Protein AF-A0A0M9G2L8-F1 (afdb_monomer)

Structure (mmCIF, N/CA/C/O backbone):
data_AF-A0A0M9G2L8-F1
#
_entry.id   AF-A0A0M9G2L8-F1
#
loop_
_atom_site.group_PDB
_atom_site.id
_atom_site.type_symbol
_atom_site.label_atom_id
_atom_site.label_alt_id
_atom_site.label_comp_id
_atom_site.label_asym_id
_atom_site.label_entity_id
_atom_site.label_seq_id
_atom_site.pdbx_PDB_ins_code
_atom_site.Cartn_x
_atom_site.Cartn_y
_atom_site.Cartn_z
_atom_site.occupancy
_atom_site.B_iso_or_equiv
_atom_site.auth_seq_id
_atom_site.auth_comp_id
_atom_site.auth_asym_id
_atom_site.auth_atom_id
_atom_site.pdbx_PDB_model_num
ATOM 1 N N . MET A 1 1 ? -63.680 -31.798 78.219 1.00 51.91 1 MET A N 1
ATOM 2 C CA . MET A 1 1 ? -62.716 -31.133 79.129 1.00 51.91 1 MET A CA 1
ATOM 3 C C . MET A 1 1 ? -63.480 -30.106 79.947 1.00 51.91 1 MET A C 1
ATOM 5 O O . MET A 1 1 ? -64.123 -29.262 79.340 1.00 51.91 1 MET A O 1
ATOM 9 N N . THR A 1 2 ? -63.500 -30.218 81.277 1.00 76.19 2 THR A N 1
ATOM 10 C CA . THR A 1 2 ? -64.176 -29.243 82.154 1.00 76.19 2 THR A CA 1
ATOM 11 C C . THR A 1 2 ? -63.443 -27.896 82.106 1.00 76.19 2 THR A C 1
ATOM 13 O O . THR A 1 2 ? -62.225 -27.886 81.941 1.00 76.19 2 THR A O 1
ATOM 16 N N . GLU A 1 3 ? -64.152 -26.770 82.238 1.00 81.19 3 GLU A N 1
ATOM 17 C CA . GLU A 1 3 ? -63.568 -25.409 82.192 1.00 81.19 3 GLU A CA 1
ATOM 18 C C . GLU A 1 3 ? -62.376 -25.234 83.150 1.00 81.19 3 GLU A C 1
ATOM 20 O O . GLU A 1 3 ? -61.362 -24.654 82.775 1.00 81.19 3 GLU A O 1
ATOM 25 N N . TYR A 1 4 ? -62.425 -25.873 84.324 1.00 85.56 4 TYR A N 1
ATOM 26 C CA . TYR A 1 4 ? -61.298 -25.959 85.258 1.00 85.56 4 TYR A CA 1
ATOM 27 C C . TYR A 1 4 ? -60.002 -26.471 84.603 1.00 85.56 4 TYR A C 1
ATOM 29 O O . TYR A 1 4 ? -58.953 -25.861 84.761 1.00 85.56 4 TYR A O 1
ATOM 37 N N . LYS A 1 5 ? -60.061 -27.555 83.814 1.00 86.12 5 LYS A N 1
ATOM 38 C CA . LYS A 1 5 ? -58.872 -28.121 83.147 1.00 86.12 5 LYS A CA 1
ATOM 39 C C . LYS A 1 5 ? -58.290 -27.185 82.086 1.00 86.12 5 LYS A C 1
ATOM 41 O O . LYS A 1 5 ? -57.085 -27.207 81.871 1.00 86.12 5 LYS A O 1
ATOM 46 N N . LYS A 1 6 ? -59.132 -26.384 81.421 1.00 86.56 6 LYS A N 1
ATOM 47 C CA . LYS A 1 6 ? -58.673 -25.391 80.437 1.00 86.56 6 LYS A CA 1
ATOM 48 C C . LYS A 1 6 ? -57.936 -24.240 81.120 1.00 86.56 6 LYS A C 1
ATOM 50 O O . LYS A 1 6 ? -56.919 -23.802 80.604 1.00 86.56 6 LYS A O 1
ATOM 55 N N . LEU A 1 7 ? -58.429 -23.787 82.275 1.00 86.00 7 LEU A N 1
ATOM 56 C CA . LEU A 1 7 ? -57.770 -22.731 83.044 1.00 86.00 7 LEU A CA 1
ATOM 57 C C . LEU A 1 7 ? -56.487 -23.203 83.714 1.00 86.00 7 LEU A C 1
ATOM 59 O O . LEU A 1 7 ? -55.536 -22.444 83.724 1.00 86.00 7 LEU A O 1
ATOM 63 N N . VAL A 1 8 ? -56.417 -24.449 84.190 1.00 88.06 8 VAL A N 1
ATOM 64 C CA . VAL A 1 8 ? -55.148 -25.029 84.667 1.00 88.06 8 VAL A CA 1
ATOM 65 C C . VAL A 1 8 ? -54.098 -25.002 83.554 1.00 88.06 8 VAL A C 1
ATOM 67 O O . VAL A 1 8 ? -53.039 -24.423 83.741 1.00 88.06 8 VAL A O 1
ATOM 70 N N . ALA A 1 9 ? -54.426 -25.520 82.365 1.00 88.38 9 ALA A N 1
ATOM 71 C CA . ALA A 1 9 ? -53.494 -25.523 81.236 1.00 88.38 9 ALA A CA 1
ATOM 72 C C . ALA A 1 9 ? -53.081 -24.108 80.784 1.00 88.38 9 ALA A C 1
ATOM 74 O O . ALA A 1 9 ? -51.933 -23.898 80.402 1.00 88.38 9 ALA A O 1
ATOM 75 N N . LEU A 1 10 ? -54.004 -23.141 80.833 1.00 89.62 10 LEU A N 1
ATOM 76 C CA . LEU A 1 10 ? -53.713 -21.736 80.537 1.00 89.62 10 LEU A CA 1
ATOM 77 C C . LEU A 1 10 ? -52.782 -21.127 81.593 1.00 89.62 10 LEU A C 1
ATOM 79 O O . LEU A 1 10 ? -51.818 -20.469 81.224 1.00 89.62 10 LEU A O 1
ATOM 83 N N . THR A 1 11 ? -53.038 -21.362 82.881 1.00 87.69 11 THR A N 1
ATOM 84 C CA . THR A 1 11 ? -52.202 -20.873 83.987 1.00 87.69 11 THR A CA 1
ATOM 85 C C . THR A 1 11 ? -50.802 -21.491 83.948 1.00 87.69 11 THR A C 1
ATOM 87 O O . THR A 1 11 ? -49.826 -20.774 84.149 1.00 87.69 11 THR A O 1
ATOM 90 N N . ASP A 1 12 ? -50.679 -22.780 83.621 1.00 88.88 12 ASP A N 1
ATOM 91 C CA . ASP A 1 12 ? -49.385 -23.458 83.466 1.00 88.88 12 ASP A CA 1
ATOM 92 C C . ASP A 1 12 ? -48.580 -22.873 82.292 1.00 88.88 12 ASP A C 1
ATOM 94 O O . ASP A 1 12 ? -47.391 -22.580 82.428 1.00 88.88 12 ASP A O 1
ATOM 98 N N . LEU A 1 13 ? -49.235 -22.650 81.144 1.00 89.00 13 LEU A N 1
ATOM 99 C CA . LEU A 1 13 ? -48.612 -22.030 79.972 1.00 89.00 13 LEU A CA 1
ATOM 100 C C . LEU A 1 13 ? -48.204 -20.578 80.250 1.00 89.00 13 LEU A C 1
ATOM 102 O O . LEU A 1 13 ? -47.091 -20.182 79.917 1.00 89.00 13 LEU A O 1
ATOM 106 N N . LEU A 1 14 ? -49.080 -19.808 80.900 1.00 89.19 14 LEU A N 1
ATOM 107 C CA . LEU A 1 14 ? -48.810 -18.433 81.304 1.00 89.19 14 LEU A CA 1
ATOM 108 C C . LEU A 1 14 ? -47.625 -18.374 82.277 1.00 89.19 14 LEU A C 1
ATOM 110 O O . LEU A 1 14 ? -46.754 -17.529 82.119 1.00 89.19 14 LEU A O 1
ATOM 114 N N . SER A 1 15 ? -47.539 -19.294 83.240 1.00 88.81 15 SER A N 1
ATOM 115 C CA . SER A 1 15 ? -46.402 -19.376 84.164 1.00 88.81 15 SER A CA 1
ATOM 116 C C . SER A 1 15 ? -45.085 -19.627 83.430 1.00 88.81 15 SER A C 1
ATOM 118 O O . SER A 1 15 ? -44.085 -18.957 83.706 1.00 88.81 15 SER A O 1
ATOM 120 N N . ALA A 1 16 ? -45.087 -20.556 82.470 1.00 88.44 16 ALA A N 1
ATOM 121 C CA . ALA A 1 16 ? -43.917 -20.857 81.656 1.00 88.44 16 ALA A CA 1
ATOM 122 C C . ALA A 1 16 ? -43.503 -19.657 80.789 1.00 88.44 16 ALA A C 1
ATOM 124 O O . ALA A 1 16 ? -42.324 -19.304 80.763 1.00 88.44 16 ALA A O 1
ATOM 125 N N . ASP A 1 17 ? -44.460 -19.000 80.129 1.00 88.44 17 ASP A N 1
ATOM 126 C CA . ASP A 1 17 ? -44.204 -17.828 79.289 1.00 88.44 17 ASP A CA 1
ATOM 127 C C . ASP A 1 17 ? -43.687 -16.640 80.120 1.00 88.44 17 ASP A C 1
ATOM 129 O O . ASP A 1 17 ? -42.693 -16.025 79.736 1.00 88.44 17 ASP A O 1
ATOM 133 N N . VAL A 1 18 ? -44.267 -16.365 81.294 1.00 87.94 18 VAL A N 1
ATOM 134 C CA . VAL A 1 18 ? -43.806 -15.303 82.210 1.00 87.94 18 VAL A CA 1
ATOM 135 C C . VAL A 1 18 ? -42.404 -15.580 82.738 1.00 87.94 18 VAL A C 1
ATOM 137 O O . VAL A 1 18 ? -41.547 -14.699 82.704 1.00 87.94 18 VAL A O 1
ATOM 140 N N . THR A 1 19 ? -42.130 -16.811 83.173 1.00 87.50 19 T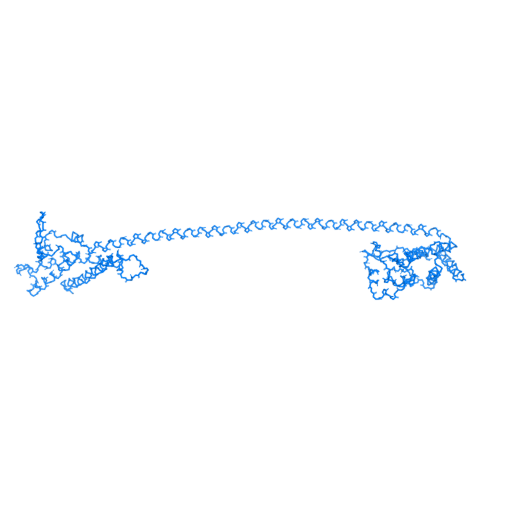HR A N 1
ATOM 141 C CA . THR A 1 19 ? -40.796 -17.196 83.656 1.00 87.50 19 THR A CA 1
ATOM 142 C C . THR A 1 19 ? -39.756 -17.050 82.541 1.00 87.50 19 THR A C 1
ATOM 144 O O . THR A 1 19 ? -38.665 -16.508 82.749 1.00 87.50 19 THR A O 1
ATOM 147 N N . ASN A 1 20 ? -40.100 -17.483 81.326 1.00 87.31 20 ASN A N 1
ATOM 148 C CA . ASN A 1 20 ? -39.242 -17.347 80.153 1.00 87.31 20 ASN A CA 1
ATOM 149 C C . ASN A 1 20 ? -39.004 -15.883 79.776 1.00 87.31 20 ASN A C 1
ATOM 151 O O . ASN A 1 20 ? -37.857 -15.523 79.507 1.00 87.31 20 ASN A O 1
ATOM 155 N N . LEU A 1 21 ? -40.037 -15.036 79.806 1.00 87.50 21 LEU A N 1
ATOM 156 C CA . LEU A 1 21 ? -39.919 -13.609 79.518 1.00 87.50 21 LEU A CA 1
ATOM 157 C C . LEU A 1 21 ? -39.040 -12.907 80.559 1.00 87.50 21 LEU A C 1
ATOM 159 O O . LEU A 1 21 ? -38.032 -12.302 80.199 1.00 87.50 21 LEU A O 1
ATOM 163 N N . CYS A 1 22 ? -39.361 -13.047 81.848 1.00 85.56 22 CYS A N 1
ATOM 164 C CA . CYS A 1 22 ? -38.609 -12.418 82.932 1.00 85.56 22 CYS A CA 1
ATOM 165 C C . CYS A 1 22 ? -37.146 -12.885 82.953 1.00 85.56 22 CYS A C 1
ATOM 167 O O . CYS A 1 22 ? -36.243 -12.068 83.122 1.00 85.56 22 CYS A O 1
ATOM 169 N N . SER A 1 23 ? -36.879 -14.176 82.711 1.00 84.69 23 SER A N 1
ATOM 170 C CA . SER A 1 23 ? -35.504 -14.692 82.641 1.00 84.69 23 SER A CA 1
ATOM 171 C C . SER A 1 23 ? -34.739 -14.205 81.405 1.00 84.69 23 SER A C 1
ATOM 173 O O . SER A 1 23 ? -33.547 -13.912 81.503 1.00 84.69 23 SER A O 1
ATOM 175 N N . SER A 1 24 ? -35.402 -14.089 80.251 1.00 84.31 24 SER A N 1
ATOM 176 C CA . SER A 1 24 ? -34.792 -13.577 79.018 1.00 84.31 24 SER A CA 1
ATOM 177 C C . SER A 1 24 ? -34.468 -12.090 79.128 1.00 84.31 24 SER A C 1
ATOM 179 O O . SER A 1 24 ? -33.399 -11.661 78.697 1.00 84.31 24 SER A O 1
ATOM 181 N N . ILE A 1 25 ? -35.339 -11.317 79.777 1.00 83.12 25 ILE A N 1
ATOM 182 C CA . ILE A 1 25 ? -35.126 -9.889 80.023 1.00 83.12 25 ILE A CA 1
ATOM 183 C C . ILE A 1 25 ? -34.045 -9.669 81.072 1.00 83.12 25 ILE A C 1
ATOM 185 O O . ILE A 1 25 ? -33.157 -8.863 80.830 1.00 83.12 25 ILE A O 1
ATOM 189 N N . ALA A 1 26 ? -34.053 -10.418 82.179 1.00 80.94 26 ALA A N 1
ATOM 190 C CA . ALA A 1 26 ? -33.008 -10.333 83.200 1.00 80.94 26 ALA A CA 1
ATOM 191 C C . ALA A 1 26 ? -31.614 -10.641 82.624 1.00 80.94 26 ALA A C 1
ATOM 193 O O . ALA A 1 26 ? -30.636 -9.960 82.929 1.00 80.94 26 ALA A O 1
ATOM 194 N N . LYS A 1 27 ? -31.515 -11.637 81.733 1.00 78.62 27 LYS A N 1
ATOM 195 C CA . LYS A 1 27 ? -30.275 -11.918 80.993 1.00 78.62 27 LYS A CA 1
ATOM 196 C C . LYS A 1 27 ? -29.883 -10.754 80.079 1.00 78.62 27 LYS A C 1
ATOM 198 O O . LYS A 1 27 ? -28.707 -10.406 80.024 1.00 78.62 27 LYS A O 1
ATOM 203 N N . ALA A 1 28 ? -30.845 -10.132 79.396 1.00 71.25 28 ALA A N 1
ATOM 204 C CA . ALA A 1 28 ? -30.590 -8.992 78.519 1.00 71.25 28 ALA A CA 1
ATOM 205 C C . ALA A 1 28 ? -30.151 -7.726 79.284 1.00 71.25 28 ALA A C 1
ATOM 207 O O . ALA A 1 28 ? -29.269 -7.009 78.811 1.00 71.25 28 ALA A O 1
ATOM 208 N N . THR A 1 29 ? -30.702 -7.459 80.474 1.00 69.25 29 THR A N 1
ATOM 209 C CA . THR A 1 29 ? -30.303 -6.317 81.315 1.00 69.25 29 THR A CA 1
ATOM 210 C C . THR A 1 29 ? -28.933 -6.510 81.965 1.00 69.25 29 THR A C 1
ATOM 212 O O . THR A 1 29 ? -28.138 -5.573 81.943 1.00 69.25 29 THR A O 1
ATOM 215 N N . HIS A 1 30 ? -28.589 -7.711 82.445 1.00 62.19 30 HIS A N 1
ATOM 216 C CA . HIS A 1 30 ? -27.252 -7.981 83.001 1.00 62.19 30 HIS A CA 1
ATOM 217 C C . HIS A 1 30 ? -26.128 -7.852 81.959 1.00 62.19 30 HIS A C 1
ATOM 219 O O . HIS A 1 30 ? -25.072 -7.290 82.246 1.00 62.19 30 HIS A O 1
ATOM 225 N N . VAL A 1 31 ? -26.365 -8.289 80.718 1.00 58.25 31 VAL A N 1
ATOM 226 C CA . VAL A 1 31 ? -25.391 -8.134 79.622 1.00 58.25 31 VAL A CA 1
ATOM 227 C C . VAL A 1 31 ? -25.189 -6.657 79.243 1.00 58.25 31 VAL A C 1
ATOM 229 O O . VAL A 1 31 ? -24.081 -6.255 78.885 1.00 58.25 31 VAL A O 1
ATOM 232 N N . ALA A 1 32 ? -26.226 -5.819 79.362 1.00 55.47 32 ALA A N 1
ATOM 233 C CA . ALA A 1 32 ? -26.133 -4.383 79.089 1.00 55.47 32 ALA A CA 1
ATOM 234 C C . ALA A 1 32 ? -25.329 -3.604 80.154 1.00 55.47 32 ALA A C 1
ATOM 236 O O . ALA A 1 32 ? -24.719 -2.579 79.833 1.00 55.47 32 ALA A O 1
ATOM 237 N N . GLU A 1 33 ? -25.299 -4.077 81.403 1.00 54.25 33 GLU A N 1
ATOM 238 C CA . GLU A 1 33 ? -24.516 -3.469 82.489 1.00 54.25 33 GLU A CA 1
ATOM 239 C C . GLU A 1 33 ? -23.027 -3.843 82.426 1.00 54.25 33 GLU A C 1
ATOM 241 O O . GLU A 1 33 ? -22.171 -2.973 82.615 1.00 54.25 33 GLU A O 1
ATOM 246 N N . ASP A 1 34 ? -22.705 -5.087 82.061 1.00 50.47 34 ASP A N 1
ATOM 247 C CA . ASP A 1 34 ? -21.317 -5.530 81.866 1.00 50.47 34 ASP A CA 1
ATOM 248 C C . ASP A 1 34 ? -20.700 -4.968 80.572 1.00 50.47 34 ASP A C 1
ATOM 250 O O . ASP A 1 34 ? -19.528 -4.576 80.548 1.00 50.47 34 ASP A O 1
ATOM 254 N N . GLY A 1 35 ? -21.499 -4.806 79.510 1.00 47.66 35 GLY A N 1
ATOM 255 C CA . GLY A 1 35 ? -21.062 -4.203 78.244 1.00 47.66 35 GLY A CA 1
ATOM 256 C C . GLY A 1 35 ? -20.679 -2.718 78.342 1.00 47.66 35 GLY A C 1
ATOM 257 O O . GLY A 1 35 ? -19.861 -2.241 77.556 1.00 47.66 35 GLY A O 1
ATOM 258 N N . LYS A 1 36 ? -21.191 -1.977 79.336 1.00 47.28 36 LYS A N 1
ATOM 259 C CA . LYS A 1 36 ? -20.793 -0.576 79.585 1.00 47.28 36 LYS A CA 1
ATOM 260 C C . LYS A 1 36 ? -19.413 -0.432 80.239 1.00 47.28 36 LYS A C 1
ATOM 262 O O . LYS A 1 36 ? -18.863 0.667 80.221 1.00 47.28 36 LYS A O 1
ATOM 267 N N . LYS A 1 37 ? -18.833 -1.506 80.791 1.00 45.78 37 LYS A N 1
ATOM 268 C CA . LYS A 1 37 ? -17.496 -1.491 81.420 1.00 45.78 37 LYS A CA 1
ATOM 269 C C . LYS A 1 37 ? -16.367 -1.999 80.518 1.00 45.78 37 LYS A C 1
ATOM 271 O O . LYS A 1 37 ? -15.205 -1.851 80.884 1.00 45.78 37 LYS A O 1
ATOM 276 N N . GLY A 1 38 ? -16.673 -2.537 79.338 1.00 39.53 38 GLY A N 1
ATOM 277 C CA . GLY A 1 38 ? -15.683 -3.127 78.435 1.00 39.53 38 GLY A CA 1
ATOM 278 C C . GLY A 1 38 ? -15.882 -2.717 76.981 1.00 39.53 38 GLY A C 1
ATOM 279 O O . GLY A 1 38 ? -16.263 -3.536 76.152 1.00 39.53 38 GLY A O 1
ATOM 280 N N . ALA A 1 39 ? -15.595 -1.460 76.642 1.00 42.16 39 ALA A N 1
ATOM 281 C CA . ALA A 1 39 ? -15.434 -1.059 75.248 1.00 42.16 39 ALA A CA 1
ATOM 282 C C . ALA A 1 39 ? -14.084 -1.579 74.730 1.00 42.16 39 ALA A C 1
ATOM 284 O O . ALA A 1 39 ? -13.069 -0.913 74.911 1.00 42.16 39 ALA A O 1
ATOM 285 N N . ASN A 1 40 ? -14.074 -2.797 74.175 1.00 38.91 40 ASN A N 1
ATOM 286 C CA . ASN A 1 40 ? -13.235 -3.246 73.053 1.00 38.91 40 ASN A CA 1
ATOM 287 C C . ASN A 1 40 ? -13.310 -4.774 72.914 1.00 38.91 40 ASN A C 1
ATOM 289 O O . ASN A 1 40 ? -12.736 -5.482 73.734 1.00 38.91 40 ASN A O 1
ATOM 293 N N . ALA A 1 41 ? -13.962 -5.241 71.845 1.00 33.03 41 ALA A N 1
ATOM 294 C CA . ALA A 1 41 ? -13.618 -6.412 71.021 1.00 33.03 41 ALA A CA 1
ATOM 295 C C . ALA A 1 41 ? -14.871 -7.138 70.499 1.00 33.03 41 ALA A C 1
ATOM 297 O O . ALA A 1 41 ? -15.680 -7.661 71.252 1.00 33.03 41 ALA A O 1
ATOM 298 N N . ALA A 1 42 ? -14.971 -7.119 69.171 1.00 35.84 42 ALA A N 1
ATOM 299 C CA . ALA A 1 42 ? -15.488 -8.113 68.235 1.00 35.84 42 ALA A CA 1
ATOM 300 C C . ALA A 1 42 ? -16.343 -9.316 68.710 1.00 35.84 42 ALA A C 1
ATOM 302 O O . ALA A 1 42 ? -15.985 -10.063 69.613 1.00 35.84 42 ALA A O 1
ATOM 303 N N . ALA A 1 43 ? -17.324 -9.590 67.837 1.00 32.88 43 ALA A N 1
ATOM 304 C CA . ALA A 1 43 ? -18.171 -10.775 67.648 1.00 32.88 43 ALA A CA 1
ATOM 305 C C . ALA A 1 43 ? -19.556 -10.732 68.330 1.00 32.88 43 ALA A C 1
ATOM 307 O O . ALA A 1 43 ? -19.656 -10.420 69.515 1.00 32.88 43 ALA A O 1
ATOM 308 N N . PRO A 1 44 ? -20.642 -11.044 67.585 1.00 37.97 44 PRO A N 1
ATOM 309 C CA . PRO A 1 44 ? -21.992 -11.053 68.124 1.00 37.97 44 PRO A CA 1
ATOM 310 C C . PRO A 1 44 ? -22.110 -12.273 69.034 1.00 37.97 44 PRO A C 1
ATOM 312 O O . PRO A 1 44 ? -22.211 -13.407 68.565 1.00 37.97 44 PRO A O 1
ATOM 315 N N . SER A 1 45 ? -22.041 -12.071 70.348 1.00 35.94 45 SER A N 1
ATOM 316 C CA . SER A 1 45 ? -22.420 -13.133 71.265 1.00 35.94 45 SER A CA 1
ATOM 317 C C . SER A 1 45 ? -23.916 -13.394 71.073 1.00 35.94 45 SER A C 1
ATOM 319 O O . SER A 1 45 ? -24.753 -12.503 71.215 1.00 35.94 45 SER A O 1
ATOM 321 N N . ASN A 1 46 ? -24.240 -14.632 70.696 1.00 43.22 46 ASN A N 1
ATOM 322 C CA . ASN A 1 46 ? -25.585 -15.196 70.531 1.00 43.22 46 ASN A CA 1
ATOM 323 C C . ASN A 1 46 ? -26.370 -15.263 71.863 1.00 43.22 46 ASN A C 1
ATOM 325 O O . ASN A 1 46 ? -26.971 -16.280 72.198 1.00 43.22 46 ASN A O 1
ATOM 329 N N . THR A 1 47 ? -26.334 -14.207 72.669 1.00 48.59 47 THR A N 1
ATOM 330 C CA . THR A 1 47 ? -26.948 -14.152 74.003 1.00 48.59 47 THR A CA 1
ATOM 331 C C . THR A 1 47 ? -27.914 -12.985 74.171 1.00 48.59 47 THR A C 1
ATOM 333 O O . THR A 1 47 ? -28.389 -12.749 75.278 1.00 48.59 47 THR A O 1
ATOM 336 N N . VAL A 1 48 ? -28.235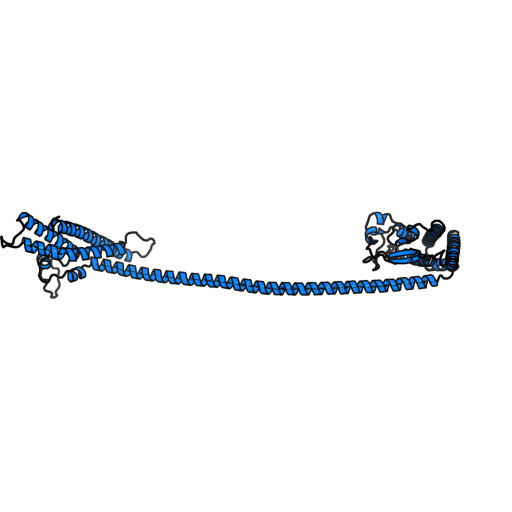 -12.264 73.095 1.00 56.88 48 VAL A N 1
ATOM 337 C CA . VAL A 1 48 ? -29.366 -11.332 73.087 1.00 56.88 48 VAL A CA 1
ATOM 338 C C . VAL A 1 48 ? -30.590 -12.138 72.673 1.00 56.88 48 VAL A C 1
ATOM 340 O O . VAL A 1 48 ? -30.616 -12.698 71.579 1.00 56.88 48 VAL A O 1
ATOM 343 N N . ALA A 1 49 ? -31.562 -12.269 73.575 1.00 66.94 49 ALA A N 1
ATOM 344 C CA . ALA A 1 49 ? -32.836 -12.904 73.260 1.00 66.94 49 ALA A CA 1
ATOM 345 C C . ALA A 1 49 ? -33.451 -12.233 72.019 1.00 66.94 49 ALA A C 1
ATOM 347 O O . ALA A 1 49 ? -33.453 -11.006 71.920 1.00 66.94 49 ALA A O 1
ATOM 348 N N . ASP A 1 50 ? -33.910 -13.046 71.068 1.00 81.69 50 ASP A N 1
ATOM 349 C CA . ASP A 1 50 ? -34.451 -12.590 69.788 1.00 81.69 50 ASP A CA 1
ATOM 350 C C . ASP A 1 50 ? -35.607 -11.587 70.022 1.00 81.69 50 ASP A C 1
ATOM 352 O O . ASP A 1 50 ? -36.620 -11.971 70.620 1.00 81.69 50 ASP A O 1
ATOM 356 N N . PRO A 1 51 ? -35.474 -10.311 69.596 1.00 83.50 51 PRO A N 1
ATOM 357 C CA . PRO A 1 51 ? -36.487 -9.276 69.804 1.00 83.50 51 PRO A CA 1
ATOM 358 C C . PRO A 1 51 ? -37.868 -9.636 69.250 1.00 83.50 51 PRO A C 1
ATOM 360 O O . PRO A 1 51 ? -38.878 -9.209 69.808 1.00 83.50 51 PRO A O 1
ATOM 363 N N . GLU A 1 52 ? -37.937 -10.418 68.168 1.00 84.62 52 GLU A N 1
ATOM 364 C CA . GLU A 1 52 ? -39.212 -10.887 67.612 1.00 84.62 52 GLU A CA 1
ATOM 365 C C . GLU A 1 52 ? -39.838 -11.954 68.520 1.00 84.62 52 GLU A C 1
ATOM 367 O O . GLU A 1 52 ? -41.030 -11.898 68.823 1.00 84.62 52 GLU A O 1
ATOM 372 N N . GLN A 1 53 ? -39.034 -12.883 69.043 1.00 86.50 53 GLN A N 1
ATOM 373 C CA . GLN A 1 53 ? -39.511 -13.895 69.990 1.00 86.50 53 GLN A CA 1
ATOM 374 C C . GLN A 1 53 ? -39.953 -13.287 71.323 1.00 86.50 53 GLN A C 1
ATOM 376 O O . GLN A 1 53 ? -40.963 -13.722 71.873 1.00 86.50 53 GLN A O 1
ATOM 381 N N . LEU A 1 54 ? -39.246 -12.274 71.832 1.00 85.81 54 LEU A N 1
ATOM 382 C CA . LEU A 1 54 ? -39.628 -11.567 73.059 1.00 85.81 54 LEU A CA 1
ATOM 383 C C . LEU A 1 54 ? -40.993 -10.883 72.923 1.00 85.81 54 LEU A C 1
ATOM 385 O O . LEU A 1 54 ? -41.828 -11.022 73.816 1.00 85.81 54 LEU A O 1
ATOM 389 N N . TYR A 1 55 ? -41.239 -10.210 71.797 1.00 87.00 55 TYR A N 1
ATOM 390 C CA . TYR A 1 55 ? -42.520 -9.560 71.509 1.00 87.00 55 TYR A CA 1
ATOM 391 C C . TYR A 1 55 ? -43.667 -10.561 71.293 1.00 87.00 55 TYR A C 1
ATOM 393 O O . TYR A 1 55 ? -44.802 -10.351 71.727 1.00 87.00 55 TYR A O 1
ATOM 401 N N . LEU A 1 56 ? -43.386 -11.701 70.655 1.00 87.81 56 LEU A N 1
ATOM 402 C CA . LEU A 1 56 ? -44.372 -12.774 70.519 1.00 87.81 56 LEU A CA 1
ATOM 403 C C . LEU A 1 56 ? -44.750 -13.359 71.885 1.00 87.81 56 LEU A C 1
ATOM 405 O O . LEU A 1 56 ? -45.930 -13.580 72.153 1.00 87.81 56 LEU A O 1
ATOM 409 N N . VAL A 1 57 ? -43.767 -13.592 72.760 1.00 88.81 57 VAL A N 1
ATOM 410 C CA . VAL A 1 57 ? -44.006 -14.087 74.123 1.00 88.81 57 VAL A CA 1
ATOM 411 C C . VAL A 1 57 ? -44.768 -13.051 74.957 1.00 88.81 57 VAL A C 1
ATOM 413 O O . VAL A 1 57 ? -45.731 -13.429 75.623 1.00 88.81 57 VAL A O 1
ATOM 416 N N . SER A 1 58 ? -44.422 -11.758 74.883 1.00 87.38 58 SER A N 1
ATOM 417 C CA . SER A 1 58 ? -45.161 -10.696 75.588 1.00 87.38 58 SER A CA 1
ATOM 418 C C . SER A 1 58 ? -46.622 -10.614 75.129 1.00 87.38 58 SER A C 1
ATOM 420 O O . SER A 1 58 ? -47.529 -10.582 75.961 1.00 87.38 58 SER A O 1
ATOM 422 N N . SER A 1 59 ? -46.869 -10.714 73.821 1.00 86.94 59 SER A N 1
ATOM 423 C CA . SER A 1 59 ? -48.219 -10.733 73.243 1.00 86.94 59 SER A CA 1
ATOM 424 C C . SER A 1 59 ? -49.037 -11.948 73.701 1.00 86.94 59 SER A C 1
ATOM 426 O O . SER A 1 59 ? -50.227 -11.828 74.002 1.00 86.94 59 SER A O 1
ATOM 428 N N . ARG A 1 60 ? -48.416 -13.136 73.804 1.00 88.62 60 ARG A N 1
ATOM 429 C CA . ARG A 1 60 ? -49.086 -14.344 74.328 1.00 88.62 60 ARG A CA 1
ATOM 430 C C . ARG A 1 60 ? -49.430 -14.228 75.809 1.00 88.62 60 ARG A C 1
ATOM 432 O O . ARG A 1 60 ? -50.509 -14.673 76.205 1.00 88.62 60 ARG A O 1
ATOM 439 N N . ILE A 1 61 ? -48.541 -13.645 76.612 1.00 89.00 61 ILE A N 1
ATOM 440 C CA . ILE A 1 61 ? -48.776 -13.372 78.036 1.00 89.00 61 ILE A CA 1
ATOM 441 C C . ILE A 1 61 ? -49.964 -12.426 78.191 1.00 89.00 61 ILE A C 1
ATOM 443 O O . ILE A 1 61 ? -50.901 -12.750 78.920 1.00 89.00 61 ILE A O 1
ATOM 447 N N . TYR A 1 62 ? -49.962 -11.317 77.447 1.00 86.69 62 TYR A N 1
ATOM 448 C CA . TYR A 1 62 ? -51.052 -10.346 77.436 1.00 86.69 62 TYR A CA 1
ATOM 449 C C . TYR A 1 62 ? -52.394 -11.021 77.119 1.00 86.69 62 TYR A C 1
ATOM 451 O O . TYR A 1 62 ? -53.329 -10.969 77.920 1.00 86.69 62 TYR A O 1
ATOM 459 N N . GLN A 1 63 ? -52.462 -11.765 76.010 1.00 86.88 63 GLN A N 1
ATOM 460 C CA . GLN A 1 63 ? -53.679 -12.468 75.602 1.00 86.88 63 GLN A CA 1
ATOM 461 C C . GLN A 1 63 ? -54.144 -13.494 76.649 1.00 86.88 63 GLN A C 1
ATOM 463 O O . GLN A 1 63 ? -55.333 -13.590 76.954 1.00 86.88 63 GLN A O 1
ATOM 468 N N . SER A 1 64 ? -53.207 -14.243 77.235 1.00 87.38 64 SER A N 1
ATOM 469 C CA . SER A 1 64 ? -53.505 -15.252 78.256 1.00 87.38 64 SER A CA 1
ATOM 470 C C . SER A 1 64 ? -54.077 -14.631 79.532 1.00 87.38 64 SER A C 1
ATOM 472 O O . SER A 1 64 ? -54.951 -15.223 80.163 1.00 87.38 64 SER A O 1
ATOM 474 N N . ILE A 1 65 ? -53.639 -13.429 79.904 1.00 86.44 65 ILE A N 1
ATOM 475 C CA . ILE A 1 65 ? -54.151 -12.714 81.078 1.00 86.44 65 ILE A CA 1
ATOM 476 C C . ILE A 1 65 ? -55.531 -12.120 80.791 1.00 86.44 65 ILE A C 1
ATOM 478 O O . ILE A 1 65 ? -56.442 -12.310 81.599 1.00 86.44 65 ILE A O 1
ATOM 482 N N . VAL A 1 66 ? -55.718 -11.490 79.628 1.00 86.31 66 VAL A N 1
ATOM 483 C CA . VAL A 1 66 ? -57.017 -10.955 79.181 1.00 86.31 66 VAL A CA 1
ATOM 484 C C . VAL A 1 66 ? -58.085 -12.053 79.140 1.00 86.31 66 VAL A C 1
ATOM 486 O O . VAL A 1 66 ? -59.193 -11.864 79.644 1.00 86.31 66 VAL A O 1
ATOM 489 N N . ASP A 1 67 ? -57.750 -13.236 78.620 1.00 84.94 67 ASP A N 1
ATOM 490 C CA . ASP A 1 67 ? -58.677 -14.369 78.558 1.00 84.94 67 ASP A CA 1
ATOM 491 C C . ASP A 1 67 ? -58.838 -15.103 79.900 1.00 84.94 67 ASP A C 1
ATOM 493 O O . ASP A 1 67 ? -59.926 -15.601 80.222 1.00 84.94 67 ASP A O 1
ATOM 497 N N . GLY A 1 68 ? -57.756 -15.216 80.673 1.00 84.88 68 GLY A N 1
ATOM 498 C CA . GLY A 1 68 ? -57.694 -15.976 81.920 1.00 84.88 68 GLY A CA 1
ATOM 499 C C . GLY A 1 68 ? -58.385 -15.277 83.090 1.00 84.88 68 GLY A C 1
ATOM 500 O O . GLY A 1 68 ? -59.163 -15.915 83.807 1.00 84.88 68 GLY A O 1
ATOM 501 N N . CYS A 1 69 ? -58.171 -13.967 83.249 1.00 85.31 69 CYS A N 1
ATOM 502 C CA . CYS A 1 69 ? -58.668 -13.173 84.378 1.00 85.31 69 CYS A CA 1
ATOM 503 C C . CYS A 1 69 ? -60.196 -13.274 84.569 1.00 85.31 69 CYS A C 1
ATOM 505 O O . CYS A 1 69 ? -60.635 -13.709 85.641 1.00 85.31 69 CYS A O 1
ATOM 507 N N . PRO A 1 70 ? -61.045 -12.968 83.563 1.00 84.69 70 PRO A N 1
ATOM 508 C CA . PRO A 1 70 ? -62.500 -13.019 83.726 1.00 84.69 70 PRO A CA 1
ATOM 509 C C . PRO A 1 70 ? -63.012 -14.429 84.041 1.00 84.69 70 PRO A C 1
ATOM 511 O O . PRO A 1 70 ? -63.974 -14.606 84.795 1.00 84.69 70 PRO A O 1
ATOM 514 N N . ARG A 1 71 ? -62.368 -15.454 83.470 1.00 87.25 71 ARG A N 1
ATOM 515 C CA . ARG A 1 71 ? -62.767 -16.859 83.623 1.00 87.25 71 ARG A CA 1
ATOM 516 C C . ARG A 1 71 ? -62.426 -17.390 85.013 1.00 87.25 71 ARG A C 1
ATOM 518 O O . ARG A 1 71 ? -63.280 -18.020 85.639 1.00 87.25 71 ARG A O 1
ATOM 525 N N . ILE A 1 72 ? -61.229 -17.088 85.517 1.00 87.00 72 ILE A N 1
ATOM 526 C CA . ILE A 1 72 ? -60.805 -17.440 86.879 1.00 87.00 72 ILE A CA 1
ATOM 527 C C . ILE A 1 72 ? -61.675 -16.709 87.899 1.00 87.00 72 ILE A C 1
ATOM 529 O O . ILE A 1 72 ? -62.246 -17.353 88.779 1.00 87.00 72 ILE A O 1
ATOM 533 N N . ARG A 1 73 ? -61.885 -15.398 87.725 1.00 85.56 73 ARG A N 1
ATOM 534 C CA . ARG A 1 73 ? -62.754 -14.592 88.593 1.00 85.56 73 ARG A CA 1
ATOM 535 C C . ARG A 1 73 ? -64.166 -15.167 88.683 1.00 85.56 73 ARG A C 1
ATOM 537 O O . ARG A 1 73 ? -64.680 -15.395 89.777 1.00 85.56 73 ARG A O 1
ATOM 544 N N . LYS A 1 74 ? -64.781 -15.476 87.538 1.00 85.75 74 LYS A N 1
ATOM 545 C CA . LYS A 1 74 ? -66.113 -16.095 87.480 1.00 85.75 74 LYS A CA 1
ATOM 546 C C . LYS A 1 74 ? -66.150 -17.443 88.203 1.00 85.75 74 LYS A C 1
ATOM 548 O O . LYS A 1 74 ? -67.121 -17.730 88.902 1.00 85.75 74 LYS A O 1
ATOM 553 N N . MET A 1 75 ? -65.122 -18.275 88.033 1.00 85.94 75 MET A N 1
ATOM 554 C CA . MET A 1 75 ? -65.056 -19.584 88.683 1.00 85.94 75 MET A CA 1
ATOM 555 C C . MET A 1 75 ? -64.889 -19.486 90.198 1.00 85.94 75 MET A C 1
ATOM 557 O O . MET A 1 75 ? -65.568 -20.217 90.915 1.00 85.94 75 MET A O 1
ATOM 561 N N . VAL A 1 76 ? -64.055 -18.567 90.684 1.00 86.12 76 VAL A N 1
ATOM 562 C CA . VAL A 1 76 ? -63.841 -18.337 92.119 1.00 86.12 76 VAL A CA 1
ATOM 563 C C . VAL A 1 76 ? -65.099 -17.787 92.781 1.00 86.12 76 VAL A C 1
ATOM 565 O O . VAL A 1 76 ? -65.534 -18.326 93.793 1.00 86.12 76 VAL A O 1
ATOM 568 N N . LEU A 1 77 ? -65.748 -16.780 92.184 1.00 84.94 77 LEU A N 1
ATOM 569 C CA . LEU A 1 77 ? -67.008 -16.239 92.710 1.00 84.94 77 LEU A CA 1
ATOM 570 C C . LEU A 1 77 ? -68.097 -17.319 92.807 1.00 84.94 77 LEU A C 1
ATOM 572 O O . LEU A 1 77 ? -68.887 -17.316 93.743 1.00 84.94 77 LEU A O 1
ATOM 576 N N . LYS A 1 78 ? -68.110 -18.283 91.876 1.00 83.81 78 LYS A N 1
ATOM 577 C CA . LYS A 1 78 ? -69.013 -19.443 91.927 1.00 83.81 78 LYS A CA 1
ATOM 578 C C . LYS A 1 78 ? -68.601 -20.515 92.938 1.00 83.81 78 LYS A C 1
ATOM 580 O O . LYS A 1 78 ? -69.470 -21.240 93.407 1.00 83.81 78 LYS A O 1
ATOM 585 N N . ALA A 1 79 ? -67.316 -20.636 93.264 1.00 83.12 79 ALA A N 1
ATOM 586 C CA . ALA A 1 79 ? -66.816 -21.544 94.299 1.00 83.12 79 ALA A CA 1
ATOM 587 C C . ALA A 1 79 ? -67.037 -21.007 95.724 1.00 83.12 79 ALA A C 1
ATOM 589 O O . ALA A 1 79 ? -67.167 -21.805 96.649 1.00 83.12 79 ALA A O 1
ATOM 590 N N . ARG A 1 80 ? -67.106 -19.677 95.883 1.00 84.88 80 ARG A N 1
ATOM 591 C CA . ARG A 1 80 ? -67.401 -18.972 97.144 1.00 84.88 80 ARG A CA 1
ATOM 592 C C . ARG A 1 80 ? -68.894 -18.704 97.383 1.00 84.88 80 ARG A C 1
ATOM 594 O O . ARG A 1 80 ? -69.236 -18.058 98.368 1.00 84.88 80 ARG A O 1
ATOM 601 N N . GLU A 1 81 ? -69.770 -19.158 96.488 1.00 82.19 81 GLU A N 1
ATOM 602 C CA . GLU A 1 81 ? -71.224 -19.056 96.658 1.00 82.19 81 GLU A CA 1
ATOM 603 C C . GLU A 1 81 ? -71.660 -19.857 97.891 1.00 82.19 81 GLU A C 1
ATOM 605 O O . GLU A 1 81 ? -71.325 -21.032 97.997 1.00 82.19 81 GLU A O 1
ATOM 610 N N . THR A 1 82 ? -72.392 -19.229 98.811 1.00 75.00 82 THR A N 1
ATOM 611 C CA . THR A 1 82 ? -72.808 -19.839 100.087 1.00 75.00 82 THR A CA 1
ATOM 612 C C . THR A 1 82 ? -74.253 -20.337 100.070 1.00 75.00 82 THR A C 1
ATOM 614 O O . THR A 1 82 ? -74.662 -21.047 100.987 1.00 75.00 82 THR A O 1
ATOM 617 N N . ASP A 1 83 ? -75.030 -19.997 99.034 1.00 77.81 83 ASP A N 1
ATOM 618 C CA . ASP A 1 83 ? -76.376 -20.528 98.811 1.00 77.81 83 ASP A CA 1
ATOM 619 C C . ASP A 1 83 ? -76.295 -21.970 98.257 1.00 77.81 83 ASP A C 1
ATOM 621 O O . ASP A 1 83 ? -75.882 -22.164 97.105 1.00 77.81 83 ASP A O 1
ATOM 625 N N . PRO A 1 84 ? -76.714 -23.002 99.019 1.00 68.38 84 PRO A N 1
ATOM 626 C CA . PRO A 1 84 ? -76.603 -24.401 98.602 1.00 68.38 84 PRO A CA 1
ATOM 627 C C . PRO A 1 84 ? -77.438 -24.732 97.355 1.00 68.38 84 PRO A C 1
ATOM 629 O O . PRO A 1 84 ? -77.157 -25.723 96.687 1.00 68.38 84 PRO A O 1
ATOM 632 N N . ASN A 1 85 ? -78.422 -23.897 96.992 1.00 70.88 85 ASN A N 1
ATOM 633 C CA . ASN A 1 85 ? -79.193 -24.054 95.753 1.00 70.88 85 ASN A CA 1
ATOM 634 C C . ASN A 1 85 ? -78.502 -23.433 94.523 1.00 70.88 85 ASN A C 1
ATOM 636 O O . ASN A 1 85 ? -78.957 -23.631 93.395 1.00 70.88 85 ASN A O 1
ATOM 640 N N . LYS A 1 86 ? -77.420 -22.668 94.717 1.00 71.81 86 LYS A N 1
ATOM 641 C CA . LYS A 1 86 ? -76.640 -22.005 93.654 1.00 71.81 86 LYS A CA 1
ATOM 642 C C . LYS A 1 86 ? -75.193 -22.488 93.578 1.00 71.81 86 LYS A C 1
ATOM 644 O O . LYS A 1 86 ? -74.537 -22.258 92.557 1.00 71.81 86 LYS A O 1
ATOM 649 N N . GLN A 1 87 ? -74.700 -23.156 94.619 1.00 73.19 87 GLN A N 1
ATOM 650 C CA . GLN A 1 87 ? -73.372 -23.751 94.650 1.00 73.19 87 GLN A CA 1
ATOM 651 C C . GLN A 1 87 ? -73.333 -25.030 93.798 1.00 73.19 87 GLN A C 1
ATOM 653 O O . GLN A 1 87 ? -73.975 -26.032 94.092 1.00 73.19 87 GLN A O 1
ATOM 658 N N . ILE A 1 88 ? -72.544 -24.994 92.723 1.00 78.38 88 ILE A N 1
ATOM 659 C CA . ILE A 1 88 ? -72.440 -26.087 91.737 1.00 78.38 88 ILE A CA 1
ATOM 660 C C . ILE A 1 88 ? -71.195 -26.969 91.923 1.00 78.38 88 ILE A C 1
ATOM 662 O O . ILE A 1 88 ? -71.018 -27.951 91.202 1.00 78.38 88 ILE A O 1
ATOM 666 N N . TYR A 1 89 ? -70.310 -26.613 92.860 1.00 81.69 89 TYR A N 1
ATOM 667 C CA . TYR A 1 89 ? -69.044 -27.302 93.110 1.00 81.69 89 TYR A CA 1
ATOM 668 C C . TYR A 1 89 ? -69.040 -27.968 94.487 1.00 81.69 89 TYR A C 1
ATOM 670 O O . TYR A 1 89 ? -69.488 -27.387 95.475 1.00 81.69 89 TYR A O 1
ATOM 678 N N . ASN A 1 90 ? -68.489 -29.183 94.556 1.00 83.56 90 ASN A N 1
ATOM 679 C CA . ASN A 1 90 ? -68.212 -29.841 95.830 1.00 83.56 90 ASN A CA 1
ATOM 680 C C . ASN A 1 90 ? -67.008 -29.190 96.538 1.00 83.56 90 ASN A C 1
ATOM 682 O O . ASN A 1 90 ? -66.190 -28.519 95.906 1.00 83.56 90 ASN A O 1
ATOM 686 N N . GLU A 1 91 ? -66.864 -29.429 97.842 1.00 80.75 91 GLU A N 1
ATOM 687 C CA . GLU A 1 91 ? -65.813 -28.816 98.673 1.00 80.75 91 GLU A CA 1
ATOM 688 C C . GLU A 1 91 ? -64.394 -29.054 98.131 1.00 80.75 91 GLU A C 1
ATOM 690 O O . GLU A 1 91 ? -63.538 -28.167 98.167 1.00 80.75 91 GLU A O 1
ATOM 695 N N . THR A 1 92 ? -64.141 -30.241 97.570 1.00 84.56 92 THR A N 1
ATOM 696 C CA . THR A 1 92 ? -62.848 -30.585 96.967 1.00 84.56 92 THR A CA 1
ATOM 697 C C . THR A 1 92 ? -62.545 -29.731 95.734 1.00 84.56 92 THR A C 1
ATOM 699 O O . THR A 1 92 ? -61.409 -29.297 95.549 1.00 84.56 92 THR A O 1
ATOM 702 N N . MET A 1 93 ? -63.544 -29.473 94.887 1.00 83.31 93 MET A N 1
ATOM 703 C CA . MET A 1 93 ? -63.406 -28.612 93.713 1.00 83.31 93 MET A CA 1
ATOM 704 C C . MET A 1 93 ? -63.301 -27.137 94.096 1.00 83.31 93 MET A C 1
ATOM 706 O O . MET A 1 93 ? -62.507 -26.433 93.479 1.00 83.31 93 MET A O 1
ATOM 710 N N . CYS A 1 94 ? -64.011 -26.679 95.131 1.00 84.12 94 CYS A N 1
ATOM 711 C CA . CYS A 1 94 ? -63.846 -25.318 95.646 1.00 84.12 94 CYS A CA 1
ATOM 712 C C . CYS A 1 94 ? -62.401 -25.069 96.105 1.00 84.12 94 CYS A C 1
ATOM 714 O O . CYS A 1 94 ? -61.795 -24.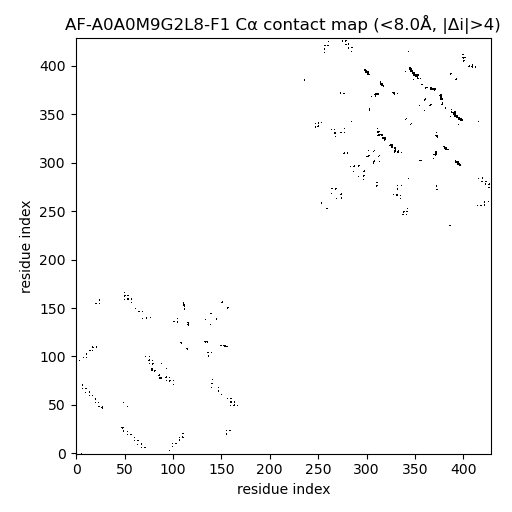081 95.696 1.00 84.12 94 CYS A O 1
ATOM 716 N N . ARG A 1 95 ? -61.797 -26.009 96.851 1.00 84.50 95 ARG A N 1
ATOM 717 C CA . ARG A 1 95 ? -60.388 -25.909 97.281 1.00 84.50 95 ARG A CA 1
ATOM 718 C C . ARG A 1 95 ? -59.419 -25.829 96.093 1.00 84.50 95 ARG A C 1
ATOM 720 O O . ARG A 1 95 ? -58.541 -24.975 96.068 1.00 84.50 95 ARG A O 1
ATOM 727 N N . LYS A 1 96 ? -59.635 -26.662 95.075 1.00 86.94 96 LYS A N 1
ATOM 728 C CA . LYS A 1 96 ? -58.846 -26.680 93.832 1.00 86.94 96 LYS A CA 1
ATOM 729 C C . LYS A 1 96 ? -58.955 -25.394 93.004 1.00 86.94 96 LYS A C 1
ATOM 731 O O . LYS A 1 96 ? -58.013 -25.044 92.296 1.00 86.94 96 LYS A O 1
ATOM 736 N N . ILE A 1 97 ? -60.102 -24.714 93.045 1.00 87.69 97 ILE A N 1
ATOM 737 C CA . ILE A 1 97 ? -60.322 -23.426 92.367 1.00 87.69 97 ILE A CA 1
ATOM 738 C C . ILE A 1 97 ? -59.600 -22.292 93.110 1.00 87.69 97 ILE A C 1
ATOM 740 O O . ILE A 1 97 ? -58.994 -21.442 92.463 1.00 87.69 97 ILE A O 1
ATOM 744 N N . GLU A 1 98 ? -59.597 -22.307 94.445 1.00 85.69 98 GLU A N 1
ATOM 745 C CA . GLU A 1 98 ? -58.821 -21.357 95.260 1.00 85.69 98 GLU A CA 1
ATOM 746 C C . GLU A 1 98 ? -57.306 -21.521 95.059 1.00 85.69 98 GLU A C 1
ATOM 748 O O . GLU A 1 98 ? -56.580 -20.534 94.967 1.00 85.69 98 GLU A O 1
ATOM 753 N N . GLU A 1 99 ? -56.815 -22.758 94.949 1.00 86.62 99 GLU A N 1
ATOM 754 C CA . GLU A 1 99 ? -55.409 -23.034 94.618 1.00 86.62 99 GLU A CA 1
ATOM 755 C C . GLU A 1 99 ? -55.037 -22.493 93.230 1.00 86.62 99 GLU A C 1
ATOM 757 O O . GLU A 1 99 ? -54.022 -21.815 93.091 1.00 86.62 99 GLU A O 1
ATOM 762 N N . LEU A 1 100 ? -55.896 -22.703 92.226 1.00 86.81 100 LEU A N 1
ATOM 763 C CA . LEU A 1 100 ? -55.696 -22.175 90.874 1.00 86.81 100 LEU A CA 1
ATOM 764 C C . LEU A 1 100 ? -55.650 -20.638 90.845 1.00 86.81 100 LEU A C 1
ATOM 766 O O . LEU A 1 100 ? -54.829 -20.066 90.129 1.00 86.81 100 LEU A O 1
ATOM 770 N N . LEU A 1 101 ? -56.499 -19.970 91.634 1.00 86.94 101 LEU A N 1
ATOM 771 C CA . LEU A 1 101 ? -56.468 -18.514 91.791 1.00 86.94 101 LEU A CA 1
ATOM 772 C C . LEU A 1 101 ? -55.145 -18.044 92.397 1.00 86.94 101 LEU A C 1
ATOM 774 O O . LEU A 1 101 ? -54.551 -17.102 91.886 1.00 86.94 101 LEU A O 1
ATOM 778 N N . LYS A 1 102 ? -54.659 -18.710 93.451 1.00 86.06 102 LYS A N 1
ATOM 779 C CA . LYS A 1 102 ? -53.367 -18.378 94.069 1.00 86.06 102 LYS A CA 1
ATOM 780 C C . LYS A 1 102 ? -52.212 -18.538 93.084 1.00 86.06 102 LYS A C 1
ATOM 782 O O . LYS A 1 102 ? -51.376 -17.644 92.996 1.00 86.06 102 LYS A O 1
ATOM 787 N N . SER A 1 103 ? -52.188 -19.630 92.319 1.00 86.69 103 SER A N 1
ATOM 788 C CA . SER A 1 103 ? -51.188 -19.846 91.267 1.00 86.69 103 SER A CA 1
ATOM 789 C C . SER A 1 103 ? -51.238 -18.746 90.208 1.00 86.69 103 SER A C 1
ATOM 791 O O . SER A 1 103 ? -50.203 -18.203 89.841 1.00 86.69 103 SER A O 1
ATOM 793 N N . PHE A 1 104 ? -52.434 -18.357 89.765 1.00 86.56 104 PHE A N 1
ATOM 794 C CA . PHE A 1 104 ? -52.603 -17.289 88.784 1.00 86.56 104 PHE A CA 1
ATOM 795 C C . PHE A 1 104 ? -52.167 -15.914 89.319 1.00 86.56 104 PHE A C 1
ATOM 797 O O . PHE A 1 104 ? -51.419 -15.201 88.653 1.00 86.56 104 PHE A O 1
ATOM 804 N N . CYS A 1 105 ? -52.548 -15.566 90.552 1.00 84.44 105 CYS A N 1
ATOM 805 C CA . CYS A 1 105 ? -52.093 -14.345 91.223 1.00 84.44 105 CYS A CA 1
ATOM 806 C C . CYS A 1 105 ? -50.567 -14.321 91.406 1.00 84.44 105 CYS A C 1
ATOM 808 O O . CYS A 1 105 ? -49.959 -13.273 91.223 1.00 84.44 105 CYS A O 1
ATOM 810 N N . SER A 1 106 ? -49.939 -15.461 91.712 1.00 84.62 106 SER A N 1
ATOM 811 C CA . SER A 1 106 ? -48.479 -15.561 91.831 1.00 84.62 106 SER A CA 1
ATOM 812 C C . SER A 1 106 ? -47.765 -15.259 90.509 1.00 84.62 106 SER A C 1
ATOM 814 O O . SER A 1 106 ? -46.728 -14.602 90.505 1.00 84.62 106 SER A O 1
ATOM 816 N N . ILE A 1 107 ? -48.338 -15.662 89.373 1.00 86.06 107 ILE A N 1
ATOM 817 C CA . ILE A 1 107 ? -47.778 -15.343 88.054 1.00 86.06 107 ILE A CA 1
ATOM 818 C C . ILE A 1 107 ? -47.913 -13.845 87.744 1.00 86.06 107 ILE A C 1
ATOM 820 O O . ILE A 1 107 ? -46.970 -13.229 87.251 1.00 86.06 107 ILE A O 1
ATOM 824 N N . LEU A 1 108 ? -49.049 -13.229 88.093 1.00 82.69 108 LEU A N 1
ATOM 825 C CA . LEU A 1 108 ? -49.224 -11.777 87.968 1.00 82.69 108 LEU A CA 1
ATOM 826 C C . LEU A 1 108 ? -48.240 -11.000 88.852 1.00 82.69 108 LEU A C 1
ATOM 828 O O . LEU A 1 108 ? -47.702 -9.988 88.415 1.00 82.69 108 LEU A O 1
ATOM 832 N N . GLN A 1 109 ? -47.939 -11.501 90.051 1.00 81.56 109 GLN A N 1
ATOM 833 C CA . GLN A 1 109 ? -46.914 -10.927 90.930 1.00 81.56 109 GLN A CA 1
ATOM 834 C C . GLN A 1 109 ? -45.505 -11.009 90.343 1.00 81.56 109 GLN A C 1
ATOM 836 O O . GLN A 1 109 ? -44.704 -10.102 90.547 1.00 81.56 109 GLN A O 1
ATOM 841 N N . GLN A 1 110 ? -45.191 -12.072 89.599 1.00 82.38 110 GLN A N 1
ATOM 842 C CA . GLN A 1 110 ? -43.907 -12.182 88.903 1.00 82.38 110 GLN A CA 1
ATOM 843 C C . GLN A 1 110 ? -43.779 -11.169 87.756 1.00 82.38 110 GLN A C 1
ATOM 845 O O . GLN A 1 110 ? -42.680 -10.682 87.500 1.00 82.38 110 GLN A O 1
ATOM 850 N N . LEU A 1 111 ? -44.884 -10.839 87.078 1.00 80.31 111 LEU A N 1
ATOM 851 C CA . LEU A 1 111 ? -44.919 -9.807 86.034 1.00 80.31 111 LEU A CA 1
ATOM 852 C C . LEU A 1 111 ? -44.933 -8.383 86.593 1.00 80.31 111 LEU A C 1
ATOM 854 O O . LEU A 1 111 ? -44.378 -7.476 85.970 1.00 80.31 111 LEU A O 1
ATOM 858 N N . VAL A 1 112 ? -45.598 -8.191 87.732 1.00 82.00 112 VAL A N 1
ATOM 859 C CA . VAL A 1 112 ? -45.825 -6.901 88.385 1.00 82.00 112 VAL A CA 1
ATOM 860 C C . VAL A 1 112 ? -45.471 -7.054 89.870 1.00 82.00 112 VAL A C 1
ATOM 862 O O . VAL A 1 112 ? -46.337 -7.365 90.689 1.00 82.00 112 VAL A O 1
ATOM 865 N N . PRO A 1 113 ? -44.200 -6.841 90.259 1.00 71.38 113 PRO A N 1
ATOM 866 C CA . PRO A 1 113 ? -43.747 -7.032 91.642 1.00 71.38 113 PRO A CA 1
ATOM 867 C C . PRO A 1 113 ? -44.485 -6.164 92.674 1.00 71.38 113 PRO A C 1
ATOM 869 O O . PRO A 1 113 ? -44.594 -6.539 93.840 1.00 71.38 113 PRO A O 1
ATOM 872 N N . SER A 1 114 ? -45.049 -5.029 92.243 1.00 65.31 114 SER A N 1
ATOM 873 C CA . SER A 1 114 ? -45.905 -4.148 93.054 1.00 65.31 114 SER A CA 1
ATOM 874 C C . SER A 1 114 ? -47.276 -4.750 93.405 1.00 65.31 114 SER A C 1
ATOM 876 O O . SER A 1 114 ? -48.032 -4.141 94.153 1.00 65.31 114 SER A O 1
ATOM 878 N N . PHE A 1 115 ? -47.587 -5.954 92.913 1.00 60.62 115 PHE A N 1
ATOM 879 C CA . PHE A 1 115 ? -48.792 -6.737 93.210 1.00 60.62 115 PHE A CA 1
ATOM 880 C C . PHE A 1 115 ? -48.607 -7.699 94.416 1.00 60.62 115 PHE A C 1
ATOM 882 O O . PHE A 1 115 ? -49.442 -8.574 94.665 1.00 60.62 115 PHE A O 1
ATOM 889 N N . SER A 1 116 ? -47.485 -7.602 95.147 1.00 52.12 116 SER A N 1
ATOM 890 C CA . SER A 1 116 ? -47.155 -8.446 96.311 1.00 52.12 116 SER A CA 1
ATOM 891 C C . SER A 1 116 ? -47.699 -7.897 97.641 1.00 52.12 116 SER A C 1
ATOM 893 O O . SER A 1 116 ? -47.749 -6.689 97.845 1.00 52.12 116 SER A O 1
ATOM 895 N N . SER A 1 117 ? -48.060 -8.800 98.565 1.00 47.22 117 SER A N 1
ATOM 896 C CA . SER A 1 117 ? -48.601 -8.505 99.908 1.00 47.22 117 SER A CA 1
ATOM 897 C C . SER A 1 117 ? -47.597 -8.765 101.054 1.00 47.22 117 SER A C 1
ATOM 899 O O . SER A 1 117 ? -47.995 -8.745 102.220 1.00 47.22 117 SER A O 1
ATOM 901 N N . GLU A 1 118 ? -46.314 -9.030 100.781 1.00 39.09 118 GLU A N 1
ATOM 902 C CA . GLU A 1 118 ? -45.328 -9.329 101.837 1.00 39.09 118 GLU A CA 1
ATOM 903 C C . GLU A 1 118 ? -44.366 -8.164 102.135 1.00 39.09 118 GLU A C 1
ATOM 905 O O . GLU A 1 118 ? -43.628 -7.692 101.276 1.00 39.09 118 GLU A O 1
ATOM 910 N N . ASN A 1 119 ? -44.421 -7.738 103.404 1.00 37.47 119 ASN A N 1
ATOM 911 C CA . ASN A 1 119 ? -43.522 -6.879 104.180 1.00 37.47 119 ASN A CA 1
ATOM 912 C C . ASN A 1 119 ? -42.146 -6.568 103.559 1.00 37.47 119 ASN A C 1
ATOM 914 O O . ASN A 1 119 ? -41.240 -7.400 103.574 1.00 37.47 119 ASN A O 1
ATOM 918 N N . VAL A 1 120 ? -41.944 -5.302 103.191 1.00 33.16 120 VAL A N 1
ATOM 919 C CA . VAL A 1 120 ? -40.613 -4.684 103.173 1.00 33.16 120 VAL A CA 1
ATOM 920 C C . VAL A 1 120 ? -40.410 -4.018 104.536 1.00 33.16 120 VAL A C 1
ATOM 922 O O . VAL A 1 120 ? -41.185 -3.142 104.922 1.00 33.16 120 VAL A O 1
ATOM 925 N N . GLU A 1 121 ? -39.400 -4.456 105.291 1.00 30.88 121 GLU A N 1
ATOM 926 C CA . GLU A 1 121 ? -38.945 -3.755 106.498 1.00 30.88 121 GLU A CA 1
ATOM 927 C C . GLU A 1 121 ? -38.629 -2.280 106.179 1.00 30.88 121 GLU A C 1
ATOM 929 O O . GLU A 1 121 ? -38.011 -1.988 105.151 1.00 30.88 121 GLU A O 1
ATOM 934 N N . PRO A 1 122 ? -39.014 -1.324 107.043 1.00 38.31 122 PRO A N 1
ATOM 935 C CA . PRO A 1 122 ? -38.848 0.088 106.750 1.00 38.31 122 PRO A CA 1
ATOM 936 C C . PRO A 1 122 ? -37.404 0.519 107.013 1.00 38.31 122 PRO A C 1
ATOM 938 O O . PRO A 1 122 ? -36.944 0.541 108.155 1.00 38.31 122 PRO A O 1
ATOM 941 N N . GLN A 1 123 ? -36.712 0.971 105.971 1.00 34.41 123 GLN A N 1
ATOM 942 C CA . GLN A 1 123 ? -35.623 1.928 106.137 1.00 34.41 123 GLN A CA 1
ATOM 943 C C . GLN A 1 123 ? -36.063 3.287 105.595 1.00 34.41 123 GLN A C 1
ATOM 945 O O . GLN A 1 123 ? -36.139 3.509 104.394 1.00 34.41 123 GLN A O 1
ATOM 950 N N . ASN A 1 124 ? -36.396 4.161 106.549 1.00 31.94 124 ASN A N 1
ATOM 951 C CA . ASN A 1 124 ? -36.285 5.620 106.534 1.00 31.94 124 ASN A CA 1
ATOM 952 C C . ASN A 1 124 ? -36.390 6.334 105.175 1.00 31.94 124 ASN A C 1
ATOM 954 O O . ASN A 1 124 ? -35.394 6.471 104.474 1.00 31.94 124 ASN A O 1
ATOM 958 N N . ALA A 1 125 ? -37.546 6.948 104.911 1.00 32.75 125 ALA A N 1
ATOM 959 C CA . ALA A 1 125 ? -37.703 8.410 104.845 1.00 32.75 125 ALA A CA 1
ATOM 960 C C . ALA A 1 125 ? -39.013 8.777 104.123 1.00 32.75 125 ALA A C 1
ATOM 962 O O . ALA A 1 125 ? -39.148 8.621 102.918 1.00 32.75 125 ALA A O 1
ATOM 963 N N . SER A 1 126 ? -39.965 9.275 104.910 1.00 39.78 126 SER A N 1
ATOM 964 C CA . SER A 1 126 ? -40.858 10.400 104.611 1.00 39.78 126 SER A CA 1
ATOM 965 C C . SER A 1 126 ? -41.243 10.669 103.146 1.00 39.78 126 SER A C 1
ATOM 967 O O . SER A 1 126 ? -40.555 11.436 102.482 1.00 39.78 126 SER A O 1
ATOM 969 N N . GLN A 1 127 ? -42.416 10.194 102.709 1.00 35.84 127 GLN A N 1
ATOM 970 C CA . GLN A 1 127 ? -43.398 11.010 101.971 1.00 35.84 127 GLN A CA 1
ATOM 971 C C . GLN A 1 127 ? -44.716 10.257 101.738 1.00 35.84 127 GLN A C 1
ATOM 973 O O . GLN A 1 127 ? -44.761 9.042 101.577 1.00 35.84 127 GLN A O 1
ATOM 978 N N . GLU A 1 128 ? -45.801 11.022 101.792 1.00 36.50 128 GLU A N 1
ATOM 979 C CA . GLU A 1 128 ? -47.199 10.606 101.790 1.00 36.50 128 GLU A CA 1
ATOM 980 C C . GLU A 1 128 ? -47.591 9.803 100.539 1.00 36.50 128 GLU A C 1
ATOM 982 O O . GLU A 1 128 ? -47.729 10.343 99.447 1.00 36.50 128 GLU A O 1
ATOM 987 N N . SER A 1 129 ? -47.880 8.516 100.715 1.00 37.06 129 SER A N 1
ATOM 988 C CA . SER A 1 129 ? -48.895 7.822 99.921 1.00 37.06 129 SER A CA 1
ATOM 989 C C . SER A 1 129 ? -49.478 6.690 100.765 1.00 37.06 129 SER A C 1
ATOM 991 O O . SER A 1 129 ? -48.754 5.927 101.403 1.00 37.06 129 SER A O 1
ATOM 993 N N . LYS A 1 130 ? -50.811 6.615 100.840 1.00 38.47 130 LYS A N 1
ATOM 994 C CA . LYS A 1 130 ? -51.513 5.460 101.405 1.00 38.47 130 LYS A CA 1
ATOM 995 C C . LYS A 1 130 ? -51.220 4.258 100.506 1.00 38.47 130 LYS A C 1
ATOM 997 O O . LYS A 1 130 ? -51.924 4.045 99.526 1.00 38.47 130 LYS A O 1
ATOM 1002 N N . ALA A 1 131 ? -50.185 3.491 100.826 1.00 37.81 131 ALA A N 1
ATOM 1003 C CA . ALA A 1 131 ? -50.033 2.143 100.306 1.00 37.81 131 ALA A CA 1
ATOM 1004 C C . ALA A 1 131 ? -51.108 1.276 100.979 1.00 37.81 131 ALA A C 1
ATOM 1006 O O . ALA A 1 131 ? -50.913 0.744 102.072 1.00 37.81 131 ALA A O 1
ATOM 1007 N N . GLU A 1 132 ? -52.296 1.223 100.372 1.00 44.34 132 GLU A N 1
ATOM 1008 C CA . GLU A 1 132 ? -53.290 0.205 100.691 1.00 44.34 132 GLU A CA 1
ATOM 1009 C C . GLU A 1 132 ? -52.646 -1.152 100.428 1.00 44.34 132 GLU A C 1
ATOM 1011 O O . GLU A 1 132 ? -52.342 -1.497 99.289 1.00 44.34 132 GLU A O 1
ATOM 1016 N N . ASN A 1 133 ? -52.396 -1.890 101.506 1.00 45.12 133 ASN A N 1
ATOM 1017 C CA . ASN A 1 133 ? -51.899 -3.256 101.495 1.00 45.12 133 ASN A CA 1
ATOM 1018 C C . ASN A 1 133 ? -52.955 -4.130 100.794 1.00 45.12 133 ASN A C 1
ATOM 1020 O O . ASN A 1 133 ? -53.886 -4.626 101.426 1.00 45.12 133 ASN A O 1
ATOM 1024 N N . THR A 1 134 ? -52.898 -4.187 99.464 1.00 57.56 134 THR A N 1
ATOM 1025 C CA . THR A 1 134 ? -53.960 -4.755 98.635 1.00 57.56 134 THR A CA 1
ATOM 1026 C C . THR A 1 134 ? -53.648 -6.223 98.411 1.00 57.56 134 THR A C 1
ATOM 1028 O O . THR A 1 134 ? -52.687 -6.582 97.736 1.00 57.56 134 THR A O 1
ATOM 1031 N N . ASN A 1 135 ? -54.455 -7.100 99.002 1.00 68.75 135 ASN A N 1
ATOM 1032 C CA . ASN A 1 135 ? -54.318 -8.531 98.794 1.00 68.75 135 ASN A CA 1
ATOM 1033 C C . ASN A 1 135 ? -54.509 -8.835 97.288 1.00 68.75 135 ASN A C 1
ATOM 1035 O O . ASN A 1 135 ? -55.567 -8.511 96.743 1.00 68.75 135 ASN A O 1
ATOM 1039 N N . PRO A 1 136 ? -53.546 -9.477 96.597 1.00 69.94 136 PRO A N 1
ATOM 1040 C CA . PRO A 1 136 ? -53.613 -9.775 95.156 1.00 69.94 136 PRO A CA 1
ATOM 1041 C C . PRO A 1 136 ? -54.874 -10.557 94.767 1.00 69.94 136 PRO A C 1
ATOM 1043 O O . PRO A 1 136 ? -55.391 -10.422 93.659 1.00 69.94 136 PRO A O 1
ATOM 1046 N N . VAL A 1 137 ? -55.390 -11.366 95.695 1.00 75.25 137 VAL A N 1
ATOM 1047 C CA . VAL A 1 137 ? -56.629 -12.126 95.528 1.00 75.25 137 VAL A CA 1
ATOM 1048 C C . VAL A 1 137 ? -57.855 -11.211 95.585 1.00 75.25 137 VAL A C 1
ATOM 1050 O O . VAL A 1 137 ? -58.817 -11.441 94.861 1.00 75.25 137 VAL A O 1
ATOM 1053 N N . GLU A 1 138 ? -57.842 -10.170 96.414 1.00 70.56 138 GLU A N 1
ATOM 1054 C CA . GLU A 1 138 ? -58.944 -9.205 96.518 1.00 70.56 138 GLU A CA 1
ATOM 1055 C C . GLU A 1 138 ? -58.967 -8.248 95.326 1.00 70.56 138 GLU A C 1
ATOM 1057 O O . GLU A 1 138 ? -60.042 -7.966 94.801 1.00 70.56 138 GLU A O 1
ATOM 1062 N N . VAL A 1 139 ? -57.794 -7.842 94.831 1.00 74.62 139 VAL A N 1
ATOM 1063 C CA . VAL A 1 139 ? -57.665 -6.993 93.638 1.00 74.62 139 VAL A CA 1
ATOM 1064 C C . VAL A 1 139 ? -58.212 -7.702 92.398 1.00 74.62 139 VAL A C 1
ATOM 1066 O O . VAL A 1 139 ? -59.063 -7.145 91.713 1.00 74.62 139 VAL A O 1
ATOM 1069 N N . VAL A 1 140 ? -57.818 -8.959 92.147 1.00 77.31 140 VAL A N 1
ATOM 1070 C CA . VAL A 1 140 ? -58.300 -9.749 90.990 1.00 77.31 140 VAL A CA 1
ATOM 1071 C C . VAL A 1 140 ? -59.808 -10.040 91.057 1.00 77.31 140 VAL A C 1
ATOM 1073 O O . VAL A 1 140 ? -60.463 -10.209 90.026 1.00 77.31 140 VAL A O 1
ATOM 1076 N N . LEU A 1 141 ? -60.393 -10.104 92.258 1.00 78.38 141 LEU A N 1
ATOM 1077 C CA . LEU A 1 141 ? -61.829 -10.344 92.446 1.00 78.38 141 LEU A CA 1
ATOM 1078 C C . LEU A 1 141 ? -62.671 -9.052 92.483 1.00 78.38 141 LEU A C 1
ATOM 1080 O O . LEU A 1 141 ? -63.898 -9.132 92.324 1.00 78.38 141 LEU A O 1
ATOM 1084 N N . GLY A 1 142 ? -62.029 -7.891 92.644 1.00 75.81 142 GLY A N 1
ATOM 1085 C CA . GLY A 1 142 ? -62.642 -6.567 92.755 1.00 75.81 142 GLY A CA 1
ATOM 1086 C C . GLY A 1 142 ? -63.446 -6.148 91.523 1.00 75.81 142 GLY A C 1
ATOM 1087 O O . GLY A 1 142 ? -63.161 -6.553 90.397 1.00 75.81 142 GLY A O 1
ATOM 1088 N N . ILE A 1 143 ? -64.506 -5.361 91.738 1.00 66.75 143 ILE A N 1
ATOM 1089 C CA . ILE A 1 143 ? -65.427 -4.906 90.679 1.00 66.75 143 ILE A CA 1
ATOM 1090 C C . ILE A 1 143 ? -64.708 -4.045 89.635 1.00 66.75 143 ILE A C 1
ATOM 1092 O O . ILE A 1 143 ? -64.964 -4.243 88.450 1.00 66.75 143 ILE A O 1
ATOM 1096 N N . ASP A 1 144 ? -63.726 -3.257 90.067 1.00 71.88 144 ASP A N 1
ATOM 1097 C CA . ASP A 1 144 ? -62.976 -2.303 89.243 1.00 71.88 144 ASP A CA 1
ATOM 1098 C C . ASP A 1 144 ? -61.620 -2.848 88.747 1.00 71.88 144 ASP A C 1
ATOM 1100 O O . ASP A 1 144 ? -60.703 -2.085 88.454 1.00 71.88 144 ASP A O 1
ATOM 1104 N N . PHE A 1 145 ? -61.453 -4.174 88.687 1.00 73.69 145 PHE A N 1
ATOM 1105 C CA . PHE A 1 145 ? -60.222 -4.788 88.185 1.00 73.69 145 PHE A CA 1
ATOM 1106 C C . PHE A 1 145 ? -60.054 -4.552 86.679 1.00 73.69 145 PHE A C 1
ATOM 1108 O O . PHE A 1 145 ? -60.800 -5.117 85.875 1.00 73.69 145 PHE A O 1
ATOM 1115 N N . ASP A 1 146 ? -59.038 -3.769 86.320 1.00 77.31 146 ASP A N 1
ATOM 1116 C CA . ASP A 1 146 ? -58.636 -3.510 84.943 1.00 77.31 146 ASP A CA 1
ATOM 1117 C C . ASP A 1 146 ? -57.355 -4.282 84.592 1.00 77.31 146 ASP A C 1
ATOM 1119 O O . ASP A 1 146 ? -56.312 -4.135 85.232 1.00 77.31 146 ASP A O 1
ATOM 1123 N N . VAL A 1 147 ? -57.454 -5.130 83.567 1.00 75.56 147 VAL A N 1
ATOM 1124 C CA . VAL A 1 147 ? -56.335 -5.931 83.063 1.00 75.56 147 VAL A CA 1
ATOM 1125 C C . VAL A 1 147 ? -55.311 -5.044 82.356 1.00 75.56 147 VAL A C 1
ATOM 1127 O O . VAL A 1 147 ? -54.114 -5.274 82.518 1.00 75.56 147 VAL A O 1
ATOM 1130 N N . GLU A 1 148 ? -55.755 -4.029 81.611 1.00 75.75 148 GLU A N 1
ATOM 1131 C CA . GLU A 1 148 ? -54.872 -3.157 80.829 1.00 75.75 148 GLU A CA 1
ATOM 1132 C C . GLU A 1 148 ? -53.960 -2.353 81.759 1.00 75.75 148 GLU A C 1
ATOM 1134 O O . GLU A 1 148 ? -52.736 -2.420 81.629 1.00 75.75 148 GLU A O 1
ATOM 1139 N N . ALA A 1 149 ? -54.528 -1.749 82.808 1.00 73.56 149 ALA A N 1
ATOM 1140 C CA . ALA A 1 149 ? -53.778 -1.012 83.825 1.00 73.56 149 ALA A CA 1
ATOM 1141 C C . ALA A 1 149 ? -52.717 -1.843 84.579 1.00 73.56 149 ALA A C 1
ATOM 1143 O O . ALA A 1 149 ? -51.785 -1.277 85.152 1.00 73.56 149 ALA A O 1
ATOM 1144 N N . ILE A 1 150 ? -52.844 -3.174 84.631 1.00 71.69 150 ILE A N 1
ATOM 1145 C CA . ILE A 1 150 ? -51.847 -4.061 85.262 1.00 71.69 150 ILE A CA 1
ATOM 1146 C C . ILE A 1 150 ? -50.756 -4.437 84.264 1.00 71.69 150 ILE A C 1
ATOM 1148 O O . ILE A 1 150 ? -49.586 -4.501 84.637 1.00 71.69 150 ILE A O 1
ATOM 1152 N N . MET A 1 151 ? -51.117 -4.659 83.000 1.00 75.50 151 MET A N 1
ATOM 1153 C CA . MET A 1 151 ? -50.152 -4.973 81.945 1.00 75.50 151 MET A CA 1
ATOM 1154 C C . MET A 1 151 ? -49.237 -3.784 81.646 1.00 75.50 151 MET A C 1
ATOM 1156 O O . MET A 1 151 ? -48.028 -3.978 81.543 1.00 75.50 151 MET A O 1
ATOM 1160 N N . GLU A 1 152 ? -49.775 -2.560 81.646 1.00 77.50 152 GLU A N 1
ATOM 1161 C CA . GLU A 1 152 ? -48.994 -1.317 81.528 1.00 77.50 152 GLU A CA 1
ATOM 1162 C C . GLU A 1 152 ? -47.994 -1.113 82.678 1.00 77.50 152 GLU A C 1
ATOM 1164 O O . GLU A 1 152 ? -47.018 -0.382 82.543 1.00 77.50 152 GLU A O 1
ATOM 1169 N N . ARG A 1 153 ? -48.209 -1.767 83.826 1.00 75.56 153 ARG A N 1
ATOM 1170 C CA . ARG A 1 153 ? -47.325 -1.688 84.999 1.00 75.56 153 ARG A CA 1
ATOM 1171 C C . ARG A 1 153 ? -46.266 -2.786 85.038 1.00 75.56 153 ARG A C 1
ATOM 1173 O O . ARG A 1 153 ? -45.546 -2.873 86.033 1.00 75.56 153 ARG A O 1
ATOM 1180 N N . SER A 1 154 ? -46.179 -3.644 84.019 1.00 81.75 154 SER A N 1
ATOM 1181 C CA . SER A 1 154 ? -45.187 -4.720 83.966 1.00 81.75 154 SER A CA 1
ATOM 1182 C C . SER A 1 154 ? -43.879 -4.246 83.316 1.00 81.75 154 SER A C 1
ATOM 1184 O O . SER A 1 154 ? -43.838 -4.068 82.097 1.00 81.75 154 SER A O 1
ATOM 1186 N N . PRO A 1 155 ? -42.765 -4.152 84.072 1.00 82.25 155 PRO A N 1
ATOM 1187 C CA . PRO A 1 155 ? -41.476 -3.730 83.515 1.00 82.25 155 PRO A CA 1
ATOM 1188 C C . PRO A 1 155 ? -40.927 -4.719 82.478 1.00 82.25 155 PRO A C 1
ATOM 1190 O O . PRO A 1 155 ? -40.162 -4.351 81.591 1.00 82.25 155 PRO A O 1
ATOM 1193 N N . ALA A 1 156 ? -41.301 -5.997 82.595 1.00 82.81 156 ALA A N 1
ATOM 1194 C CA . ALA A 1 156 ? -40.898 -7.040 81.661 1.00 82.81 156 ALA A CA 1
ATOM 1195 C C . ALA A 1 156 ? -41.611 -6.891 80.304 1.00 82.81 156 ALA A C 1
ATOM 1197 O O . ALA A 1 156 ? -40.972 -6.964 79.258 1.00 82.81 156 ALA A O 1
ATOM 1198 N N . LEU A 1 157 ? -42.922 -6.645 80.296 1.00 84.75 157 LEU A N 1
ATOM 1199 C CA . LEU A 1 157 ? -43.657 -6.450 79.042 1.00 84.75 157 LEU A CA 1
ATOM 1200 C C . LEU A 1 157 ? -43.219 -5.156 78.341 1.00 84.75 157 LEU A C 1
ATOM 1202 O O . LEU A 1 157 ? -42.882 -5.201 77.159 1.00 84.75 157 LEU A O 1
ATOM 1206 N N . GLU A 1 158 ? -43.090 -4.056 79.088 1.00 84.69 158 GLU A N 1
ATOM 1207 C CA . GLU A 1 158 ? -42.597 -2.775 78.564 1.00 84.69 158 GLU A CA 1
ATOM 1208 C C . GLU A 1 158 ? -41.198 -2.922 77.947 1.00 84.69 158 GLU A C 1
ATOM 1210 O O . GLU A 1 158 ? -40.937 -2.453 76.837 1.00 84.69 158 GLU A O 1
ATOM 1215 N N . LYS A 1 159 ? -40.292 -3.648 78.618 1.00 83.75 159 LYS A N 1
ATOM 1216 C CA . LYS A 1 159 ? -38.933 -3.836 78.105 1.00 83.75 159 LYS A CA 1
ATOM 1217 C C . LYS A 1 159 ? -38.884 -4.697 76.843 1.00 83.75 159 LYS A C 1
ATOM 1219 O O . LYS A 1 159 ? -38.062 -4.432 75.966 1.00 83.75 159 LYS A O 1
ATOM 1224 N N . ALA A 1 160 ? -39.736 -5.716 76.737 1.00 84.62 160 ALA A N 1
ATOM 1225 C CA . ALA A 1 160 ? -39.845 -6.534 75.529 1.00 84.62 160 ALA A CA 1
ATOM 1226 C C . ALA A 1 160 ? -40.325 -5.708 74.327 1.00 84.62 160 ALA A C 1
ATOM 1228 O O . ALA A 1 160 ? -39.753 -5.812 73.241 1.00 84.62 160 ALA A O 1
ATOM 1229 N N . GLU A 1 161 ? -41.323 -4.849 74.536 1.00 84.25 161 GLU A N 1
ATOM 1230 C CA . GLU A 1 161 ? -41.828 -3.933 73.512 1.00 84.25 161 GLU A CA 1
ATOM 1231 C C . GLU A 1 161 ? -40.793 -2.873 73.121 1.00 84.25 161 GLU A C 1
ATOM 1233 O O . GLU A 1 161 ? -40.587 -2.626 71.934 1.00 84.25 161 GLU A O 1
ATOM 1238 N N . GLU A 1 162 ? -40.076 -2.290 74.085 1.00 85.12 162 GLU A N 1
ATOM 1239 C CA . GLU A 1 162 ? -39.004 -1.325 73.816 1.00 85.12 162 GLU A CA 1
ATOM 1240 C C . GLU A 1 162 ? -37.895 -1.941 72.946 1.00 85.12 162 GLU A C 1
ATOM 1242 O O . GLU A 1 162 ? -37.481 -1.351 71.944 1.00 85.12 162 GLU A O 1
ATOM 1247 N N . VAL A 1 163 ? -37.434 -3.148 73.296 1.00 84.69 163 VAL A N 1
ATOM 1248 C CA . VAL A 1 163 ? -36.392 -3.874 72.549 1.00 84.69 163 VAL A CA 1
ATOM 1249 C C . VAL A 1 163 ? -36.863 -4.208 71.132 1.00 84.69 163 VAL A C 1
ATOM 1251 O O . VAL A 1 163 ? -36.100 -4.053 70.176 1.00 84.69 163 VAL A O 1
ATOM 1254 N N . HIS A 1 164 ? -38.124 -4.611 70.975 1.00 86.25 164 HIS A N 1
ATOM 1255 C CA . HIS A 1 164 ? -38.710 -4.872 69.665 1.00 86.25 164 HIS A CA 1
ATOM 1256 C C . HIS A 1 164 ? -38.821 -3.597 68.814 1.00 86.25 164 HIS A C 1
ATOM 1258 O O . HIS A 1 164 ? -38.386 -3.577 67.663 1.00 86.25 164 HIS A O 1
ATOM 1264 N N . ASN A 1 165 ? -39.310 -2.497 69.389 1.00 84.75 165 ASN A N 1
ATOM 1265 C CA . ASN A 1 165 ? -39.428 -1.213 68.697 1.00 84.75 165 ASN A CA 1
ATOM 1266 C C . ASN A 1 165 ? -38.061 -0.687 68.228 1.00 84.75 165 ASN A C 1
ATOM 1268 O O . ASN A 1 165 ? -37.919 -0.237 67.089 1.00 84.75 165 ASN A O 1
ATOM 1272 N N . GLN A 1 166 ? -37.027 -0.799 69.067 1.00 85.88 166 GLN A N 1
ATOM 1273 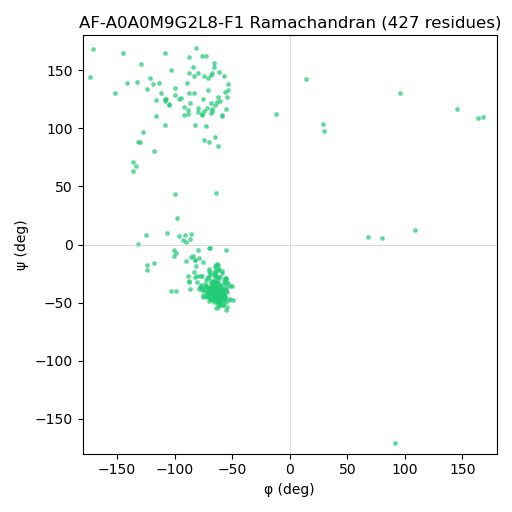C CA . GLN A 1 166 ? -35.654 -0.446 68.689 1.00 85.88 166 GLN A CA 1
ATOM 1274 C C . GLN A 1 166 ? -35.126 -1.323 67.547 1.00 85.88 166 GLN A C 1
ATOM 1276 O O . GLN A 1 166 ? -34.471 -0.818 66.631 1.00 85.88 166 GLN A O 1
ATOM 1281 N N . TYR A 1 167 ? -35.431 -2.622 67.571 1.00 85.56 167 TYR A N 1
ATOM 1282 C CA . TYR A 1 167 ? -35.060 -3.553 66.508 1.00 85.56 167 TYR A CA 1
ATOM 1283 C C . TYR A 1 167 ? -35.706 -3.184 65.162 1.00 85.56 167 TYR A C 1
ATOM 1285 O O . TYR A 1 167 ? -34.996 -3.082 64.159 1.00 85.56 167 TYR A O 1
ATOM 1293 N N . ILE A 1 168 ? -37.012 -2.901 65.134 1.00 86.12 168 ILE A N 1
ATOM 1294 C CA . ILE A 1 168 ? -37.733 -2.509 63.910 1.00 86.12 168 ILE A CA 1
ATOM 1295 C C . ILE A 1 168 ? -37.188 -1.197 63.331 1.00 86.12 168 ILE A C 1
ATOM 1297 O O . ILE A 1 168 ? -36.956 -1.096 62.123 1.00 86.12 168 ILE A O 1
ATOM 1301 N N . LEU A 1 169 ? -36.915 -0.201 64.180 1.00 85.38 169 LEU A N 1
ATOM 1302 C CA . LEU A 1 169 ? -36.308 1.056 63.738 1.00 85.38 169 LEU A CA 1
ATOM 1303 C C . LEU A 1 169 ? -34.931 0.827 63.113 1.00 85.38 169 LEU A C 1
ATOM 1305 O O . LEU A 1 169 ? -34.664 1.338 62.026 1.00 85.38 169 LEU A O 1
ATOM 1309 N N . LYS A 1 170 ? -34.078 0.020 63.748 1.00 85.06 170 LYS A N 1
ATOM 1310 C CA . LYS A 1 170 ? -32.754 -0.303 63.208 1.00 85.06 170 LYS A CA 1
ATOM 1311 C C . LYS A 1 170 ? -32.855 -1.030 61.865 1.00 85.06 170 LYS A C 1
ATOM 1313 O O . LYS A 1 170 ? -32.192 -0.636 60.909 1.00 85.06 170 LYS A O 1
ATOM 1318 N N . ARG A 1 171 ? -33.733 -2.030 61.770 1.00 84.94 171 ARG A N 1
ATOM 1319 C CA . ARG A 1 171 ? -33.974 -2.785 60.536 1.00 84.94 171 ARG A CA 1
ATOM 1320 C C . ARG A 1 171 ? -34.446 -1.880 59.395 1.00 84.94 171 ARG A C 1
ATOM 1322 O O . ARG A 1 171 ? -33.881 -1.933 58.309 1.00 84.94 171 ARG A O 1
ATOM 1329 N N . SER A 1 172 ? -35.409 -0.991 59.646 1.00 80.81 172 SER A N 1
ATOM 1330 C CA . SER A 1 172 ? -35.885 -0.050 58.619 1.00 80.81 172 SER A CA 1
ATOM 1331 C C . SER A 1 172 ? -34.792 0.914 58.131 1.00 80.81 172 SER A C 1
ATOM 1333 O O . SER A 1 172 ? -34.716 1.221 56.940 1.00 80.81 172 SER A O 1
ATOM 1335 N N . GLN A 1 173 ? -33.899 1.365 59.022 1.00 84.69 173 GLN A N 1
ATOM 1336 C CA . GLN A 1 173 ? -32.756 2.204 58.649 1.00 84.69 173 GLN A CA 1
ATOM 1337 C C . GLN A 1 173 ? -31.745 1.445 57.780 1.00 84.69 173 GLN A C 1
ATOM 1339 O O . GLN A 1 173 ? -31.231 2.006 56.809 1.00 84.69 173 GLN A O 1
ATOM 1344 N N . GLU A 1 174 ? -31.479 0.179 58.106 1.00 85.25 174 GLU A N 1
ATOM 1345 C CA . GLU A 1 174 ? -30.598 -0.700 57.334 1.00 85.25 174 GLU A CA 1
ATOM 1346 C C . GLU A 1 174 ? -31.178 -1.006 55.945 1.00 85.25 174 GLU A C 1
ATOM 1348 O O . GLU A 1 174 ? -30.468 -0.856 54.952 1.00 85.25 174 GLU A O 1
ATOM 1353 N N . GLU A 1 175 ? -32.468 -1.329 55.842 1.00 85.25 175 GLU A N 1
ATOM 1354 C CA . GLU A 1 175 ? -33.163 -1.565 54.565 1.00 85.25 175 GLU A CA 1
ATOM 1355 C C . GLU A 1 175 ? -33.172 -0.302 53.677 1.00 85.25 175 GLU A C 1
ATOM 1357 O O . GLU A 1 175 ? -32.902 -0.368 52.473 1.00 85.25 175 GLU A O 1
ATOM 1362 N N . ALA A 1 176 ? -33.392 0.881 54.264 1.00 84.12 176 ALA A N 1
ATOM 1363 C CA . ALA A 1 176 ? -33.328 2.157 53.547 1.00 84.12 176 ALA A CA 1
ATOM 1364 C C . ALA A 1 176 ? -31.900 2.525 53.103 1.00 84.12 176 ALA A C 1
ATOM 1366 O O . ALA A 1 176 ? -31.707 3.214 52.096 1.00 84.12 176 ALA A O 1
ATOM 1367 N N . TRP A 1 177 ? -30.880 2.120 53.860 1.00 83.06 177 TRP A N 1
ATOM 1368 C CA . TRP A 1 177 ? -29.483 2.256 53.448 1.00 83.06 177 TRP A CA 1
ATOM 1369 C C . TRP A 1 177 ? -29.146 1.296 52.304 1.00 83.06 177 TRP A C 1
ATOM 1371 O O . TRP A 1 177 ? -28.629 1.743 51.282 1.00 83.06 177 TRP A O 1
ATOM 1381 N N . GLN A 1 178 ? -29.502 0.016 52.432 1.00 85.69 178 GLN A N 1
ATOM 1382 C CA . GLN A 1 178 ? -29.299 -0.998 51.394 1.00 85.69 178 GLN A CA 1
ATOM 1383 C C . GLN A 1 178 ? -29.961 -0.588 50.079 1.00 85.69 178 GLN A C 1
ATOM 1385 O O . GLN A 1 178 ? -29.298 -0.582 49.045 1.00 85.69 178 GLN A O 1
ATOM 1390 N N . SER A 1 179 ? -31.212 -0.126 50.136 1.00 85.12 179 SER A N 1
ATOM 1391 C CA . SER A 1 179 ? -31.937 0.364 48.960 1.00 85.12 179 SER A CA 1
ATOM 1392 C C . SER A 1 179 ? -31.205 1.525 48.281 1.00 85.12 179 SER A C 1
ATOM 1394 O O . SER A 1 179 ? -31.076 1.547 47.060 1.00 85.12 179 SER A O 1
ATOM 1396 N N . ARG A 1 180 ? -30.677 2.488 49.051 1.00 81.81 180 ARG A N 1
ATOM 1397 C CA . ARG A 1 180 ? -29.908 3.617 48.497 1.00 81.81 180 ARG A CA 1
ATOM 1398 C C . ARG A 1 180 ? -28.602 3.170 47.846 1.00 81.81 180 ARG A C 1
ATOM 1400 O O . ARG A 1 180 ? -28.252 3.686 46.787 1.00 81.81 180 ARG A O 1
ATOM 1407 N N . VAL A 1 181 ? -27.894 2.225 48.463 1.00 87.12 181 VAL A N 1
ATOM 1408 C CA . VAL A 1 181 ? -26.656 1.662 47.906 1.00 87.12 181 VAL A CA 1
ATOM 1409 C C . VAL A 1 181 ? -26.941 0.900 46.613 1.00 87.12 181 VAL A C 1
ATOM 1411 O O . VAL A 1 181 ? -26.225 1.095 45.636 1.00 87.12 181 VAL A O 1
ATOM 1414 N N . GLU A 1 182 ? -27.995 0.086 46.576 1.00 87.38 182 GLU A N 1
ATOM 1415 C CA . GLU A 1 182 ? -28.400 -0.672 45.389 1.00 87.38 182 GLU A CA 1
ATOM 1416 C C . GLU A 1 182 ? -28.751 0.248 44.213 1.00 87.38 182 GLU A C 1
ATOM 1418 O O . GLU A 1 182 ? -28.217 0.076 43.117 1.00 87.38 182 GLU A O 1
ATOM 1423 N N . HIS A 1 183 ? -29.573 1.276 44.453 1.00 85.50 183 HIS A N 1
ATOM 1424 C CA . HIS A 1 183 ? -29.925 2.256 43.423 1.00 85.50 183 HIS A CA 1
ATOM 1425 C C . HIS A 1 183 ? -28.686 3.009 42.922 1.00 85.50 183 HIS A C 1
ATOM 1427 O O . HIS A 1 183 ? -28.464 3.090 41.716 1.00 85.50 183 HIS A O 1
ATOM 1433 N N . GLY A 1 184 ? -27.826 3.484 43.832 1.00 88.44 184 GLY A N 1
ATOM 1434 C CA . GLY A 1 184 ? -26.588 4.165 43.453 1.00 88.44 184 GLY A CA 1
ATOM 1435 C C . GLY A 1 184 ? -25.644 3.281 42.632 1.00 88.44 184 GLY A C 1
ATOM 1436 O O . GLY A 1 184 ? -25.048 3.748 41.663 1.00 88.44 184 GLY A O 1
ATOM 1437 N N . LEU A 1 185 ? -25.528 1.992 42.971 1.00 88.94 185 LEU A N 1
ATOM 1438 C CA . LEU A 1 185 ? -24.715 1.040 42.211 1.00 88.94 185 LEU A CA 1
ATOM 1439 C C . LEU A 1 185 ? -25.305 0.784 40.814 1.00 88.94 185 LEU A C 1
ATOM 1441 O O . LEU A 1 185 ? -24.563 0.760 39.833 1.00 88.94 185 LEU A O 1
ATOM 1445 N N . SER A 1 186 ? -26.629 0.630 40.715 1.00 90.50 186 SER A N 1
ATOM 1446 C CA . SER A 1 186 ? -27.342 0.448 39.444 1.00 90.50 186 SER A CA 1
ATOM 1447 C C . SER A 1 186 ? -27.146 1.638 38.501 1.00 90.50 186 SER A C 1
ATOM 1449 O O . SER A 1 186 ? -26.864 1.455 37.312 1.00 90.50 186 SER A O 1
ATOM 1451 N N . ASP A 1 187 ? -27.224 2.861 39.027 1.00 90.50 187 ASP A N 1
ATOM 1452 C CA . ASP A 1 187 ? -26.986 4.077 38.248 1.00 90.50 187 ASP A CA 1
ATOM 1453 C C . ASP A 1 187 ? -25.545 4.127 37.731 1.00 90.50 187 ASP A C 1
ATOM 1455 O O . ASP A 1 187 ? -25.325 4.357 36.541 1.00 90.50 187 ASP A O 1
ATOM 1459 N N . VAL A 1 188 ? -24.555 3.832 38.583 1.00 91.12 188 VAL A N 1
ATOM 1460 C CA . VAL A 1 188 ? -23.136 3.787 38.183 1.00 91.12 188 VAL A CA 1
ATOM 1461 C C . VAL A 1 188 ? -22.897 2.760 37.076 1.00 91.12 188 VAL A C 1
ATOM 1463 O O . VAL A 1 188 ? -22.229 3.076 36.092 1.00 91.12 188 VAL A O 1
ATOM 1466 N N . VAL A 1 189 ? -23.466 1.555 37.189 1.00 91.12 189 VAL A N 1
ATOM 1467 C CA . VAL A 1 189 ? -23.367 0.521 36.140 1.00 91.12 189 VAL A CA 1
ATOM 1468 C C . VAL A 1 189 ? -24.007 1.003 34.837 1.00 91.12 189 VAL A C 1
ATOM 1470 O O . VAL A 1 189 ? -23.450 0.805 33.754 1.00 91.12 189 VAL A O 1
ATOM 1473 N N . THR A 1 190 ? -25.145 1.689 34.925 1.00 91.12 190 THR A N 1
ATOM 1474 C CA . THR A 1 190 ? -25.829 2.244 33.754 1.00 91.12 190 THR A CA 1
ATOM 1475 C C . THR A 1 190 ? -24.979 3.323 33.080 1.00 91.12 190 THR A C 1
ATOM 1477 O O . THR A 1 190 ? -24.772 3.251 31.867 1.00 91.12 190 THR A O 1
ATOM 1480 N N . PHE A 1 191 ? -24.406 4.261 33.840 1.00 92.12 191 PHE A N 1
ATOM 1481 C CA . PHE A 1 191 ? -23.494 5.281 33.313 1.00 92.12 191 PHE A CA 1
ATOM 1482 C C . PHE A 1 191 ? -22.245 4.675 32.674 1.00 92.12 191 PHE A C 1
ATOM 1484 O O . PHE A 1 191 ? -21.831 5.111 31.603 1.00 92.12 191 PHE A O 1
ATOM 1491 N N . GLU A 1 192 ? -21.662 3.650 33.292 1.00 92.62 192 GLU A N 1
ATOM 1492 C CA . GLU A 1 192 ? -20.489 2.957 32.761 1.00 92.62 192 GLU A CA 1
ATOM 1493 C C . GLU A 1 192 ? -20.807 2.285 31.419 1.00 92.62 192 GLU A C 1
ATOM 1495 O O . GLU A 1 192 ? -20.067 2.454 30.446 1.00 92.62 192 GLU A O 1
ATOM 1500 N N . SER A 1 193 ? -21.969 1.630 31.324 1.00 91.75 193 SER A N 1
ATOM 1501 C CA . SER A 1 193 ? -22.440 1.029 30.076 1.00 91.75 193 SER A CA 1
ATOM 1502 C C . SER A 1 193 ? -22.661 2.073 28.975 1.00 91.75 193 SER A C 1
ATOM 1504 O O . SER A 1 193 ? -22.177 1.897 27.857 1.00 91.75 193 SER A O 1
ATOM 1506 N N . GLN A 1 194 ? -23.318 3.195 29.290 1.00 92.50 194 GLN A N 1
ATOM 1507 C CA . GLN A 1 194 ? -23.556 4.291 28.349 1.00 92.50 194 GLN A CA 1
ATOM 1508 C C . GLN A 1 194 ? -22.240 4.924 27.892 1.00 92.50 194 GLN A C 1
ATOM 1510 O O . GLN A 1 194 ? -22.057 5.163 26.700 1.00 92.50 194 GLN A O 1
ATOM 1515 N N . ASN A 1 195 ? -21.294 5.127 28.810 1.00 92.12 195 ASN A N 1
ATOM 1516 C CA . ASN A 1 195 ? -19.989 5.689 28.493 1.00 92.12 195 ASN A CA 1
ATOM 1517 C C . ASN A 1 195 ? -19.194 4.777 27.545 1.00 92.12 195 ASN A C 1
ATOM 1519 O O . ASN A 1 195 ? -18.615 5.259 26.575 1.00 92.12 195 ASN A O 1
ATOM 1523 N N . ARG A 1 196 ? -19.234 3.450 27.743 1.00 91.69 196 ARG A N 1
ATOM 1524 C CA . ARG A 1 196 ? -18.636 2.494 26.792 1.00 91.69 196 ARG A CA 1
ATOM 1525 C C . ARG A 1 196 ? -19.230 2.627 25.390 1.00 91.69 196 ARG A C 1
ATOM 1527 O O . ARG A 1 196 ? -18.487 2.555 24.414 1.00 91.69 196 ARG A O 1
ATOM 1534 N N . PHE A 1 197 ? -20.544 2.832 25.272 1.00 92.88 197 PHE A N 1
ATOM 1535 C CA . PHE A 1 197 ? -21.183 3.055 23.972 1.00 92.88 197 PHE A CA 1
ATOM 1536 C C . PHE A 1 197 ? -20.740 4.365 23.317 1.00 92.88 197 PHE A C 1
ATOM 1538 O O . PHE A 1 197 ? -20.505 4.373 22.109 1.00 92.88 197 PHE A O 1
ATOM 1545 N N . VAL A 1 198 ? -20.600 5.446 24.091 1.00 94.12 198 VAL A N 1
ATOM 1546 C CA . VAL A 1 198 ? -20.102 6.736 23.584 1.00 94.12 198 VAL A CA 1
ATOM 1547 C C . VAL A 1 198 ? -18.673 6.592 23.069 1.00 94.12 198 VAL A C 1
ATOM 1549 O O . VAL A 1 198 ? -18.428 6.899 21.906 1.00 94.12 198 VAL A O 1
ATOM 1552 N N . VAL A 1 199 ? -17.767 6.022 23.871 1.00 93.06 199 VAL A N 1
ATOM 1553 C CA . VAL A 1 199 ? -16.369 5.794 23.468 1.00 93.06 199 VAL A CA 1
ATOM 1554 C C . VAL A 1 199 ? -16.298 4.930 22.206 1.00 93.06 199 VAL A C 1
ATOM 1556 O O . VAL A 1 199 ? -15.615 5.282 21.248 1.00 93.06 199 VAL A O 1
ATOM 1559 N N . ALA A 1 200 ? -17.066 3.838 22.140 1.00 93.31 200 ALA A N 1
ATOM 1560 C CA . ALA A 1 200 ? -17.102 2.987 20.951 1.00 93.31 200 ALA A CA 1
ATOM 1561 C C . ALA A 1 200 ? -17.641 3.719 19.704 1.00 93.31 200 ALA A C 1
ATOM 1563 O O . ALA A 1 200 ? -17.212 3.437 18.581 1.00 93.31 200 ALA A O 1
ATOM 1564 N N . ALA A 1 201 ? -18.590 4.644 19.873 1.00 93.31 201 ALA A N 1
ATOM 1565 C CA . ALA A 1 201 ? -19.119 5.455 18.781 1.00 93.31 201 ALA A CA 1
ATOM 1566 C C . ALA A 1 201 ? -18.094 6.491 18.287 1.00 93.31 201 ALA A C 1
ATOM 1568 O O . ALA A 1 201 ? -17.916 6.620 17.073 1.00 93.31 201 ALA A O 1
ATOM 1569 N N . GLU A 1 202 ? -17.393 7.167 19.201 1.00 93.62 202 GLU A N 1
ATOM 1570 C CA . GLU A 1 202 ? -16.303 8.102 18.892 1.00 93.62 202 GLU A CA 1
ATOM 1571 C C . GLU A 1 202 ? -15.160 7.388 18.160 1.00 93.62 202 GLU A C 1
ATOM 1573 O O . GLU A 1 202 ? -14.794 7.782 17.050 1.00 93.62 202 GLU A O 1
ATOM 1578 N N . GLU A 1 203 ? -14.689 6.252 18.686 1.00 93.75 203 GLU A N 1
ATOM 1579 C CA . GLU A 1 203 ? -13.655 5.435 18.040 1.00 93.75 203 GLU A CA 1
ATOM 1580 C C . GLU A 1 203 ? -14.073 4.977 16.637 1.00 93.75 203 GLU A C 1
ATOM 1582 O O . GLU A 1 203 ? -13.268 4.967 15.699 1.00 93.75 203 GLU A O 1
ATOM 1587 N N . LYS A 1 204 ? -15.345 4.596 16.456 1.00 94.62 204 LYS A N 1
ATOM 1588 C CA . LYS A 1 204 ? -15.873 4.194 15.147 1.00 94.62 204 LYS A CA 1
ATOM 1589 C C . LYS A 1 204 ? -15.882 5.364 14.163 1.00 94.62 204 LYS A C 1
ATOM 1591 O O . LYS A 1 204 ? -15.557 5.156 12.989 1.00 94.62 204 LYS A O 1
ATOM 1596 N N . PHE A 1 205 ? -16.241 6.563 14.617 1.00 94.00 205 PHE A N 1
ATOM 1597 C CA . PHE A 1 205 ? -16.238 7.768 13.793 1.00 94.00 205 PHE A CA 1
ATOM 1598 C C . PHE A 1 205 ? -14.812 8.160 13.383 1.00 94.00 205 PHE A C 1
ATOM 1600 O O . PHE A 1 205 ? -14.533 8.327 12.192 1.00 94.00 205 PHE A O 1
ATOM 1607 N N . ASP A 1 206 ? -13.879 8.178 14.334 1.00 93.75 206 ASP A N 1
ATOM 1608 C CA . ASP A 1 206 ? -12.467 8.475 14.081 1.00 93.75 206 ASP A CA 1
ATOM 1609 C C . ASP A 1 206 ? -11.824 7.454 13.143 1.00 93.75 206 ASP A C 1
ATOM 1611 O O . ASP A 1 206 ? -11.100 7.808 12.203 1.00 93.75 206 ASP A O 1
ATOM 1615 N N . ARG A 1 207 ? -12.140 6.168 13.335 1.00 92.62 207 ARG A N 1
ATOM 1616 C CA . ARG A 1 207 ? -11.688 5.097 12.445 1.00 92.62 207 ARG A CA 1
ATOM 1617 C C . ARG A 1 207 ? -12.220 5.288 11.028 1.00 92.62 207 ARG A C 1
ATOM 1619 O O . ARG A 1 207 ? -11.458 5.096 10.080 1.00 92.62 207 ARG A O 1
ATOM 1626 N N . ALA A 1 208 ? -13.486 5.669 10.860 1.00 94.44 208 ALA A N 1
ATOM 1627 C CA . ALA A 1 208 ? -14.053 5.950 9.543 1.00 94.44 208 ALA A CA 1
ATOM 1628 C C . ALA A 1 208 ? -13.337 7.133 8.864 1.00 94.44 208 ALA A C 1
ATOM 1630 O O . ALA A 1 208 ? -12.913 7.011 7.712 1.00 94.44 208 ALA A O 1
ATOM 1631 N N . ALA A 1 209 ? -13.099 8.227 9.595 1.00 94.00 209 ALA A N 1
ATOM 1632 C CA . ALA A 1 209 ? -12.367 9.389 9.091 1.00 94.00 209 ALA A CA 1
ATOM 1633 C C . ALA A 1 209 ? -10.906 9.062 8.721 1.00 94.00 209 ALA A C 1
ATOM 1635 O O . ALA A 1 209 ? -10.368 9.583 7.740 1.00 94.00 209 ALA A O 1
ATOM 1636 N N . LEU A 1 210 ? -10.239 8.190 9.484 1.00 95.31 210 LEU A N 1
ATOM 1637 C CA . LEU A 1 210 ? -8.891 7.712 9.169 1.00 95.31 210 LEU A CA 1
ATOM 1638 C C . LEU A 1 210 ? -8.872 6.836 7.911 1.00 95.31 210 LEU A C 1
ATOM 1640 O O . LEU A 1 210 ? -7.976 6.980 7.078 1.00 95.31 210 LEU A O 1
ATOM 1644 N N . VAL A 1 211 ? -9.836 5.923 7.767 1.00 95.75 211 VAL A N 1
ATOM 1645 C CA . VAL A 1 211 ? -9.947 5.063 6.579 1.00 95.75 211 VAL A CA 1
ATOM 1646 C C . VAL A 1 211 ? -10.170 5.906 5.328 1.00 95.75 211 VAL A C 1
ATOM 1648 O O . VAL A 1 211 ? -9.517 5.655 4.316 1.00 95.75 211 VAL A O 1
ATOM 1651 N N . GLU A 1 212 ? -11.023 6.926 5.400 1.00 95.19 212 GLU A N 1
ATOM 1652 C CA . GLU A 1 212 ? -11.286 7.799 4.258 1.00 95.19 212 GLU A CA 1
ATOM 1653 C C . GLU A 1 212 ? -10.058 8.643 3.882 1.00 95.19 212 GLU A C 1
ATOM 1655 O O . GLU A 1 212 ? -9.696 8.712 2.707 1.00 95.19 212 GLU A O 1
ATOM 1660 N N . ARG A 1 213 ? -9.315 9.164 4.872 1.00 94.50 213 ARG A N 1
ATOM 1661 C CA . ARG A 1 213 ? -8.004 9.800 4.634 1.00 94.50 213 ARG A CA 1
ATOM 1662 C C . ARG A 1 213 ? -7.005 8.853 3.964 1.00 94.50 213 ARG A C 1
ATOM 1664 O O . ARG A 1 213 ? -6.360 9.222 2.991 1.00 94.50 213 ARG A O 1
ATOM 1671 N N . LYS A 1 214 ? -6.903 7.601 4.423 1.00 95.12 214 LYS A N 1
ATOM 1672 C CA . LYS A 1 214 ? -6.010 6.610 3.794 1.00 95.12 214 LYS A CA 1
ATOM 1673 C C . LYS A 1 214 ? -6.432 6.264 2.366 1.00 95.12 214 LYS A C 1
ATOM 1675 O O . LYS A 1 214 ? -5.570 6.023 1.522 1.00 95.12 214 LYS A O 1
ATOM 1680 N N . ARG A 1 215 ? -7.738 6.223 2.079 1.00 95.38 215 ARG A N 1
ATOM 1681 C CA . ARG A 1 215 ? -8.255 6.007 0.718 1.00 95.38 215 ARG A CA 1
ATOM 1682 C C . ARG A 1 215 ? -7.885 7.160 -0.206 1.00 95.38 215 ARG A C 1
ATOM 1684 O O . ARG A 1 215 ? -7.393 6.898 -1.304 1.00 95.38 215 ARG A O 1
ATOM 1691 N N . SER A 1 216 ? -8.069 8.403 0.235 1.00 95.50 216 SER A N 1
ATOM 1692 C CA . SER A 1 216 ? -7.717 9.577 -0.565 1.00 95.50 216 SER A CA 1
ATOM 1693 C C . SER A 1 216 ? -6.206 9.687 -0.790 1.00 95.50 216 SER A C 1
ATOM 1695 O O . SER A 1 216 ? -5.781 9.927 -1.921 1.00 95.50 216 SER A O 1
ATOM 1697 N N . ASP A 1 217 ? -5.387 9.400 0.225 1.00 95.25 217 ASP A N 1
ATOM 1698 C CA . ASP A 1 217 ? -3.929 9.336 0.084 1.00 95.25 217 ASP A CA 1
ATOM 1699 C C . ASP A 1 217 ? -3.487 8.238 -0.882 1.00 95.25 217 ASP A C 1
ATOM 1701 O O . ASP A 1 217 ? -2.668 8.4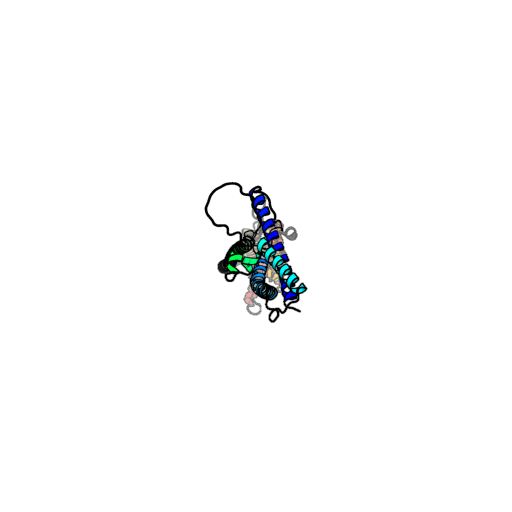94 -1.765 1.00 95.25 217 ASP A O 1
ATOM 1705 N N . LYS A 1 218 ? -4.065 7.033 -0.787 1.00 95.81 218 LYS A N 1
ATOM 1706 C CA . LYS A 1 218 ? -3.791 5.952 -1.742 1.00 95.81 218 LYS A CA 1
ATOM 1707 C C . LYS A 1 218 ? -4.124 6.387 -3.172 1.00 95.81 218 LYS A C 1
ATOM 1709 O O . LYS A 1 218 ? -3.304 6.202 -4.065 1.00 95.81 218 LYS A O 1
ATOM 1714 N N . ALA A 1 219 ? -5.293 6.989 -3.389 1.00 95.94 219 ALA A N 1
ATOM 1715 C CA . ALA A 1 219 ? -5.705 7.473 -4.706 1.00 95.94 219 ALA A CA 1
ATOM 1716 C C . ALA A 1 219 ? -4.810 8.611 -5.229 1.00 95.94 219 ALA A C 1
ATOM 1718 O O . ALA A 1 219 ? -4.598 8.733 -6.434 1.00 95.94 219 ALA A O 1
ATOM 1719 N N . ARG A 1 220 ? -4.274 9.456 -4.341 1.00 96.31 220 ARG A N 1
ATOM 1720 C CA . ARG A 1 220 ? -3.292 10.491 -4.694 1.00 96.31 220 ARG A CA 1
ATOM 1721 C C . ARG A 1 220 ? -1.953 9.878 -5.098 1.00 96.31 220 ARG A C 1
ATOM 1723 O O . ARG A 1 220 ? -1.402 10.273 -6.116 1.00 96.31 220 ARG A O 1
ATOM 1730 N N . ILE A 1 221 ? -1.449 8.914 -4.329 1.00 95.38 221 ILE A N 1
ATOM 1731 C CA . ILE A 1 221 ? -0.181 8.232 -4.622 1.00 95.38 221 ILE A CA 1
ATOM 1732 C C . ILE A 1 221 ? -0.270 7.482 -5.951 1.00 95.38 221 ILE A C 1
ATOM 1734 O O . ILE A 1 221 ? 0.640 7.606 -6.760 1.00 95.38 221 ILE A O 1
ATOM 1738 N N . ILE A 1 222 ? -1.365 6.756 -6.199 1.00 96.19 222 ILE A N 1
ATOM 1739 C CA . ILE A 1 222 ? -1.573 6.048 -7.471 1.00 96.19 222 ILE A CA 1
ATOM 1740 C C . ILE A 1 222 ? -1.529 7.029 -8.644 1.00 96.19 222 ILE A C 1
ATOM 1742 O O . ILE A 1 222 ? -0.747 6.816 -9.561 1.00 96.19 222 ILE A O 1
ATOM 1746 N N . ARG A 1 223 ? -2.261 8.149 -8.568 1.00 96.69 223 ARG A N 1
ATOM 1747 C CA . ARG A 1 223 ? -2.220 9.180 -9.618 1.00 96.69 223 ARG A CA 1
ATOM 1748 C C . ARG A 1 223 ? -0.816 9.735 -9.849 1.00 96.69 223 ARG A C 1
ATOM 1750 O O . ARG A 1 223 ? -0.390 9.838 -10.989 1.00 96.69 223 ARG A O 1
ATOM 1757 N N . LEU A 1 224 ? -0.066 10.030 -8.785 1.00 96.12 224 LEU A N 1
ATOM 1758 C CA . LEU A 1 224 ? 1.321 10.498 -8.912 1.00 96.12 224 LEU A CA 1
ATOM 1759 C C . LEU A 1 224 ? 2.240 9.449 -9.559 1.00 96.12 224 LEU A C 1
ATOM 1761 O O . LEU A 1 224 ? 3.160 9.808 -10.293 1.00 96.12 224 LEU A O 1
ATOM 1765 N N . LEU A 1 225 ? 2.022 8.161 -9.280 1.00 94.44 225 LEU A N 1
ATOM 1766 C CA . LEU A 1 225 ? 2.772 7.075 -9.909 1.00 94.44 225 LEU A CA 1
ATOM 1767 C C . LEU A 1 225 ? 2.412 6.938 -11.393 1.00 94.44 225 LEU A C 1
ATOM 1769 O O . LEU A 1 225 ? 3.322 6.879 -12.214 1.00 94.44 225 LEU A O 1
ATOM 1773 N N . GLU A 1 226 ? 1.126 6.987 -11.744 1.00 95.00 226 GLU A N 1
ATOM 1774 C CA . GLU A 1 226 ? 0.642 6.967 -13.133 1.00 95.00 226 GLU A CA 1
ATOM 1775 C C . GLU A 1 226 ? 1.164 8.176 -13.932 1.00 95.00 226 GLU A C 1
ATOM 1777 O O . GLU A 1 226 ? 1.669 8.032 -15.047 1.00 95.00 226 GLU A O 1
ATOM 1782 N N . GLU A 1 227 ? 1.129 9.379 -13.355 1.00 95.00 227 GLU A N 1
ATOM 1783 C CA . GLU A 1 227 ? 1.695 10.594 -13.956 1.00 95.00 227 GLU A CA 1
ATOM 1784 C C . GLU A 1 227 ? 3.208 10.457 -14.181 1.00 95.00 227 GLU A C 1
ATOM 1786 O O . GLU A 1 227 ? 3.736 10.850 -15.223 1.00 95.00 227 GLU A O 1
ATOM 1791 N N . ARG A 1 228 ? 3.928 9.852 -13.230 1.00 90.00 228 ARG A N 1
ATOM 1792 C CA . ARG A 1 228 ? 5.369 9.621 -13.363 1.00 90.00 228 ARG A CA 1
ATOM 1793 C C . ARG A 1 228 ? 5.684 8.570 -14.424 1.00 90.00 228 ARG A C 1
ATOM 1795 O O . ARG A 1 228 ? 6.635 8.756 -15.180 1.00 90.00 228 ARG A O 1
ATOM 1802 N N . GLU A 1 229 ? 4.929 7.478 -14.484 1.00 87.56 229 GLU A N 1
ATOM 1803 C CA . GLU A 1 229 ? 5.098 6.430 -15.496 1.00 87.56 229 GLU A CA 1
ATOM 1804 C C . GLU A 1 229 ? 4.789 6.949 -16.899 1.00 87.56 229 GLU A C 1
ATOM 1806 O O . GLU A 1 229 ? 5.583 6.740 -17.816 1.00 87.56 229 GLU A O 1
ATOM 1811 N N . THR A 1 230 ? 3.704 7.706 -17.062 1.00 90.06 230 THR A N 1
ATOM 1812 C CA . THR A 1 230 ? 3.353 8.328 -18.348 1.00 90.06 230 THR A CA 1
ATOM 1813 C C . THR A 1 230 ? 4.392 9.364 -18.783 1.00 90.06 230 THR A C 1
ATOM 1815 O O . THR A 1 230 ? 4.770 9.396 -19.956 1.00 90.06 230 THR A O 1
ATOM 1818 N N . ALA A 1 231 ? 4.924 10.166 -17.854 1.00 90.06 231 ALA A N 1
ATOM 1819 C CA . ALA A 1 231 ? 6.012 11.100 -18.139 1.00 90.06 231 ALA A CA 1
ATOM 1820 C C . ALA A 1 231 ? 7.309 10.383 -18.550 1.00 90.06 231 ALA A C 1
ATOM 1822 O O . ALA A 1 231 ? 7.941 10.785 -19.529 1.00 90.06 231 ALA A O 1
ATOM 1823 N N . LYS A 1 232 ? 7.689 9.303 -17.850 1.00 86.81 232 LYS A N 1
ATOM 1824 C CA . LYS A 1 232 ? 8.842 8.469 -18.225 1.00 86.81 232 LYS A CA 1
ATOM 1825 C C . LYS A 1 232 ? 8.659 7.847 -19.607 1.00 86.81 232 LYS A C 1
ATOM 1827 O O . LYS A 1 232 ? 9.572 7.919 -20.421 1.00 86.81 232 LYS A O 1
ATOM 1832 N N . TRP A 1 233 ? 7.478 7.302 -19.892 1.00 86.12 233 TRP A N 1
ATOM 1833 C CA . TRP A 1 233 ? 7.172 6.716 -21.194 1.00 86.12 233 TRP A CA 1
ATOM 1834 C C . TRP A 1 233 ? 7.250 7.749 -22.322 1.00 86.12 233 TRP A C 1
ATOM 1836 O O . TRP A 1 233 ? 7.847 7.495 -23.364 1.00 86.12 233 TRP A O 1
ATOM 1846 N N . LYS A 1 234 ? 6.721 8.959 -22.103 1.00 89.94 234 LYS A N 1
ATOM 1847 C CA . LYS A 1 234 ? 6.831 10.055 -23.073 1.00 89.94 234 LYS A CA 1
ATOM 1848 C C . LYS A 1 234 ? 8.286 10.469 -23.318 1.00 89.94 234 LYS A C 1
ATOM 1850 O O . LYS A 1 234 ? 8.656 10.707 -24.465 1.00 89.94 234 LYS A O 1
ATOM 1855 N N . ALA A 1 235 ? 9.100 10.550 -22.265 1.00 88.19 235 ALA A N 1
ATOM 1856 C CA . ALA A 1 235 ? 10.527 10.843 -22.390 1.00 88.19 235 ALA A CA 1
ATOM 1857 C C . ALA A 1 235 ? 11.266 9.735 -23.160 1.00 88.19 235 ALA A C 1
ATOM 1859 O O . ALA A 1 235 ? 12.110 10.027 -24.004 1.00 88.19 235 ALA A O 1
ATOM 1860 N N . GLU A 1 236 ? 10.904 8.475 -22.921 1.00 86.19 236 GLU A N 1
ATOM 1861 C CA . GLU A 1 236 ? 11.448 7.325 -23.637 1.00 86.19 236 GLU A CA 1
ATOM 1862 C C . GLU A 1 236 ? 11.074 7.353 -25.128 1.00 86.19 236 GLU A C 1
ATOM 1864 O O . GLU A 1 236 ? 11.952 7.183 -25.967 1.00 86.19 236 GLU A O 1
ATOM 1869 N N . LEU A 1 237 ? 9.825 7.671 -25.489 1.00 88.38 237 LEU A N 1
ATOM 1870 C CA . LEU A 1 237 ? 9.429 7.863 -26.893 1.00 88.38 237 LEU A CA 1
ATOM 1871 C C . LEU A 1 237 ? 10.233 8.979 -27.577 1.00 88.38 237 LEU A C 1
ATOM 1873 O O . LEU A 1 237 ? 10.770 8.773 -28.661 1.00 88.38 237 LEU A O 1
ATOM 1877 N N . GLN A 1 238 ? 10.394 10.132 -26.919 1.00 90.50 238 GLN A N 1
ATOM 1878 C CA . GLN A 1 238 ? 11.207 11.232 -27.453 1.00 90.50 238 GLN A CA 1
ATOM 1879 C C . GLN A 1 238 ? 12.677 10.835 -27.639 1.00 90.50 238 GLN A C 1
ATOM 1881 O O . GLN A 1 238 ? 13.304 11.225 -28.624 1.00 90.50 238 GLN A O 1
ATOM 1886 N N . ARG A 1 239 ? 13.230 10.049 -26.707 1.00 88.44 239 ARG A N 1
ATOM 1887 C CA . ARG A 1 239 ? 14.590 9.510 -26.808 1.00 88.44 239 ARG A CA 1
ATOM 1888 C C . ARG A 1 239 ? 14.722 8.571 -28.008 1.00 88.44 239 ARG A C 1
ATOM 1890 O O . ARG A 1 239 ? 15.703 8.692 -28.736 1.00 88.44 239 ARG A O 1
ATOM 1897 N N . ARG A 1 240 ? 13.753 7.673 -28.226 1.00 88.25 240 ARG A N 1
ATOM 1898 C CA . ARG A 1 240 ? 13.719 6.755 -29.382 1.00 88.25 240 ARG A CA 1
ATOM 1899 C C . ARG A 1 240 ? 13.683 7.519 -30.701 1.00 88.25 240 ARG A C 1
ATOM 1901 O O . ARG A 1 240 ? 14.483 7.230 -31.585 1.00 88.25 240 ARG A O 1
ATOM 1908 N N . ASP A 1 241 ? 12.832 8.538 -30.798 1.00 89.94 241 ASP A N 1
ATOM 1909 C CA . ASP A 1 241 ? 12.742 9.384 -31.993 1.00 89.94 241 ASP A CA 1
ATOM 1910 C C . ASP A 1 241 ? 14.061 10.123 -32.266 1.00 89.94 241 ASP A C 1
ATOM 1912 O O . ASP A 1 241 ? 14.513 10.201 -33.408 1.00 89.94 241 ASP A O 1
ATOM 1916 N N . ALA A 1 242 ? 14.696 10.666 -31.223 1.00 91.12 242 ALA A N 1
ATOM 1917 C CA . ALA A 1 242 ? 15.979 11.357 -31.344 1.00 91.12 242 ALA A CA 1
ATOM 1918 C C . ALA A 1 242 ? 17.117 10.403 -31.739 1.00 91.12 242 ALA A C 1
ATOM 1920 O O . ALA A 1 242 ? 17.944 10.743 -32.583 1.00 91.12 242 ALA A O 1
ATOM 1921 N N . GLU A 1 243 ? 17.145 9.205 -31.154 1.00 89.44 243 GLU A N 1
ATOM 1922 C CA . GLU A 1 243 ? 18.103 8.148 -31.481 1.00 89.44 243 GLU A CA 1
ATOM 1923 C C . GLU A 1 243 ? 17.973 7.716 -32.946 1.00 89.44 243 GLU A C 1
ATOM 1925 O O . GLU A 1 243 ? 18.970 7.676 -33.668 1.00 89.44 243 GLU A O 1
ATOM 1930 N N . GLN A 1 244 ? 16.746 7.448 -33.399 1.00 89.75 244 GLN A N 1
ATOM 1931 C CA . GLN A 1 244 ? 16.481 7.038 -34.772 1.00 89.75 244 GLN A CA 1
ATOM 1932 C C . GLN A 1 244 ? 16.890 8.125 -35.773 1.00 89.75 244 GLN A C 1
ATOM 1934 O O . GLN A 1 244 ? 17.565 7.813 -36.752 1.00 89.75 244 GLN A O 1
ATOM 1939 N N . LYS A 1 245 ? 16.552 9.395 -35.509 1.00 91.19 245 LYS A N 1
ATOM 1940 C CA . LYS A 1 245 ? 16.972 10.527 -36.351 1.00 91.19 245 LYS A CA 1
ATOM 1941 C C . LYS A 1 245 ? 18.488 10.652 -36.427 1.00 91.19 245 LYS A C 1
ATOM 1943 O O . LYS A 1 245 ? 19.036 10.739 -37.518 1.00 91.19 245 LYS A O 1
ATOM 1948 N N . LEU A 1 246 ? 19.175 10.584 -35.285 1.00 91.00 246 LEU A N 1
ATOM 1949 C CA . LEU A 1 246 ? 20.634 10.683 -35.243 1.00 91.00 246 LEU A CA 1
ATOM 1950 C C . LEU A 1 246 ? 21.309 9.550 -36.030 1.00 91.00 246 LEU A C 1
ATOM 1952 O O . LEU A 1 246 ? 22.321 9.770 -36.695 1.00 91.00 246 LEU A O 1
ATOM 1956 N N . LEU A 1 247 ? 20.778 8.329 -35.945 1.00 90.81 247 LEU A N 1
ATOM 1957 C CA . LEU A 1 247 ? 21.300 7.197 -36.708 1.00 90.81 247 LEU A CA 1
ATOM 1958 C C . LEU A 1 247 ? 21.013 7.330 -38.203 1.00 90.81 247 LEU A C 1
ATOM 1960 O O . LEU A 1 247 ? 21.897 7.017 -38.998 1.00 90.81 247 LEU A O 1
ATOM 1964 N N . GLN A 1 248 ? 19.840 7.833 -38.591 1.00 90.31 248 GLN A N 1
ATOM 1965 C CA . GLN A 1 248 ? 19.522 8.145 -39.987 1.00 90.31 248 GLN A CA 1
ATOM 1966 C C . GLN A 1 248 ? 20.486 9.197 -40.548 1.00 90.31 248 GLN A C 1
ATOM 1968 O O . GLN A 1 248 ? 21.165 8.915 -41.531 1.00 90.31 248 GLN A O 1
ATOM 1973 N N . GLU A 1 249 ? 20.665 10.329 -39.862 1.00 91.12 249 GLU A N 1
ATOM 1974 C CA . GLU A 1 249 ? 21.600 11.397 -40.254 1.00 91.12 249 GLU A CA 1
ATOM 1975 C C . GLU A 1 249 ? 23.039 10.875 -40.419 1.00 91.12 249 GLU A C 1
ATOM 1977 O O . GLU A 1 249 ? 23.723 11.164 -41.404 1.00 91.12 249 GLU A O 1
ATOM 1982 N N . LYS A 1 250 ? 23.515 10.055 -39.470 1.00 90.25 250 LYS A N 1
ATOM 1983 C CA . LYS A 1 250 ? 24.851 9.441 -39.551 1.00 90.25 250 LYS A CA 1
ATOM 1984 C C . LYS A 1 250 ? 24.972 8.433 -40.689 1.00 90.25 250 LYS A C 1
ATOM 1986 O O . LYS A 1 250 ? 26.043 8.327 -41.276 1.00 90.25 250 LYS A O 1
ATOM 1991 N N . THR A 1 251 ? 23.910 7.691 -40.986 1.00 90.56 251 THR A N 1
ATOM 1992 C CA . THR A 1 251 ? 23.890 6.711 -42.080 1.00 90.56 251 THR A CA 1
ATOM 1993 C C . THR A 1 251 ? 23.892 7.415 -43.434 1.00 90.56 251 THR A C 1
ATOM 1995 O O . THR A 1 251 ? 24.656 7.031 -44.318 1.00 90.56 251 THR A O 1
ATOM 1998 N N . GLU A 1 252 ? 23.117 8.491 -43.577 1.00 87.25 252 GLU A N 1
ATOM 1999 C CA . GLU A 1 252 ? 23.094 9.352 -44.766 1.00 87.25 252 GLU A CA 1
ATOM 2000 C C . GLU A 1 252 ? 24.459 10.001 -45.031 1.00 87.25 252 GLU A C 1
ATOM 2002 O O . GLU A 1 252 ? 24.883 10.109 -46.182 1.00 87.25 252 GLU A O 1
ATOM 2007 N N . ALA A 1 253 ? 25.212 10.347 -43.981 1.00 83.38 253 ALA A N 1
ATOM 2008 C CA . ALA A 1 253 ? 26.585 10.832 -44.126 1.00 83.38 253 ALA A CA 1
ATOM 2009 C C . ALA A 1 253 ? 27.535 9.791 -44.767 1.00 83.38 253 ALA A C 1
ATOM 2011 O O . ALA A 1 253 ? 28.548 10.164 -45.364 1.00 83.38 253 ALA A O 1
ATOM 2012 N N . ILE A 1 254 ? 27.196 8.495 -44.714 1.00 83.50 254 ILE A N 1
ATOM 2013 C CA . ILE A 1 254 ? 27.893 7.396 -45.408 1.00 83.50 254 ILE A CA 1
ATOM 2014 C C . ILE A 1 254 ? 27.147 7.017 -46.700 1.00 83.50 254 ILE A C 1
ATOM 2016 O O . ILE A 1 254 ? 26.974 5.844 -47.033 1.00 83.50 254 ILE A O 1
ATOM 2020 N N . HIS A 1 255 ? 26.712 8.020 -47.469 1.00 75.88 255 HIS A N 1
ATOM 2021 C CA . HIS A 1 255 ? 26.048 7.809 -48.760 1.00 75.88 255 HIS A CA 1
ATOM 2022 C C . HIS A 1 255 ? 26.903 6.967 -49.730 1.00 75.88 255 HIS A C 1
ATOM 2024 O O . HIS A 1 255 ? 26.375 6.187 -50.523 1.00 75.88 255 HIS A O 1
ATOM 2030 N N . ASN A 1 256 ? 28.234 7.097 -49.674 1.00 85.56 256 AS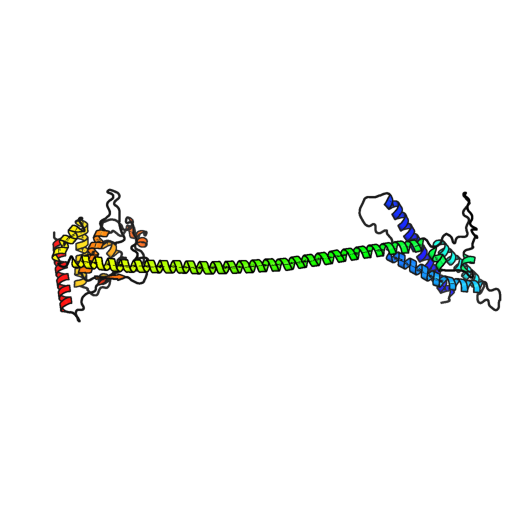N A N 1
ATOM 2031 C CA . ASN A 1 256 ? 29.161 6.309 -50.485 1.00 85.56 256 ASN A CA 1
ATOM 2032 C C . ASN A 1 256 ? 29.902 5.272 -49.626 1.00 85.56 256 ASN A C 1
ATOM 2034 O O . ASN A 1 256 ? 30.575 5.626 -48.658 1.00 85.56 256 ASN A O 1
ATOM 2038 N N . VAL A 1 257 ? 29.826 4.001 -50.030 1.00 90.06 257 VAL A N 1
ATOM 2039 C CA . VAL A 1 257 ? 30.510 2.863 -49.393 1.00 90.06 257 VAL A CA 1
ATOM 2040 C C . VAL A 1 257 ? 32.031 3.067 -49.334 1.00 90.06 257 VAL A C 1
ATOM 2042 O O . VAL A 1 257 ? 32.670 2.667 -48.361 1.00 90.06 257 VAL A O 1
ATOM 2045 N N . ALA A 1 258 ? 32.608 3.790 -50.297 1.00 88.75 258 ALA A N 1
ATOM 2046 C CA . ALA A 1 258 ? 34.029 4.139 -50.307 1.00 88.75 258 ALA A CA 1
ATOM 2047 C C . ALA A 1 258 ? 34.471 5.006 -49.107 1.00 88.75 258 ALA A C 1
ATOM 2049 O O . ALA A 1 258 ? 35.660 5.061 -48.802 1.00 88.75 258 ALA A O 1
ATOM 2050 N N . ASN A 1 259 ? 33.538 5.656 -48.398 1.00 90.56 259 ASN A N 1
ATOM 2051 C CA . ASN A 1 259 ? 33.838 6.480 -47.222 1.00 90.56 259 ASN A CA 1
ATOM 2052 C C . ASN A 1 259 ? 33.914 5.670 -45.915 1.00 90.56 259 ASN A C 1
ATOM 2054 O O . ASN A 1 259 ? 34.375 6.198 -44.900 1.00 90.56 259 ASN A O 1
ATOM 2058 N N . ILE A 1 260 ? 33.492 4.396 -45.915 1.00 92.00 260 ILE A N 1
ATOM 2059 C CA . ILE A 1 260 ? 33.512 3.523 -44.728 1.00 92.00 260 ILE A CA 1
ATOM 2060 C C . ILE A 1 260 ? 34.901 3.470 -44.060 1.00 92.00 260 ILE A C 1
ATOM 2062 O O . ILE A 1 260 ? 34.960 3.682 -42.846 1.00 92.00 260 ILE A O 1
ATOM 2066 N N . PRO A 1 261 ? 36.025 3.270 -44.785 1.00 92.44 261 PRO A N 1
ATOM 2067 C CA . PRO A 1 261 ? 37.370 3.335 -44.210 1.00 92.44 261 PRO A CA 1
ATOM 2068 C C . PRO A 1 261 ? 37.629 4.587 -43.364 1.00 92.44 261 PRO A C 1
ATOM 2070 O O . PRO A 1 261 ? 38.124 4.492 -42.240 1.00 92.44 261 PRO A O 1
ATOM 2073 N N . SER A 1 262 ? 37.274 5.763 -43.886 1.00 90.62 262 SER A N 1
ATOM 2074 C CA . SER A 1 262 ? 37.513 7.049 -43.229 1.00 90.62 262 SER A CA 1
ATOM 2075 C C . SER A 1 262 ? 36.666 7.211 -41.969 1.00 90.62 262 SER A C 1
ATOM 2077 O O . SER A 1 262 ? 37.173 7.682 -40.952 1.00 90.62 262 SER A O 1
ATOM 2079 N N . VAL A 1 263 ? 35.404 6.769 -42.002 1.00 90.56 263 VAL A N 1
ATOM 2080 C CA . VAL A 1 263 ? 34.511 6.798 -40.832 1.00 90.56 263 VAL A CA 1
ATOM 2081 C C . VAL A 1 263 ? 35.016 5.860 -39.736 1.00 90.56 263 VAL A C 1
ATOM 2083 O O . VAL A 1 263 ? 35.093 6.255 -38.572 1.00 90.56 263 VAL A O 1
ATOM 2086 N N . LEU A 1 264 ? 35.425 4.643 -40.107 1.00 91.69 264 LEU A N 1
ATOM 2087 C CA . LEU A 1 264 ? 36.003 3.673 -39.177 1.00 91.69 264 LEU A CA 1
ATOM 2088 C C . LEU A 1 264 ? 37.285 4.203 -38.524 1.00 91.69 264 LEU A C 1
ATOM 2090 O O . LEU A 1 264 ? 37.467 4.043 -37.321 1.00 91.69 264 LEU A O 1
ATOM 2094 N N . LEU A 1 265 ? 38.171 4.839 -39.296 1.00 91.94 265 LEU A N 1
ATOM 2095 C CA . LEU A 1 265 ? 39.412 5.426 -38.779 1.00 91.94 265 LEU A CA 1
ATOM 2096 C C . LEU A 1 265 ? 39.153 6.586 -37.813 1.00 91.94 265 LEU A C 1
ATOM 2098 O O . LEU A 1 265 ? 39.823 6.678 -36.786 1.00 91.94 265 LEU A O 1
ATOM 2102 N N . ALA A 1 266 ? 38.186 7.451 -38.124 1.00 89.88 266 ALA A N 1
ATOM 2103 C CA . ALA A 1 266 ? 37.843 8.594 -37.283 1.00 89.88 266 ALA A CA 1
ATOM 2104 C C . ALA A 1 266 ? 37.210 8.168 -35.949 1.00 89.88 266 ALA A C 1
ATOM 2106 O O . ALA A 1 266 ? 37.515 8.744 -34.906 1.00 89.88 266 ALA A O 1
ATOM 2107 N N . ALA A 1 267 ? 36.340 7.156 -35.975 1.00 88.69 267 ALA A N 1
ATOM 2108 C CA . ALA A 1 267 ? 35.603 6.722 -34.794 1.00 88.69 267 ALA A CA 1
ATOM 2109 C C . ALA A 1 267 ? 36.340 5.661 -33.955 1.00 88.69 267 ALA A C 1
ATOM 2111 O O . ALA A 1 267 ? 36.138 5.594 -32.742 1.00 88.69 267 ALA A O 1
ATOM 2112 N N . LEU A 1 268 ? 37.209 4.851 -34.576 1.00 91.12 268 LEU A N 1
ATOM 2113 C CA . LEU A 1 268 ? 37.974 3.781 -33.928 1.00 91.12 268 LEU A CA 1
ATOM 2114 C C . LEU A 1 268 ? 39.470 3.867 -34.275 1.00 91.12 268 LEU A C 1
ATOM 2116 O O . LEU A 1 268 ? 39.947 3.204 -35.209 1.00 91.12 268 LEU A O 1
ATOM 2120 N N . PRO A 1 269 ? 40.243 4.633 -33.480 1.00 85.62 269 PRO A N 1
ATOM 2121 C CA . PRO A 1 269 ? 41.686 4.764 -33.672 1.00 85.62 269 PRO A CA 1
ATOM 2122 C C . PRO A 1 269 ? 42.442 3.438 -33.495 1.00 85.62 269 PRO A C 1
ATOM 2124 O O . PRO A 1 269 ? 43.430 3.192 -34.188 1.00 85.62 269 PRO A O 1
ATOM 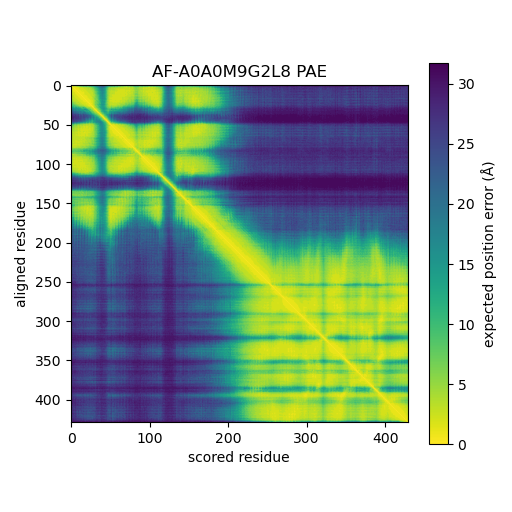2127 N N . ASP A 1 270 ? 41.968 2.557 -32.605 1.00 89.44 270 ASP A N 1
ATOM 2128 C CA . ASP A 1 270 ? 42.580 1.247 -32.362 1.00 89.44 270 ASP A CA 1
ATOM 2129 C C . ASP A 1 270 ? 42.427 0.313 -33.575 1.00 89.44 270 ASP A C 1
ATOM 2131 O O . ASP A 1 270 ? 41.328 -0.114 -33.941 1.00 89.44 270 ASP A O 1
ATOM 2135 N N . ALA A 1 271 ? 43.562 -0.032 -34.187 1.00 90.00 271 ALA A N 1
ATOM 2136 C CA . ALA A 1 271 ? 43.623 -0.888 -35.363 1.00 90.00 271 ALA A CA 1
ATOM 2137 C C . ALA A 1 271 ? 43.157 -2.326 -35.097 1.00 90.00 271 ALA A C 1
ATOM 2139 O O . ALA A 1 271 ? 42.543 -2.929 -35.978 1.00 90.00 271 ALA A O 1
ATOM 2140 N N . ALA A 1 272 ? 43.415 -2.876 -33.906 1.00 90.50 272 ALA A N 1
ATOM 2141 C CA . ALA A 1 272 ? 43.026 -4.247 -33.584 1.00 90.50 272 ALA A CA 1
ATOM 2142 C C . ALA A 1 272 ? 41.502 -4.365 -33.460 1.00 90.50 272 ALA A C 1
ATOM 2144 O O . ALA A 1 272 ? 40.893 -5.251 -34.065 1.00 90.50 272 ALA A O 1
ATOM 2145 N N . MET A 1 273 ? 40.881 -3.433 -32.734 1.00 91.00 273 MET A N 1
ATOM 2146 C CA . MET A 1 273 ? 39.427 -3.350 -32.611 1.00 91.00 273 MET A CA 1
ATOM 2147 C C . MET A 1 273 ? 38.754 -3.070 -33.955 1.00 91.00 273 MET A C 1
ATOM 2149 O O . MET A 1 273 ? 37.793 -3.751 -34.307 1.00 91.00 273 MET A O 1
ATOM 2153 N N . ARG A 1 274 ? 39.286 -2.127 -34.744 1.00 93.12 274 ARG A N 1
ATOM 2154 C CA . ARG A 1 274 ? 38.760 -1.827 -36.081 1.00 93.12 274 ARG A CA 1
ATOM 2155 C C . ARG A 1 274 ? 38.799 -3.056 -36.992 1.00 93.12 274 ARG A C 1
ATOM 2157 O O . ARG A 1 274 ? 37.806 -3.344 -37.649 1.00 93.12 274 ARG A O 1
ATOM 2164 N N . ARG A 1 275 ? 39.897 -3.826 -36.989 1.00 93.38 275 ARG A N 1
ATOM 2165 C CA . ARG A 1 275 ? 40.009 -5.071 -37.769 1.00 93.38 275 ARG A CA 1
ATOM 2166 C C . ARG A 1 275 ? 38.977 -6.118 -37.336 1.00 93.38 275 ARG A C 1
ATOM 2168 O O . ARG A 1 275 ? 38.375 -6.747 -38.202 1.00 93.38 275 ARG A O 1
ATOM 2175 N N . LYS A 1 276 ? 38.737 -6.286 -36.028 1.00 93.00 276 LYS A N 1
ATOM 2176 C CA . LYS A 1 276 ? 37.679 -7.181 -35.518 1.00 93.00 276 LYS A CA 1
ATOM 2177 C C . LYS A 1 276 ? 36.295 -6.739 -35.991 1.00 93.00 276 LYS A C 1
ATOM 2179 O O . LYS A 1 276 ? 35.590 -7.537 -36.596 1.00 93.00 276 LYS A O 1
ATOM 2184 N N . LEU A 1 277 ? 35.950 -5.463 -35.799 1.00 94.69 277 LEU A N 1
ATOM 2185 C CA . LEU A 1 277 ? 34.658 -4.909 -36.213 1.00 94.69 277 LEU A CA 1
ATOM 2186 C C . LEU A 1 277 ? 34.410 -5.094 -37.718 1.00 94.69 277 LEU A C 1
ATOM 2188 O O . LEU A 1 277 ? 33.334 -5.535 -38.120 1.00 94.69 277 LEU A O 1
ATOM 2192 N N . VAL A 1 278 ? 35.412 -4.788 -38.549 1.00 95.25 278 VAL A N 1
ATOM 2193 C CA . VAL A 1 278 ? 35.362 -5.004 -40.006 1.00 95.25 278 VAL A CA 1
ATOM 2194 C C . VAL A 1 278 ? 35.164 -6.486 -40.323 1.00 95.25 278 VAL A C 1
ATOM 2196 O O . VAL A 1 278 ? 34.331 -6.823 -41.161 1.00 95.25 278 VAL A O 1
ATOM 2199 N N . GLY A 1 279 ? 35.882 -7.373 -39.629 1.00 95.81 279 GLY A N 1
ATOM 2200 C CA . GLY A 1 279 ? 35.754 -8.822 -39.767 1.00 95.81 279 GLY A CA 1
ATOM 2201 C C . GLY A 1 279 ? 34.337 -9.322 -39.490 1.00 95.81 279 GLY A C 1
ATOM 2202 O O . GLY A 1 279 ? 33.762 -9.997 -40.344 1.00 95.81 279 GLY A O 1
ATOM 2203 N N . HIS A 1 280 ? 33.763 -8.946 -38.346 1.00 95.31 280 HIS A N 1
ATOM 2204 C CA . HIS A 1 280 ? 32.401 -9.326 -37.962 1.00 95.31 280 HIS A CA 1
ATOM 2205 C C . HIS A 1 280 ? 31.358 -8.726 -38.915 1.00 95.31 280 HIS A C 1
ATOM 2207 O O . HIS A 1 280 ? 30.474 -9.429 -39.393 1.00 95.31 280 HIS A O 1
ATOM 2213 N N . THR A 1 281 ? 31.489 -7.445 -39.279 1.00 95.44 281 THR A N 1
ATOM 2214 C CA . THR A 1 281 ? 30.574 -6.786 -40.234 1.00 95.44 281 THR A CA 1
ATOM 2215 C C . THR A 1 281 ? 30.613 -7.454 -41.607 1.00 95.44 281 THR A C 1
ATOM 2217 O O . THR A 1 281 ? 29.567 -7.697 -42.203 1.00 95.44 281 THR A O 1
ATOM 2220 N N . ARG A 1 282 ? 31.803 -7.823 -42.096 1.00 96.19 282 ARG A N 1
ATOM 2221 C CA . ARG A 1 282 ? 31.934 -8.582 -43.342 1.00 96.19 282 ARG A CA 1
ATOM 2222 C C . ARG A 1 282 ? 31.268 -9.951 -43.226 1.00 96.19 282 ARG A C 1
ATOM 2224 O O . ARG A 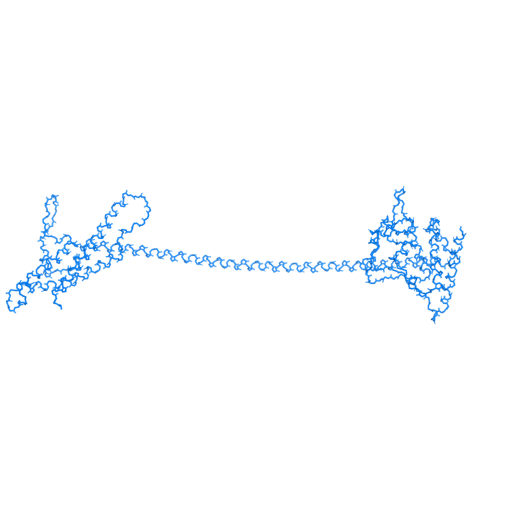1 282 ? 30.536 -10.329 -44.126 1.00 96.19 282 ARG A O 1
ATOM 2231 N N . GLN A 1 283 ? 31.497 -10.678 -42.130 1.00 95.12 283 GLN A N 1
ATOM 2232 C CA . GLN A 1 283 ? 30.857 -11.977 -41.894 1.00 95.12 283 GLN A CA 1
ATOM 2233 C C . GLN A 1 283 ? 29.330 -11.871 -41.900 1.00 95.12 283 GLN A C 1
ATOM 2235 O O . GLN A 1 283 ? 28.681 -12.718 -42.507 1.00 95.12 283 GLN A O 1
ATOM 2240 N N . LEU A 1 284 ? 28.772 -10.821 -41.291 1.00 95.12 284 LEU A N 1
ATOM 2241 C CA . LEU A 1 284 ? 27.339 -10.543 -41.324 1.00 95.12 284 LEU A CA 1
ATOM 2242 C C . LEU A 1 284 ? 26.839 -10.328 -42.760 1.00 95.12 284 LEU A C 1
ATOM 2244 O O . LEU A 1 284 ? 25.870 -10.961 -43.163 1.00 95.12 284 LEU A O 1
ATOM 2248 N N . ILE A 1 285 ? 27.523 -9.493 -43.549 1.00 95.62 285 ILE A N 1
ATOM 2249 C CA . ILE A 1 285 ? 27.176 -9.251 -44.960 1.00 95.62 285 ILE A CA 1
ATOM 2250 C C . ILE A 1 285 ? 27.254 -10.550 -45.769 1.00 95.62 285 ILE A C 1
ATOM 2252 O O . ILE A 1 285 ? 26.302 -10.898 -46.463 1.00 95.62 285 ILE A O 1
ATOM 2256 N N . THR A 1 286 ? 28.340 -11.316 -45.643 1.00 95.44 286 THR A N 1
ATOM 2257 C CA . THR A 1 286 ? 28.490 -12.603 -46.332 1.00 95.44 286 THR A CA 1
ATOM 2258 C C . THR A 1 286 ? 27.391 -13.592 -45.918 1.00 95.44 286 THR A C 1
ATOM 2260 O O . THR A 1 286 ? 26.899 -14.343 -46.758 1.00 95.44 286 THR A O 1
ATOM 2263 N N . ALA A 1 287 ? 26.991 -13.607 -44.641 1.00 93.69 287 ALA A N 1
ATOM 2264 C CA . ALA A 1 287 ? 25.900 -14.448 -44.154 1.00 93.69 287 ALA A CA 1
ATOM 2265 C C . ALA A 1 287 ? 24.549 -14.015 -44.738 1.00 93.69 287 ALA A C 1
ATOM 2267 O O . ALA A 1 287 ? 23.800 -14.865 -45.208 1.00 93.69 287 ALA A O 1
ATOM 2268 N N . LEU A 1 288 ? 24.266 -12.711 -44.798 1.00 93.44 288 LEU A N 1
ATOM 2269 C CA . LEU A 1 288 ? 23.052 -12.180 -45.425 1.00 93.44 288 LEU A CA 1
ATOM 2270 C C . LEU A 1 288 ? 22.974 -12.530 -46.915 1.00 93.44 288 LEU A C 1
ATOM 2272 O O . LEU A 1 288 ? 21.925 -12.948 -47.391 1.00 93.44 288 LEU A O 1
ATOM 2276 N N . LEU A 1 289 ? 24.093 -12.435 -47.638 1.00 91.06 289 LEU A N 1
ATOM 2277 C CA . LEU A 1 289 ? 24.158 -12.773 -49.063 1.00 91.06 289 LEU A CA 1
ATOM 2278 C C . LEU A 1 289 ? 24.006 -14.280 -49.340 1.00 91.06 289 LEU A C 1
ATOM 2280 O O . LEU A 1 289 ? 23.614 -14.657 -50.442 1.00 91.06 289 LEU A O 1
ATOM 2284 N N . ARG A 1 290 ? 24.335 -15.152 -48.375 1.00 91.62 290 ARG A N 1
ATOM 2285 C CA . ARG A 1 290 ? 24.292 -16.619 -48.539 1.00 91.62 290 ARG A CA 1
ATOM 2286 C C . ARG A 1 290 ? 23.036 -17.268 -47.970 1.00 91.62 290 ARG A C 1
ATOM 2288 O O . ARG A 1 290 ? 22.533 -18.222 -48.555 1.00 91.62 290 ARG A O 1
ATOM 2295 N N . THR A 1 291 ? 22.573 -16.801 -46.817 1.00 89.75 291 THR A N 1
ATOM 2296 C CA . THR A 1 291 ? 21.470 -17.387 -46.044 1.00 89.75 291 THR A CA 1
ATOM 2297 C C . THR A 1 291 ? 20.529 -16.290 -45.535 1.00 89.75 291 THR A C 1
ATOM 2299 O O . THR A 1 291 ? 20.399 -16.118 -44.323 1.00 89.75 291 THR A O 1
ATOM 2302 N N . PRO A 1 292 ? 19.855 -15.542 -46.430 1.00 84.44 292 PRO A N 1
ATOM 2303 C CA . PRO A 1 292 ? 19.047 -14.374 -46.059 1.00 84.44 292 PRO A CA 1
ATOM 2304 C C . PRO A 1 292 ? 17.849 -14.695 -45.149 1.00 84.44 292 PRO A C 1
ATOM 2306 O O . PRO A 1 292 ? 17.296 -13.789 -44.528 1.00 84.44 292 PRO A O 1
ATOM 2309 N N . GLU A 1 293 ? 17.438 -15.962 -45.050 1.00 86.62 293 GLU A N 1
ATOM 2310 C CA . GLU A 1 293 ? 16.289 -16.408 -44.248 1.00 86.62 293 GLU A CA 1
ATOM 2311 C C . GLU A 1 293 ? 16.599 -16.605 -42.750 1.00 86.62 293 GLU A C 1
ATOM 2313 O O . GLU A 1 293 ? 15.671 -16.728 -41.949 1.00 86.62 293 GLU A O 1
ATOM 2318 N N . ASP A 1 294 ? 17.873 -16.632 -42.333 1.00 90.00 294 ASP A N 1
ATOM 2319 C CA . ASP A 1 294 ? 18.230 -16.889 -40.930 1.00 90.00 294 ASP A CA 1
ATOM 2320 C C . ASP A 1 294 ? 17.784 -15.737 -40.010 1.00 90.00 294 ASP A C 1
ATOM 2322 O O . ASP A 1 294 ? 18.260 -14.601 -40.077 1.00 90.00 294 ASP A O 1
ATOM 2326 N N . LEU A 1 295 ? 16.869 -16.046 -39.090 1.00 86.75 295 LEU A N 1
ATOM 2327 C CA . LEU A 1 295 ? 16.298 -15.079 -38.155 1.00 86.75 295 LEU A CA 1
ATOM 2328 C C . LEU A 1 295 ? 17.341 -14.425 -37.237 1.00 86.75 295 LEU A C 1
ATOM 2330 O O . LEU A 1 295 ? 17.126 -13.287 -36.822 1.00 86.75 295 LEU A O 1
ATOM 2334 N N . ASN A 1 296 ? 18.453 -15.098 -36.924 1.00 86.31 296 ASN A N 1
ATOM 2335 C CA . ASN A 1 296 ? 19.483 -14.553 -36.031 1.00 86.31 296 ASN A CA 1
ATOM 2336 C C . ASN A 1 296 ? 20.298 -13.442 -36.691 1.00 86.31 296 ASN A C 1
ATOM 2338 O O . ASN A 1 296 ? 20.736 -12.520 -36.005 1.00 86.31 296 ASN A O 1
ATOM 2342 N N . ILE A 1 297 ? 20.470 -13.507 -38.013 1.00 90.50 297 ILE A N 1
ATOM 2343 C CA . ILE A 1 297 ? 21.090 -12.424 -38.773 1.00 90.50 297 ILE A CA 1
ATOM 2344 C C . ILE A 1 297 ? 20.043 -11.396 -39.202 1.00 90.50 297 ILE A C 1
ATOM 2346 O O . ILE A 1 297 ? 20.348 -10.214 -39.207 1.00 90.50 297 ILE A O 1
ATOM 2350 N N . ARG A 1 298 ? 18.781 -11.770 -39.462 1.00 92.19 298 ARG A N 1
ATOM 2351 C CA . ARG A 1 298 ? 17.718 -10.786 -39.760 1.00 92.19 298 ARG A CA 1
ATOM 2352 C C . ARG A 1 298 ? 17.322 -9.928 -38.556 1.00 92.19 298 ARG A C 1
ATOM 2354 O O . ARG A 1 298 ? 16.830 -8.817 -38.749 1.00 92.19 298 ARG A O 1
ATOM 2361 N N . ARG A 1 299 ? 17.505 -10.425 -37.327 1.00 92.94 299 ARG A N 1
ATOM 2362 C CA . ARG A 1 299 ? 17.188 -9.714 -36.078 1.00 92.94 299 ARG A CA 1
ATOM 2363 C C . ARG A 1 299 ? 18.380 -9.695 -35.123 1.00 92.94 299 ARG A C 1
ATOM 2365 O O . ARG A 1 299 ? 18.561 -10.613 -34.324 1.00 92.94 299 ARG A O 1
ATOM 2372 N N . LEU A 1 300 ? 19.143 -8.605 -35.142 1.00 93.62 300 LEU A N 1
ATOM 2373 C CA . LEU A 1 300 ? 20.277 -8.402 -34.240 1.00 93.62 300 LEU A CA 1
ATOM 2374 C C . LEU A 1 300 ? 19.769 -7.883 -32.891 1.00 93.62 300 LEU A C 1
ATOM 2376 O O . LEU A 1 300 ? 19.388 -6.721 -32.739 1.00 93.62 300 LEU A O 1
ATOM 2380 N N . ARG A 1 301 ? 19.720 -8.769 -31.900 1.00 89.81 301 ARG A N 1
ATOM 2381 C CA . ARG A 1 301 ? 19.257 -8.450 -30.544 1.00 89.81 301 ARG A CA 1
ATOM 2382 C C . ARG A 1 301 ? 20.405 -7.906 -29.703 1.00 89.81 301 ARG A C 1
ATOM 2384 O O . ARG A 1 301 ? 21.375 -8.626 -29.483 1.00 89.81 301 ARG A O 1
ATOM 2391 N N . ASN A 1 302 ? 20.275 -6.690 -29.170 1.00 85.88 302 ASN A N 1
ATOM 2392 C CA . ASN A 1 302 ? 21.352 -6.062 -28.391 1.00 85.88 302 ASN A CA 1
ATOM 2393 C C . ASN A 1 302 ? 21.708 -6.838 -27.121 1.00 85.88 302 ASN A C 1
ATOM 2395 O O . ASN A 1 302 ? 22.861 -6.820 -26.712 1.00 85.88 302 ASN A O 1
ATOM 2399 N N . ASN A 1 303 ? 20.759 -7.576 -26.538 1.00 86.00 303 ASN A N 1
ATOM 2400 C CA . ASN A 1 303 ? 21.007 -8.373 -25.336 1.00 86.00 303 ASN A CA 1
ATOM 2401 C C . ASN A 1 303 ? 21.562 -9.780 -25.654 1.00 86.00 303 ASN A C 1
ATOM 2403 O O . ASN A 1 303 ? 21.704 -10.601 -24.748 1.00 86.00 303 ASN A O 1
ATOM 2407 N N . ASN A 1 304 ? 21.846 -10.095 -26.924 1.00 88.69 304 ASN A N 1
ATOM 2408 C CA . ASN A 1 304 ? 22.459 -11.363 -27.317 1.00 88.69 304 ASN A CA 1
ATOM 2409 C C . ASN A 1 304 ? 23.956 -11.356 -26.973 1.00 88.69 304 ASN A C 1
ATOM 2411 O O . ASN A 1 304 ? 24.692 -10.485 -27.428 1.00 88.69 304 ASN A O 1
ATOM 2415 N N . GLU A 1 305 ? 24.411 -12.356 -26.216 1.00 88.88 305 GLU A N 1
ATOM 2416 C CA . GLU A 1 305 ? 25.806 -12.487 -25.774 1.00 88.88 305 GLU A CA 1
ATOM 2417 C C . GLU A 1 305 ? 26.807 -12.475 -26.945 1.00 88.88 305 GLU A C 1
ATOM 2419 O O . GLU A 1 305 ? 27.848 -11.832 -26.840 1.00 88.88 305 GLU A O 1
ATOM 2424 N N . HIS A 1 306 ? 26.481 -13.099 -28.084 1.00 88.81 306 HIS A N 1
ATOM 2425 C CA . HIS A 1 306 ? 27.340 -13.080 -29.273 1.00 88.81 306 HIS A CA 1
ATOM 2426 C C . HIS A 1 306 ? 27.459 -11.676 -29.867 1.00 88.81 306 HIS A C 1
ATOM 2428 O O . HIS A 1 306 ? 28.565 -11.211 -30.125 1.00 88.81 306 HIS A O 1
ATOM 2434 N N . LEU A 1 307 ? 26.336 -10.961 -30.005 1.00 91.50 307 LEU A N 1
ATOM 2435 C CA . LEU A 1 307 ? 26.343 -9.597 -30.536 1.00 91.50 307 LEU A CA 1
ATOM 2436 C C . LEU A 1 307 ? 27.099 -8.642 -29.597 1.00 91.50 307 LEU A C 1
ATOM 2438 O O . LEU A 1 307 ? 27.891 -7.819 -30.053 1.00 91.50 307 LEU A O 1
ATOM 2442 N N . ILE A 1 308 ? 26.905 -8.805 -28.285 1.00 91.75 308 ILE A N 1
ATOM 2443 C CA . ILE A 1 308 ? 27.623 -8.060 -27.245 1.00 91.75 308 ILE A CA 1
ATOM 2444 C C . ILE A 1 308 ? 29.133 -8.323 -27.328 1.00 91.75 308 ILE A C 1
ATOM 2446 O O . ILE A 1 308 ? 29.921 -7.382 -27.231 1.00 91.75 308 ILE A O 1
ATOM 2450 N N . GLY A 1 309 ? 29.552 -9.577 -27.510 1.00 91.50 309 GLY A N 1
ATOM 2451 C CA . GLY A 1 309 ? 30.964 -9.937 -27.647 1.00 91.50 309 GLY A CA 1
ATOM 2452 C C . GLY A 1 309 ? 31.605 -9.385 -28.925 1.00 91.50 309 GLY A C 1
ATOM 2453 O O . GLY A 1 309 ? 32.706 -8.832 -28.873 1.00 91.50 309 GLY A O 1
ATOM 2454 N N . ASP A 1 310 ? 30.896 -9.476 -30.051 1.00 91.69 310 ASP A N 1
ATOM 2455 C CA . ASP A 1 310 ? 31.411 -9.110 -31.375 1.00 91.69 310 ASP A CA 1
ATOM 2456 C C . ASP A 1 310 ? 31.440 -7.588 -31.607 1.00 91.69 310 ASP A C 1
ATOM 2458 O O . ASP A 1 310 ? 32.375 -7.063 -32.219 1.00 91.69 310 ASP A O 1
ATOM 2462 N N . TYR A 1 311 ? 30.442 -6.860 -31.092 1.00 92.62 311 TYR A N 1
ATOM 2463 C CA . TYR A 1 311 ? 30.233 -5.436 -31.392 1.00 92.62 311 TYR A CA 1
ATOM 2464 C C . TYR A 1 311 ? 30.190 -4.525 -30.161 1.00 92.62 311 TYR A C 1
ATOM 2466 O O . TYR A 1 311 ? 30.421 -3.322 -30.285 1.00 92.62 311 TYR A O 1
ATOM 2474 N N . GLY A 1 312 ? 29.976 -5.077 -28.966 1.00 91.12 312 GLY A N 1
ATOM 2475 C CA . GLY A 1 312 ? 29.781 -4.317 -27.733 1.00 91.12 312 GLY A CA 1
ATOM 2476 C C . GLY A 1 312 ? 28.308 -4.011 -27.455 1.00 91.12 312 GLY A C 1
ATOM 2477 O O . GLY A 1 312 ? 27.406 -4.529 -28.105 1.00 91.12 312 GLY A O 1
ATOM 2478 N N . HIS A 1 313 ? 28.057 -3.159 -26.460 1.00 90.25 313 HIS A N 1
ATOM 2479 C CA . HIS A 1 313 ? 26.710 -2.723 -26.089 1.00 90.25 313 HIS A CA 1
ATOM 2480 C C . HIS A 1 313 ? 26.725 -1.235 -25.715 1.00 90.25 313 HIS A C 1
ATOM 2482 O O . HIS A 1 313 ? 27.646 -0.812 -25.008 1.00 90.25 313 HIS A O 1
ATOM 2488 N N . PRO A 1 314 ? 25.724 -0.432 -26.122 1.00 86.00 314 PRO A N 1
ATOM 2489 C CA . PRO A 1 314 ? 25.739 1.017 -25.902 1.00 86.00 314 PRO A CA 1
ATOM 2490 C C . PRO A 1 314 ? 25.680 1.408 -24.415 1.00 86.00 314 PRO A C 1
ATOM 2492 O O . PRO A 1 314 ? 26.197 2.454 -24.035 1.00 86.00 314 PRO A O 1
ATOM 2495 N N . CYS A 1 315 ? 25.116 0.548 -23.558 1.00 87.12 315 CYS A N 1
ATOM 2496 C CA . CYS A 1 315 ? 25.068 0.752 -22.102 1.00 87.12 315 CYS A CA 1
ATOM 2497 C C . CYS A 1 315 ? 26.372 0.397 -21.363 1.00 87.12 315 CYS A C 1
ATOM 2499 O O . CYS A 1 315 ? 26.418 0.545 -20.144 1.00 87.12 315 CYS A O 1
ATOM 2501 N N . LEU A 1 316 ? 27.400 -0.140 -22.035 1.00 89.31 316 LEU A N 1
ATOM 2502 C CA . LEU A 1 316 ? 28.590 -0.680 -21.367 1.00 89.31 316 LEU A CA 1
ATOM 2503 C C . LEU A 1 316 ? 29.817 0.202 -21.573 1.00 89.31 316 LEU A C 1
ATOM 2505 O O . LEU A 1 316 ? 30.275 0.420 -22.695 1.00 89.31 316 LEU A O 1
ATOM 2509 N N . ILE A 1 317 ? 30.412 0.631 -20.462 1.00 88.25 317 ILE A N 1
ATOM 2510 C CA . ILE A 1 317 ? 31.669 1.379 -20.449 1.00 88.25 317 ILE A CA 1
ATOM 2511 C C . ILE A 1 317 ? 32.610 0.769 -19.414 1.00 88.25 317 ILE A C 1
ATOM 2513 O O . ILE A 1 317 ? 32.190 0.389 -18.337 1.00 88.25 317 ILE A O 1
ATOM 2517 N N . ALA A 1 318 ? 33.899 0.668 -19.701 1.00 88.81 318 ALA A N 1
ATOM 2518 C CA . ALA A 1 318 ? 34.910 0.353 -18.695 1.00 88.81 318 ALA A CA 1
ATOM 2519 C C . ALA A 1 318 ? 35.886 1.517 -18.617 1.00 88.81 318 ALA A C 1
ATOM 2521 O O . ALA A 1 318 ? 36.301 2.049 -19.647 1.00 88.81 318 ALA A O 1
ATOM 2522 N N . ILE A 1 319 ? 36.282 1.892 -17.405 1.00 85.25 319 ILE A N 1
ATOM 2523 C CA . ILE A 1 319 ? 37.365 2.851 -17.195 1.00 85.25 319 ILE A CA 1
ATOM 2524 C C . ILE A 1 319 ? 38.634 2.046 -16.950 1.00 85.25 319 ILE A C 1
ATOM 2526 O O . ILE A 1 319 ? 38.681 1.161 -16.097 1.00 85.25 319 ILE A O 1
ATOM 2530 N N . ASN A 1 320 ? 39.664 2.309 -17.741 1.00 78.25 320 ASN A N 1
ATOM 2531 C CA . ASN A 1 320 ? 40.963 1.702 -17.543 1.00 78.25 320 ASN A CA 1
ATOM 2532 C C . ASN A 1 320 ? 41.634 2.291 -16.300 1.00 78.25 320 ASN A C 1
ATOM 2534 O O . ASN A 1 320 ? 41.923 3.481 -16.240 1.00 78.25 320 ASN A O 1
ATOM 2538 N N . SER A 1 321 ? 41.889 1.441 -15.307 1.00 73.31 321 SER A N 1
ATOM 2539 C CA . SER A 1 321 ? 42.494 1.839 -14.034 1.00 73.31 321 SER A CA 1
ATOM 2540 C C . SER A 1 321 ? 43.922 2.371 -14.183 1.00 73.31 321 SER A C 1
ATOM 2542 O O . SER A 1 321 ? 44.371 3.120 -13.323 1.00 73.31 321 SER A O 1
ATOM 2544 N N . ALA A 1 322 ? 44.624 2.019 -15.266 1.00 74.25 322 ALA A N 1
ATOM 2545 C CA . ALA A 1 322 ? 46.008 2.427 -15.496 1.00 74.25 322 ALA A CA 1
ATOM 2546 C C . ALA A 1 322 ? 46.164 3.852 -16.063 1.00 74.25 322 ALA A C 1
ATOM 2548 O O . ALA A 1 322 ? 47.155 4.513 -15.770 1.00 74.25 322 ALA A O 1
ATOM 2549 N N . ASP A 1 323 ? 45.221 4.331 -16.879 1.00 79.19 323 ASP A N 1
ATOM 2550 C CA . ASP A 1 323 ? 45.325 5.621 -17.588 1.00 79.19 323 ASP A CA 1
ATOM 2551 C C . ASP A 1 323 ? 44.066 6.502 -17.468 1.00 79.19 323 ASP A C 1
ATOM 2553 O O . ASP A 1 323 ? 44.020 7.597 -18.029 1.00 79.19 323 ASP A O 1
ATOM 2557 N N . GLY A 1 324 ? 43.040 6.035 -16.750 1.00 80.06 324 GLY A N 1
ATOM 2558 C CA . GLY A 1 324 ? 41.767 6.729 -16.563 1.00 80.06 324 GLY A CA 1
ATOM 2559 C C . GLY A 1 324 ? 40.914 6.851 -17.830 1.00 80.06 324 GLY A C 1
ATOM 2560 O O . GLY A 1 324 ? 39.884 7.524 -17.799 1.00 80.06 324 GLY A O 1
ATOM 2561 N N . LYS A 1 325 ? 41.307 6.232 -18.952 1.00 84.50 325 LYS A N 1
ATOM 2562 C CA . LYS A 1 325 ? 40.590 6.358 -20.227 1.00 84.50 325 LYS A CA 1
ATOM 2563 C C . LYS A 1 325 ? 39.412 5.392 -20.304 1.00 84.50 325 LYS A C 1
ATOM 2565 O O . LYS A 1 325 ? 39.474 4.260 -19.821 1.00 84.50 325 LYS A O 1
ATOM 2570 N N . GLN A 1 326 ? 38.336 5.836 -20.949 1.00 88.06 326 GLN A N 1
ATOM 2571 C CA . GLN A 1 326 ? 37.192 4.981 -21.261 1.00 88.06 326 GLN A CA 1
ATOM 2572 C C . GLN A 1 326 ? 37.555 3.972 -22.357 1.00 88.06 326 GLN A C 1
ATOM 2574 O O . GLN A 1 326 ? 38.300 4.282 -23.288 1.00 88.06 326 GLN A O 1
ATOM 2579 N N . CYS A 1 327 ? 37.020 2.756 -22.254 1.00 89.31 327 CYS A N 1
ATOM 2580 C CA . CYS A 1 327 ? 37.164 1.738 -23.285 1.00 89.31 327 CYS A CA 1
ATOM 2581 C C . CYS A 1 327 ? 36.450 2.149 -24.581 1.00 89.31 327 CYS A C 1
ATOM 2583 O O . CYS A 1 327 ? 35.466 2.888 -24.561 1.00 89.31 327 CYS A O 1
ATOM 2585 N N . LEU A 1 328 ? 36.887 1.582 -25.704 1.00 89.31 328 LEU A N 1
ATOM 2586 C CA . LEU A 1 328 ? 36.336 1.882 -27.026 1.00 89.31 328 LEU A CA 1
ATOM 2587 C C . LEU A 1 328 ? 35.088 1.051 -27.399 1.00 89.31 328 LEU A C 1
ATOM 2589 O O . LEU A 1 328 ? 34.632 1.143 -28.533 1.00 89.31 328 LEU A O 1
ATOM 2593 N N . CYS A 1 329 ? 34.493 0.283 -26.473 1.00 90.19 329 CYS A N 1
ATOM 2594 C CA . CYS A 1 329 ? 33.291 -0.525 -26.748 1.00 90.19 329 CYS A CA 1
ATOM 2595 C C . CYS A 1 329 ? 32.083 0.318 -27.184 1.00 90.19 329 CYS A C 1
ATOM 2597 O O . CYS A 1 329 ? 31.416 -0.037 -28.150 1.00 90.19 329 CYS A O 1
ATOM 2599 N N . ALA A 1 330 ? 31.818 1.443 -26.510 1.00 88.31 330 ALA A N 1
ATOM 2600 C CA . ALA A 1 330 ? 30.712 2.333 -26.871 1.00 88.31 330 ALA A CA 1
ATOM 2601 C C . ALA A 1 330 ? 30.921 3.002 -28.251 1.00 88.31 330 ALA A C 1
ATOM 2603 O O . ALA A 1 330 ? 30.012 2.968 -29.078 1.00 88.31 330 ALA A O 1
ATOM 2604 N N . PRO A 1 331 ? 32.111 3.547 -28.580 1.00 90.38 331 PRO A N 1
ATOM 2605 C CA . PRO A 1 331 ? 32.428 3.938 -29.954 1.00 90.38 331 PRO A CA 1
ATOM 2606 C C . PRO A 1 331 ? 32.275 2.802 -30.975 1.00 90.38 331 PRO A C 1
ATOM 2608 O O . PRO A 1 331 ? 31.767 3.044 -32.066 1.00 90.38 331 PRO A O 1
ATOM 2611 N N . ALA A 1 332 ? 32.676 1.573 -30.630 1.00 92.56 332 ALA A N 1
ATOM 2612 C CA . ALA A 1 332 ? 32.624 0.436 -31.546 1.00 92.56 332 ALA A CA 1
ATOM 2613 C C . ALA A 1 332 ? 31.194 0.055 -31.921 1.00 92.56 332 ALA A C 1
ATOM 2615 O O . ALA A 1 332 ? 30.886 -0.025 -33.111 1.00 92.56 332 ALA A O 1
ATOM 2616 N N . VAL A 1 333 ? 30.312 -0.091 -30.929 1.00 93.06 333 VAL A N 1
ATOM 2617 C CA . VAL A 1 333 ? 28.902 -0.403 -31.182 1.00 93.06 333 VAL A CA 1
ATOM 2618 C C . VAL A 1 333 ? 28.203 0.745 -31.909 1.00 93.06 333 VAL A C 1
ATOM 2620 O O . VAL A 1 333 ? 27.491 0.499 -32.870 1.00 93.06 333 VAL A O 1
ATOM 2623 N N . ASN A 1 334 ? 28.488 2.009 -31.571 1.00 91.62 334 ASN A N 1
ATOM 2624 C CA . ASN A 1 334 ? 27.891 3.158 -32.264 1.00 91.62 334 ASN A CA 1
ATOM 2625 C C . ASN A 1 334 ? 28.206 3.168 -33.766 1.00 91.62 334 ASN A C 1
ATOM 2627 O O . ASN A 1 334 ? 27.373 3.558 -34.578 1.00 91.62 334 ASN A O 1
ATOM 2631 N N . VAL A 1 335 ? 29.421 2.771 -34.144 1.00 93.75 335 VAL A N 1
ATOM 2632 C CA . VAL A 1 335 ? 29.827 2.678 -35.550 1.00 93.75 335 VAL A CA 1
ATOM 2633 C C . VAL A 1 335 ? 29.232 1.438 -36.208 1.00 93.75 335 VAL A C 1
ATOM 2635 O O . VAL A 1 335 ? 28.791 1.519 -37.352 1.00 93.75 335 VAL A O 1
ATOM 2638 N N . ALA A 1 336 ? 29.178 0.315 -35.486 1.00 95.19 336 ALA A N 1
ATOM 2639 C CA . ALA A 1 336 ? 28.509 -0.898 -35.944 1.00 95.19 336 ALA A CA 1
ATOM 2640 C C . ALA A 1 336 ? 27.042 -0.627 -36.294 1.00 95.19 336 ALA A C 1
ATOM 2642 O O . ALA A 1 336 ? 26.599 -0.998 -37.371 1.00 95.19 336 ALA A O 1
ATOM 2643 N N . GLU A 1 337 ? 26.322 0.102 -35.442 1.00 94.75 337 GLU A N 1
ATOM 2644 C CA . GLU A 1 337 ? 24.918 0.460 -35.650 1.00 94.75 337 GLU A CA 1
ATOM 2645 C C . GLU A 1 337 ? 24.703 1.313 -36.899 1.00 94.75 337 GLU A C 1
ATOM 2647 O O . GLU A 1 337 ? 23.760 1.075 -37.646 1.00 94.75 337 GLU A O 1
ATOM 2652 N N . VAL A 1 338 ? 25.601 2.263 -37.180 1.00 94.38 338 VAL A N 1
ATOM 2653 C CA . VAL A 1 338 ? 25.551 3.039 -38.430 1.00 94.38 338 VAL A CA 1
ATOM 2654 C C . VAL A 1 338 ? 25.786 2.131 -39.642 1.00 94.38 338 VAL A C 1
ATOM 2656 O O . VAL A 1 338 ? 25.099 2.264 -40.654 1.00 94.38 338 VAL A O 1
ATOM 2659 N N . LEU A 1 339 ? 26.719 1.178 -39.550 1.00 94.56 339 LEU A N 1
ATOM 2660 C CA . LEU A 1 339 ? 26.951 0.200 -40.616 1.00 94.56 339 LEU A CA 1
ATOM 2661 C C . LEU A 1 339 ? 25.760 -0.750 -40.791 1.00 94.56 339 LEU A C 1
ATOM 2663 O O . LEU A 1 339 ? 25.410 -1.061 -41.924 1.00 94.56 339 LEU A O 1
ATOM 2667 N N . TRP A 1 340 ? 25.097 -1.168 -39.711 1.00 95.50 340 TRP A N 1
ATOM 2668 C CA . TRP A 1 340 ? 23.870 -1.962 -39.773 1.00 95.50 340 TRP A CA 1
ATOM 2669 C C . TRP A 1 340 ? 22.738 -1.173 -40.432 1.00 95.50 340 TRP A C 1
ATOM 2671 O O . TRP A 1 340 ? 22.103 -1.670 -41.357 1.00 95.50 340 TRP A O 1
ATOM 2681 N N . CYS A 1 341 ? 22.523 0.082 -40.043 1.00 93.94 341 CYS A N 1
ATOM 2682 C CA . CYS A 1 341 ? 21.559 0.946 -40.722 1.00 93.94 341 CYS A CA 1
ATOM 2683 C C . CYS A 1 341 ? 21.892 1.100 -42.212 1.00 93.94 341 CYS A C 1
ATOM 2685 O O . CYS A 1 341 ? 20.992 1.043 -43.046 1.00 93.94 341 CYS A O 1
ATOM 2687 N N . ARG A 1 342 ? 23.182 1.201 -42.571 1.00 92.69 342 ARG A N 1
ATOM 2688 C CA . ARG A 1 342 ? 23.612 1.231 -43.976 1.00 92.69 342 ARG A CA 1
ATOM 2689 C C . ARG A 1 342 ? 23.317 -0.076 -44.713 1.00 92.69 342 ARG A C 1
ATOM 2691 O O . ARG A 1 342 ? 22.917 -0.019 -45.868 1.00 92.69 342 ARG A O 1
ATOM 2698 N N . ILE A 1 343 ? 23.472 -1.219 -44.047 1.00 93.81 343 ILE A N 1
ATOM 2699 C CA . ILE A 1 343 ? 23.084 -2.547 -44.549 1.00 93.81 343 ILE A CA 1
ATOM 2700 C C . ILE A 1 343 ? 21.558 -2.662 -44.729 1.00 93.81 343 ILE A C 1
ATOM 2702 O O . ILE A 1 343 ? 21.109 -3.525 -45.469 1.00 93.81 343 ILE A O 1
ATOM 2706 N N . GLY A 1 344 ? 20.744 -1.802 -44.110 1.00 92.75 344 GLY A N 1
ATOM 2707 C CA . GLY A 1 344 ? 19.278 -1.836 -44.209 1.00 92.75 344 GLY A CA 1
ATOM 2708 C C . GLY A 1 344 ? 18.576 -2.303 -42.933 1.00 92.75 344 GLY A C 1
ATOM 2709 O O . GLY A 1 344 ? 17.385 -2.608 -42.950 1.00 92.75 344 GLY A O 1
ATOM 2710 N N . TYR A 1 345 ? 19.283 -2.378 -41.806 1.00 95.25 345 TYR A N 1
ATOM 2711 C CA . TYR A 1 345 ? 18.635 -2.615 -40.522 1.00 95.25 345 TYR A CA 1
ATOM 2712 C C . TYR A 1 345 ? 17.911 -1.367 -40.013 1.00 95.25 345 TYR A C 1
ATOM 2714 O O . TYR A 1 345 ? 18.384 -0.242 -40.146 1.00 95.25 345 TYR A O 1
ATOM 2722 N N . SER A 1 346 ? 16.781 -1.578 -39.347 1.00 93.31 346 SER A N 1
ATOM 2723 C CA . SER A 1 346 ? 16.019 -0.543 -38.656 1.00 93.31 346 SER A CA 1
ATOM 2724 C C . SER A 1 346 ? 15.874 -0.888 -37.178 1.00 93.31 346 SER A C 1
ATOM 2726 O O . SER A 1 346 ? 15.706 -2.055 -36.817 1.00 93.31 346 SER A O 1
ATOM 2728 N N . ILE A 1 347 ? 15.929 0.123 -36.309 1.00 92.31 347 ILE A N 1
ATOM 2729 C CA . ILE A 1 347 ? 15.738 -0.082 -34.872 1.00 92.31 347 ILE A CA 1
ATOM 2730 C C . ILE A 1 347 ? 14.277 -0.421 -34.592 1.00 92.31 347 ILE A C 1
ATOM 2732 O O . ILE A 1 347 ? 13.350 0.265 -35.028 1.00 92.31 347 ILE A O 1
ATOM 2736 N N . ARG A 1 348 ? 14.079 -1.456 -33.784 1.00 90.69 348 ARG A N 1
ATOM 2737 C CA . ARG A 1 348 ? 12.794 -1.864 -33.234 1.00 90.69 348 ARG A CA 1
ATOM 2738 C C . ARG A 1 348 ? 12.916 -2.041 -31.724 1.00 90.69 348 ARG A C 1
ATOM 2740 O O . ARG A 1 348 ? 13.989 -2.317 -31.184 1.00 90.69 348 ARG A O 1
ATOM 2747 N N . TYR A 1 349 ? 11.784 -1.898 -31.046 1.00 88.69 349 TYR A N 1
ATOM 2748 C CA . TYR A 1 349 ? 11.665 -2.134 -29.612 1.00 88.69 349 TYR A CA 1
ATOM 2749 C C . TYR A 1 349 ? 10.568 -3.165 -29.378 1.00 88.69 349 TYR A C 1
ATOM 2751 O O . TYR A 1 349 ? 9.496 -3.078 -29.982 1.00 88.69 349 TYR A O 1
ATOM 2759 N N . THR A 1 350 ? 10.827 -4.153 -28.528 1.00 84.88 350 THR A N 1
ATOM 2760 C CA . THR A 1 350 ? 9.788 -5.098 -28.103 1.00 84.88 350 THR A CA 1
ATOM 2761 C C . THR A 1 350 ? 8.859 -4.438 -27.082 1.00 84.88 350 THR A C 1
ATOM 2763 O O . THR A 1 350 ? 9.210 -3.446 -26.461 1.00 84.88 350 THR A O 1
ATOM 2766 N N . ASN A 1 351 ? 7.674 -5.004 -26.860 1.00 75.56 351 ASN A N 1
ATOM 2767 C CA . ASN A 1 351 ? 6.798 -4.588 -25.752 1.00 75.56 351 ASN A CA 1
ATOM 2768 C C . ASN A 1 351 ? 6.963 -5.484 -24.514 1.00 75.56 351 ASN A C 1
ATOM 2770 O O . ASN A 1 351 ? 6.164 -5.416 -23.584 1.00 75.56 351 ASN A O 1
ATOM 2774 N N . VAL A 1 352 ? 7.947 -6.387 -24.538 1.00 74.12 352 VAL A N 1
ATOM 2775 C CA . VAL A 1 352 ? 8.158 -7.400 -23.503 1.00 74.12 352 VAL A CA 1
ATOM 2776 C C . VAL A 1 352 ? 9.509 -7.126 -22.848 1.00 74.12 352 VAL A C 1
ATOM 2778 O O . VAL A 1 352 ? 10.511 -7.085 -23.570 1.00 74.12 352 VAL A O 1
ATOM 2781 N N . PRO A 1 353 ? 9.559 -6.957 -21.515 1.00 67.44 353 PRO A N 1
ATOM 2782 C CA . PRO A 1 353 ? 10.816 -6.845 -20.791 1.00 67.44 353 PRO A CA 1
ATOM 2783 C C . PRO A 1 353 ? 11.687 -8.070 -21.072 1.00 67.44 353 PRO A C 1
ATOM 2785 O O . PRO A 1 353 ? 11.217 -9.206 -20.982 1.00 67.44 353 PRO A O 1
ATOM 2788 N N . ASN A 1 354 ? 12.953 -7.848 -21.415 1.00 73.75 354 ASN A N 1
ATOM 2789 C CA . ASN A 1 354 ? 13.939 -8.915 -21.547 1.00 73.75 354 ASN A CA 1
ATOM 2790 C C . ASN A 1 354 ? 14.939 -8.840 -20.385 1.00 73.75 354 ASN A C 1
ATOM 2792 O O . ASN A 1 354 ? 15.013 -7.842 -19.670 1.00 73.75 354 ASN A O 1
ATOM 2796 N N . ARG A 1 355 ? 15.711 -9.908 -20.182 1.00 76.94 355 ARG A N 1
ATOM 2797 C CA . ARG A 1 355 ? 16.773 -9.955 -19.175 1.00 76.94 355 ARG A CA 1
ATOM 2798 C C . ARG A 1 355 ? 17.739 -8.782 -19.383 1.00 76.94 355 ARG A C 1
ATOM 2800 O O . ARG A 1 355 ? 18.248 -8.609 -20.493 1.00 76.94 355 ARG A O 1
ATOM 2807 N N . SER A 1 356 ? 17.987 -8.001 -18.330 1.00 80.81 356 SER A N 1
ATOM 2808 C CA . SER A 1 356 ? 18.894 -6.851 -18.409 1.00 80.81 356 SER A CA 1
ATOM 2809 C C . SER A 1 356 ? 20.339 -7.299 -18.608 1.00 80.81 356 SER A C 1
ATOM 2811 O O . SER A 1 356 ? 20.768 -8.324 -18.063 1.00 80.81 356 SER A O 1
ATOM 2813 N N . VAL A 1 357 ? 21.108 -6.503 -19.351 1.00 85.12 357 VAL A N 1
ATOM 2814 C CA . VAL A 1 357 ? 22.548 -6.743 -19.544 1.00 85.12 357 VAL A CA 1
ATOM 2815 C C . VAL A 1 357 ? 23.289 -6.673 -18.206 1.00 85.12 357 VAL A C 1
ATOM 2817 O O . VAL A 1 357 ? 24.231 -7.432 -17.979 1.00 85.12 357 VAL A O 1
ATOM 2820 N N . GLU A 1 358 ? 22.806 -5.846 -17.275 1.00 88.12 358 GLU A N 1
ATOM 2821 C CA . GLU A 1 358 ? 23.318 -5.788 -15.903 1.00 88.12 358 GLU A CA 1
ATOM 2822 C C . GLU A 1 358 ? 23.215 -7.128 -15.168 1.00 88.12 358 GLU A C 1
ATOM 2824 O O . GLU A 1 358 ? 24.146 -7.523 -14.469 1.00 88.12 358 GLU A O 1
ATOM 2829 N N . SER A 1 359 ? 22.119 -7.865 -15.364 1.00 86.88 359 SER A N 1
ATOM 2830 C CA . SER A 1 359 ? 21.958 -9.188 -14.748 1.00 86.88 359 SER A CA 1
ATOM 2831 C C . SER A 1 359 ? 23.016 -10.165 -15.269 1.00 86.88 359 SER A C 1
ATOM 2833 O O . SER A 1 359 ? 23.644 -10.869 -14.486 1.00 86.88 359 SER A O 1
ATOM 2835 N N . VAL A 1 360 ? 23.263 -10.168 -16.585 1.00 85.94 360 VAL A N 1
ATOM 2836 C CA . VAL A 1 360 ? 24.277 -11.031 -17.222 1.00 85.94 360 VAL A CA 1
ATOM 2837 C C . VAL A 1 360 ? 25.688 -10.664 -16.753 1.00 85.94 360 VAL A C 1
ATOM 2839 O O . VAL A 1 360 ? 26.516 -11.541 -16.514 1.00 85.94 360 VAL A O 1
ATOM 2842 N N . ARG A 1 361 ? 25.957 -9.368 -16.574 1.00 89.12 361 ARG A N 1
ATOM 2843 C CA . ARG A 1 361 ? 27.251 -8.848 -16.121 1.00 89.12 361 ARG A CA 1
ATOM 2844 C C . ARG A 1 361 ? 27.635 -9.307 -14.714 1.00 89.12 361 ARG A C 1
ATOM 2846 O O . ARG A 1 361 ? 28.814 -9.540 -14.461 1.00 89.12 361 ARG A O 1
ATOM 2853 N N . LEU A 1 362 ? 26.659 -9.401 -13.812 1.00 88.50 362 LEU A N 1
ATOM 2854 C CA . LEU A 1 362 ? 26.860 -9.801 -12.415 1.00 88.50 362 LEU A CA 1
ATOM 2855 C C . LEU A 1 362 ? 27.004 -11.320 -12.231 1.00 88.50 362 LEU A C 1
ATOM 2857 O O . LEU A 1 362 ? 27.371 -11.782 -11.152 1.00 88.50 362 LEU A O 1
ATOM 2861 N N . GLU A 1 363 ? 26.709 -12.105 -13.262 1.00 89.12 363 GLU A N 1
ATOM 2862 C CA . GLU A 1 363 ? 26.829 -13.557 -13.229 1.00 89.12 363 GLU A CA 1
ATOM 2863 C C . GLU A 1 363 ? 28.232 -14.027 -13.611 1.00 89.12 363 GLU A C 1
ATOM 2865 O O . GLU A 1 363 ? 28.977 -13.334 -14.298 1.00 89.12 363 GLU A O 1
ATOM 2870 N N . LYS A 1 364 ? 28.568 -15.273 -13.251 1.00 84.25 364 LYS A N 1
ATOM 2871 C CA . LYS A 1 364 ? 29.846 -15.905 -13.623 1.00 84.25 364 LYS A CA 1
ATOM 2872 C C . LYS A 1 364 ? 30.106 -15.874 -15.137 1.00 84.25 364 LYS A C 1
ATOM 2874 O O . LYS A 1 364 ? 31.240 -15.713 -15.568 1.00 84.25 364 LYS A O 1
ATOM 2879 N N . ARG A 1 365 ? 29.051 -15.961 -15.954 1.00 82.19 365 ARG A N 1
ATOM 2880 C CA . ARG A 1 365 ? 29.153 -15.839 -17.419 1.00 82.19 365 ARG A CA 1
ATOM 2881 C C . ARG A 1 365 ? 29.672 -14.471 -17.870 1.00 82.19 365 ARG A C 1
ATOM 2883 O O . ARG A 1 365 ? 30.327 -14.386 -18.902 1.00 82.19 365 ARG A O 1
ATOM 2890 N N . GLY A 1 366 ? 29.441 -13.413 -17.092 1.00 83.56 366 GLY A N 1
ATOM 2891 C CA . GLY A 1 366 ? 30.002 -12.089 -17.346 1.00 83.56 366 GLY A CA 1
ATOM 2892 C C . GLY A 1 366 ? 31.532 -12.041 -17.243 1.00 83.56 366 GLY A C 1
ATOM 2893 O O . GLY A 1 366 ? 32.149 -11.144 -17.813 1.00 83.56 366 GLY A O 1
ATOM 2894 N N . GLU A 1 367 ? 32.162 -13.001 -16.560 1.00 88.50 367 GLU A N 1
ATOM 2895 C CA . GLU A 1 367 ? 33.624 -13.146 -16.518 1.00 88.50 367 GLU A CA 1
ATOM 2896 C C . GLU A 1 367 ? 34.176 -13.846 -17.769 1.00 88.50 367 GLU A C 1
ATOM 2898 O O . GLU A 1 367 ? 35.318 -13.605 -18.157 1.00 88.50 367 GLU A O 1
ATOM 2903 N N . GLU A 1 368 ? 33.364 -14.689 -18.411 1.00 90.94 368 GLU A N 1
ATOM 2904 C CA . GLU A 1 368 ? 33.728 -15.465 -19.602 1.00 90.94 368 GLU A CA 1
ATOM 2905 C C . GLU A 1 368 ? 33.480 -14.677 -20.898 1.00 90.94 368 GLU A C 1
ATOM 2907 O O . GLU A 1 368 ? 34.220 -14.828 -21.872 1.00 90.94 368 GLU A O 1
ATOM 2912 N N . LEU A 1 369 ? 32.463 -13.808 -20.915 1.00 92.12 369 LEU A N 1
ATOM 2913 C CA . LEU A 1 369 ? 32.120 -13.008 -22.086 1.00 92.12 369 LEU A CA 1
ATOM 2914 C C . LEU A 1 369 ? 33.089 -11.833 -22.266 1.00 92.12 369 LEU A C 1
ATOM 2916 O O . LEU A 1 369 ? 33.074 -10.871 -21.497 1.00 92.12 369 LEU A O 1
ATOM 2920 N N . VAL A 1 370 ? 33.903 -11.884 -23.320 1.00 92.88 370 VAL A N 1
ATOM 2921 C CA . VAL A 1 370 ? 34.883 -10.844 -23.662 1.00 92.88 370 VAL A CA 1
ATOM 2922 C C . VAL A 1 370 ? 34.283 -9.858 -24.663 1.00 92.88 370 VAL A C 1
ATOM 2924 O O . VAL A 1 370 ? 33.830 -10.257 -25.730 1.00 92.88 370 VAL A O 1
ATOM 2927 N N . LEU A 1 371 ? 34.317 -8.565 -24.335 1.00 92.69 371 LEU A N 1
ATOM 2928 C CA . LEU A 1 371 ? 33.863 -7.486 -25.220 1.00 92.69 371 LEU A CA 1
ATOM 2929 C C . LEU A 1 371 ? 34.939 -7.115 -26.260 1.00 92.69 371 LEU A C 1
ATOM 2931 O O . LEU A 1 371 ? 36.108 -7.483 -26.089 1.00 92.69 371 LEU A O 1
ATOM 2935 N N . PRO A 1 372 ? 34.626 -6.299 -27.289 1.00 90.75 372 PRO A N 1
ATOM 2936 C CA . PRO A 1 372 ? 35.586 -5.954 -28.344 1.00 90.75 372 PRO A CA 1
ATOM 2937 C C . PRO A 1 372 ? 36.902 -5.350 -27.838 1.00 90.75 372 PRO A C 1
ATOM 2939 O O . PRO A 1 372 ? 37.953 -5.545 -28.454 1.00 90.75 372 PRO A O 1
ATOM 2942 N N . CYS A 1 373 ? 36.874 -4.661 -26.690 1.00 89.50 373 CYS A N 1
ATOM 2943 C CA . CYS A 1 373 ? 38.061 -4.099 -26.034 1.00 89.50 373 CYS A CA 1
ATOM 2944 C C . CYS A 1 373 ? 39.012 -5.148 -25.430 1.00 89.50 373 CYS A C 1
ATOM 2946 O O . CYS A 1 373 ? 40.052 -4.781 -24.884 1.00 89.50 373 CYS A O 1
ATOM 2948 N N . GLY A 1 374 ? 38.666 -6.436 -25.497 1.00 89.25 374 GLY A N 1
ATOM 2949 C CA . GLY A 1 374 ? 39.449 -7.542 -24.951 1.00 89.25 374 GLY A CA 1
ATOM 2950 C C . GLY A 1 374 ? 39.285 -7.745 -23.445 1.00 89.25 374 GLY A C 1
ATOM 2951 O O . GLY A 1 374 ? 39.978 -8.579 -22.872 1.00 89.25 374 GLY A O 1
ATOM 2952 N N . ARG A 1 375 ? 38.388 -6.997 -22.794 1.00 91.12 375 ARG A N 1
ATOM 2953 C CA . ARG A 1 375 ? 38.096 -7.124 -21.360 1.00 91.12 375 ARG A CA 1
ATOM 2954 C C . ARG A 1 375 ? 36.777 -7.865 -21.142 1.00 91.12 375 ARG A C 1
ATOM 2956 O O . ARG A 1 375 ? 35.878 -7.729 -21.976 1.00 91.12 375 ARG A O 1
ATOM 2963 N N . PRO A 1 376 ? 36.637 -8.594 -20.025 1.00 92.94 376 PRO A N 1
ATOM 2964 C CA . PRO A 1 376 ? 35.394 -9.278 -19.702 1.00 92.94 376 PRO A CA 1
ATOM 2965 C C . PRO A 1 376 ? 34.259 -8.283 -19.432 1.00 92.94 376 PRO A C 1
ATOM 2967 O O . PRO A 1 376 ? 34.486 -7.150 -18.984 1.00 92.94 376 PRO A O 1
ATOM 2970 N N . LEU A 1 377 ? 33.026 -8.719 -19.685 1.00 93.38 377 LEU A N 1
ATOM 2971 C CA . LEU A 1 377 ? 31.803 -7.963 -19.426 1.00 93.38 377 LEU A CA 1
ATOM 2972 C C . LEU A 1 377 ? 31.738 -7.505 -17.959 1.00 93.38 377 LEU A C 1
ATOM 2974 O O . LEU A 1 377 ? 31.410 -6.348 -17.705 1.00 93.38 377 LEU A O 1
ATOM 2978 N N . SER A 1 378 ? 32.137 -8.354 -17.008 1.00 92.69 378 SER A N 1
ATOM 2979 C CA . SER A 1 378 ? 32.106 -8.078 -15.561 1.00 92.69 378 SER A CA 1
ATOM 2980 C C . SER A 1 378 ? 32.873 -6.816 -15.131 1.00 92.69 378 SER A C 1
ATOM 2982 O O . SER A 1 378 ? 32.489 -6.165 -14.159 1.00 92.69 378 SER A O 1
ATOM 2984 N N . VAL A 1 379 ? 33.916 -6.425 -15.875 1.00 92.06 379 VAL A N 1
ATOM 2985 C CA . VAL A 1 379 ? 34.753 -5.237 -15.600 1.00 92.06 379 VAL A CA 1
ATOM 2986 C C . VAL A 1 379 ? 34.122 -3.939 -16.119 1.00 92.06 379 VAL A C 1
ATOM 2988 O O . VAL A 1 379 ? 34.554 -2.844 -15.754 1.00 92.06 379 VAL A O 1
ATOM 2991 N N . HIS A 1 380 ? 33.097 -4.030 -16.964 1.00 92.25 380 HIS A N 1
ATOM 2992 C CA . HIS A 1 380 ? 32.378 -2.856 -17.442 1.00 92.25 380 HIS A CA 1
ATOM 2993 C C . HIS A 1 380 ? 31.388 -2.381 -16.375 1.00 92.25 380 HIS A C 1
ATOM 2995 O O . HIS A 1 380 ? 30.840 -3.162 -15.602 1.00 92.25 380 HIS A O 1
ATOM 3001 N N . THR A 1 381 ? 31.166 -1.077 -16.309 1.00 90.88 381 THR A N 1
ATOM 3002 C CA . THR A 1 381 ? 30.017 -0.489 -15.646 1.00 90.88 381 THR A CA 1
ATOM 3003 C C . THR A 1 381 ? 28.888 -0.369 -16.654 1.00 90.88 381 THR A C 1
ATOM 3005 O O . THR A 1 381 ? 29.077 -0.037 -17.828 1.00 90.88 381 THR A O 1
ATOM 3008 N N . TYR A 1 382 ? 27.697 -0.678 -16.174 1.00 88.56 382 TYR A N 1
ATOM 3009 C CA . TYR A 1 382 ? 26.482 -0.610 -16.949 1.00 88.56 382 TYR A CA 1
ATOM 3010 C C . TYR A 1 382 ? 25.744 0.687 -16.612 1.00 88.56 382 TYR A C 1
ATOM 3012 O O . TYR A 1 382 ? 25.525 1.009 -15.442 1.00 88.56 382 TYR A O 1
ATOM 3020 N N . SER A 1 383 ? 25.386 1.444 -17.644 1.00 86.75 383 SER A N 1
ATOM 3021 C CA . SER A 1 383 ? 24.569 2.647 -17.538 1.00 86.75 383 SER A CA 1
ATOM 3022 C C . SER A 1 383 ? 23.255 2.410 -18.280 1.00 86.75 383 SER A C 1
ATOM 3024 O O . SER A 1 383 ? 23.285 2.302 -19.506 1.00 86.75 383 SER A O 1
ATOM 3026 N N . PRO A 1 384 ? 22.113 2.295 -17.576 1.00 77.38 384 PRO A N 1
ATOM 3027 C CA . PRO A 1 384 ? 20.851 1.965 -18.216 1.00 77.38 384 PRO A CA 1
ATOM 3028 C C . PRO A 1 384 ? 20.432 3.053 -19.200 1.00 77.38 384 PRO A C 1
ATOM 3030 O O . PRO A 1 384 ? 20.242 4.215 -18.834 1.00 77.38 384 PRO A O 1
ATOM 3033 N N . LEU A 1 385 ? 20.242 2.650 -20.453 1.00 73.06 385 LEU A N 1
ATOM 3034 C CA . LEU A 1 385 ? 19.468 3.410 -21.423 1.00 73.06 385 LEU A CA 1
ATOM 3035 C C . LEU A 1 385 ? 17.994 3.067 -21.188 1.00 73.06 385 LEU A C 1
ATOM 3037 O O . LEU A 1 385 ? 17.636 1.896 -21.090 1.00 73.06 385 LEU A O 1
ATOM 3041 N N . GLY A 1 386 ? 17.140 4.088 -21.084 1.00 67.25 386 GLY A N 1
ATOM 3042 C CA . GLY A 1 386 ? 15.754 3.988 -20.594 1.00 67.25 386 GLY A CA 1
ATOM 3043 C C . GLY A 1 386 ? 14.823 2.985 -21.291 1.00 67.25 386 GLY A C 1
ATOM 3044 O O . GLY A 1 386 ? 13.705 2.793 -20.825 1.00 67.25 386 GLY A O 1
ATOM 3045 N N . PHE A 1 387 ? 15.260 2.309 -22.359 1.00 70.88 387 PHE A N 1
ATOM 3046 C CA . PHE A 1 387 ? 14.488 1.254 -23.007 1.00 70.88 387 PHE A CA 1
ATOM 3047 C C . PHE A 1 387 ? 14.392 -0.029 -22.175 1.00 70.88 387 PHE A C 1
ATOM 3049 O O . PHE A 1 387 ? 13.389 -0.722 -22.318 1.00 70.88 387 PHE A O 1
ATOM 3056 N N . GLU A 1 388 ? 15.373 -0.343 -21.320 1.00 67.38 388 GLU A N 1
ATOM 3057 C CA . GLU A 1 388 ? 15.449 -1.643 -20.624 1.00 67.38 388 GLU A CA 1
ATOM 3058 C C . GLU A 1 388 ? 14.374 -1.836 -19.542 1.00 67.38 388 GLU A C 1
ATOM 3060 O O . GLU A 1 388 ? 13.988 -2.968 -19.259 1.00 67.38 388 GLU A O 1
ATOM 3065 N N . ASP A 1 389 ? 13.819 -0.740 -19.014 1.00 65.50 389 ASP A N 1
ATOM 3066 C CA . ASP A 1 389 ? 12.682 -0.764 -18.082 1.00 65.50 389 ASP A CA 1
ATOM 3067 C C . ASP A 1 389 ? 11.365 -1.180 -18.770 1.00 65.50 389 ASP A C 1
ATOM 3069 O O . ASP A 1 389 ? 10.423 -1.613 -18.106 1.00 65.50 389 ASP A O 1
ATOM 3073 N N . TYR A 1 390 ? 11.282 -1.047 -20.100 1.00 68.69 390 TYR A N 1
ATOM 3074 C CA . TYR A 1 390 ? 10.038 -1.199 -20.865 1.00 68.69 390 TYR A CA 1
ATOM 3075 C C . TYR A 1 390 ? 10.115 -2.254 -21.978 1.00 68.69 390 TYR A C 1
ATOM 3077 O O . TYR A 1 390 ? 9.080 -2.712 -22.460 1.00 68.69 390 TYR A O 1
ATOM 3085 N N . SER A 1 391 ? 11.319 -2.594 -22.448 1.00 76.88 391 SER A N 1
ATOM 3086 C CA . SER A 1 391 ? 11.513 -3.267 -23.735 1.00 76.88 391 SER A CA 1
ATOM 3087 C C . SER A 1 391 ? 12.942 -3.758 -23.968 1.00 76.88 391 SER A C 1
ATOM 3089 O O . SER A 1 391 ? 13.891 -3.340 -23.313 1.00 76.88 391 SER A O 1
ATOM 3091 N N . GLU A 1 392 ? 13.114 -4.581 -24.994 1.00 84.88 392 GLU A N 1
ATOM 3092 C CA . GLU A 1 392 ? 14.406 -4.851 -25.617 1.00 84.88 392 GLU A CA 1
ATOM 3093 C C . GLU A 1 392 ? 14.554 -4.032 -26.901 1.00 84.88 392 GLU A C 1
ATOM 3095 O O . GLU A 1 392 ? 13.645 -4.004 -27.733 1.00 84.88 392 GLU A O 1
ATOM 3100 N N . ARG A 1 393 ? 15.722 -3.409 -27.084 1.00 87.62 393 ARG A N 1
ATOM 3101 C CA . ARG A 1 393 ? 16.131 -2.764 -28.337 1.00 87.62 393 ARG A CA 1
ATOM 3102 C C . ARG A 1 393 ? 16.803 -3.793 -29.247 1.00 87.62 393 ARG A C 1
ATOM 3104 O O . ARG A 1 393 ? 17.733 -4.474 -28.816 1.00 87.62 393 ARG A O 1
ATOM 3111 N N . PHE A 1 394 ? 16.387 -3.873 -30.504 1.00 90.94 394 PHE A N 1
ATOM 3112 C CA . PHE A 1 394 ? 16.994 -4.748 -31.510 1.00 90.94 394 PHE A CA 1
ATOM 3113 C C . PHE A 1 394 ? 16.975 -4.093 -32.892 1.00 90.94 394 PHE A C 1
ATOM 3115 O O . PHE A 1 394 ? 16.259 -3.120 -33.120 1.00 90.94 394 PHE A O 1
ATOM 3122 N N . PHE A 1 395 ? 17.766 -4.630 -33.809 1.00 94.12 395 PHE A N 1
ATOM 3123 C CA . PHE A 1 395 ? 17.812 -4.210 -35.203 1.00 94.12 395 PHE A CA 1
ATOM 3124 C C . PHE A 1 395 ? 17.166 -5.279 -36.072 1.00 94.12 395 PHE A C 1
ATOM 3126 O O . PHE A 1 395 ? 17.552 -6.444 -36.012 1.00 94.12 395 PHE A O 1
ATOM 3133 N N . GLU A 1 396 ? 16.182 -4.895 -36.874 1.00 95.25 396 GLU A N 1
ATOM 3134 C CA . GLU A 1 396 ? 15.498 -5.780 -37.815 1.00 95.25 396 GLU A CA 1
ATOM 3135 C C . GLU A 1 396 ? 15.829 -5.366 -39.244 1.00 95.25 396 GLU A C 1
ATOM 3137 O O . GLU A 1 396 ? 15.738 -4.186 -39.581 1.00 95.25 396 GLU A O 1
ATOM 3142 N N . LEU A 1 397 ? 16.234 -6.327 -40.071 1.00 95.19 397 LEU A N 1
ATOM 3143 C CA . LEU A 1 397 ? 16.548 -6.085 -41.472 1.00 95.19 397 LEU A CA 1
ATOM 3144 C C . LEU A 1 397 ? 15.271 -5.737 -42.247 1.00 95.19 397 LEU A C 1
ATOM 3146 O O . LEU A 1 397 ? 14.336 -6.540 -42.299 1.00 95.19 397 LEU A O 1
ATOM 3150 N N . VAL A 1 398 ? 15.260 -4.558 -42.866 1.00 92.81 398 VAL A N 1
ATOM 3151 C CA . VAL A 1 398 ? 14.197 -4.071 -43.749 1.00 92.81 398 VAL A CA 1
ATOM 3152 C C . VAL A 1 398 ? 14.810 -3.871 -45.133 1.00 92.81 398 VAL A C 1
ATOM 3154 O O . VAL A 1 398 ? 15.222 -2.774 -45.500 1.00 92.81 398 VAL A O 1
ATOM 3157 N N . GLU A 1 399 ? 14.935 -4.968 -45.874 1.00 89.12 399 GLU A N 1
ATOM 3158 C CA . GLU A 1 399 ? 15.399 -4.944 -47.263 1.00 89.12 399 GLU A CA 1
ATOM 3159 C C . GLU A 1 399 ? 14.233 -4.644 -48.226 1.00 89.12 399 GLU A C 1
ATOM 3161 O O . GLU A 1 399 ? 13.086 -4.973 -47.898 1.00 89.12 399 GLU A O 1
ATOM 3166 N N . PRO A 1 400 ? 14.497 -4.040 -49.403 1.00 91.19 400 PRO A N 1
ATOM 3167 C CA . PRO A 1 400 ? 13.474 -3.851 -50.430 1.00 91.19 400 PRO A CA 1
ATOM 3168 C C . PRO A 1 400 ? 12.855 -5.189 -50.844 1.00 91.19 400 PRO A C 1
ATOM 3170 O O . PRO A 1 400 ? 13.532 -6.219 -50.885 1.00 91.19 400 PRO A O 1
ATOM 3173 N N . ASN A 1 401 ? 11.562 -5.209 -51.152 1.00 88.38 401 ASN A N 1
ATOM 3174 C CA . ASN A 1 401 ? 10.902 -6.452 -51.537 1.00 88.38 401 ASN A CA 1
ATOM 3175 C C . ASN A 1 401 ? 11.206 -6.774 -53.005 1.00 88.38 401 ASN A C 1
ATOM 3177 O O . ASN A 1 401 ? 10.725 -6.084 -53.893 1.00 88.38 401 ASN A O 1
ATOM 3181 N N . VAL A 1 402 ? 11.935 -7.864 -53.268 1.00 88.44 402 VAL A N 1
ATOM 3182 C CA . VAL A 1 402 ? 12.327 -8.306 -54.625 1.00 88.44 402 VAL A CA 1
ATOM 3183 C C . VAL A 1 402 ? 11.146 -8.368 -55.600 1.00 88.44 402 VAL A C 1
ATOM 3185 O O . VAL A 1 402 ? 11.304 -8.094 -56.787 1.00 88.44 402 VAL A O 1
ATOM 3188 N N . MET A 1 403 ? 9.966 -8.758 -55.111 1.00 90.62 403 MET A N 1
ATOM 3189 C CA . MET A 1 403 ? 8.782 -8.958 -55.949 1.00 90.62 403 MET A CA 1
ATOM 3190 C C . MET A 1 403 ? 8.029 -7.655 -56.241 1.00 90.62 403 MET A C 1
ATOM 3192 O O . MET A 1 403 ? 7.298 -7.596 -57.227 1.00 90.62 403 MET A O 1
ATOM 3196 N N . GLU A 1 404 ? 8.180 -6.640 -55.389 1.00 92.00 404 GLU A N 1
ATOM 3197 C CA . GLU A 1 404 ? 7.468 -5.357 -55.492 1.00 92.00 404 GLU A CA 1
ATOM 3198 C C . GLU A 1 404 ? 8.376 -4.251 -56.056 1.00 92.00 404 GLU A C 1
ATOM 3200 O O . GLU A 1 404 ? 7.941 -3.471 -56.899 1.00 92.00 404 GLU A O 1
ATOM 3205 N N . GLU A 1 405 ? 9.644 -4.228 -55.640 1.00 93.31 405 GLU A N 1
ATOM 3206 C CA . GLU A 1 405 ? 10.652 -3.199 -55.920 1.00 93.31 405 GLU A CA 1
ATOM 3207 C C . GLU A 1 405 ? 11.987 -3.850 -56.360 1.00 93.31 405 GLU A C 1
ATOM 3209 O O . GLU A 1 405 ? 12.994 -3.800 -55.644 1.00 93.31 405 GLU A O 1
ATOM 3214 N N . PRO A 1 406 ? 12.032 -4.503 -57.540 1.00 91.75 406 PRO A N 1
ATOM 3215 C CA . PRO A 1 406 ? 13.212 -5.246 -57.987 1.00 91.75 406 PRO A CA 1
ATOM 3216 C C . PRO A 1 406 ? 14.432 -4.348 -58.236 1.00 91.75 406 PRO A C 1
ATOM 3218 O O . PRO A 1 406 ? 15.562 -4.764 -57.974 1.00 91.75 406 PRO A O 1
ATOM 3221 N N . ASP A 1 407 ? 14.221 -3.118 -58.712 1.00 94.19 407 ASP A N 1
ATOM 3222 C CA . ASP A 1 407 ? 15.304 -2.168 -58.979 1.00 94.19 407 ASP A CA 1
ATOM 3223 C C . ASP A 1 407 ? 15.974 -1.706 -57.676 1.00 94.19 407 ASP A C 1
ATOM 3225 O O . ASP A 1 407 ? 17.202 -1.753 -57.563 1.00 94.19 407 ASP A O 1
ATOM 3229 N N . ASP A 1 408 ? 15.184 -1.344 -56.662 1.00 92.31 408 ASP A N 1
ATOM 3230 C CA . ASP A 1 408 ? 15.696 -0.939 -55.348 1.00 92.31 408 ASP A CA 1
ATOM 3231 C C . ASP A 1 408 ? 16.390 -2.103 -54.637 1.00 92.31 408 ASP A C 1
ATOM 3233 O O . ASP A 1 408 ? 17.445 -1.921 -54.018 1.00 92.31 408 ASP A O 1
ATOM 3237 N N . TRP A 1 409 ? 15.868 -3.325 -54.792 1.00 93.75 409 TRP A N 1
ATOM 3238 C CA . TRP A 1 409 ? 16.539 -4.519 -54.291 1.00 93.75 409 TRP A CA 1
ATOM 3239 C C . TRP A 1 409 ? 17.895 -4.747 -54.967 1.00 93.75 409 TRP A C 1
ATOM 3241 O O . TRP A 1 409 ? 18.881 -5.020 -54.283 1.00 93.75 409 TRP A O 1
ATOM 3251 N N . MET A 1 410 ? 17.993 -4.586 -56.291 1.00 93.62 410 MET A N 1
ATOM 3252 C CA . MET A 1 410 ? 19.267 -4.706 -57.011 1.00 93.62 410 MET A CA 1
ATOM 3253 C C . MET A 1 410 ? 20.270 -3.624 -56.593 1.00 93.62 410 MET A C 1
ATOM 3255 O O . MET A 1 410 ? 21.460 -3.911 -56.452 1.00 93.62 410 MET A O 1
ATOM 3259 N N . VAL A 1 411 ? 19.815 -2.388 -56.363 1.00 93.56 411 VAL A N 1
ATOM 3260 C CA . VAL A 1 411 ? 20.656 -1.301 -55.830 1.00 93.56 411 VAL A CA 1
ATOM 3261 C C . VAL A 1 411 ? 21.190 -1.664 -54.445 1.00 93.56 411 VAL A C 1
ATOM 3263 O O . VAL A 1 411 ? 22.392 -1.534 -54.192 1.00 93.56 411 VAL A O 1
ATOM 3266 N N . TRP A 1 412 ? 20.323 -2.167 -53.568 1.00 94.00 412 TRP A N 1
ATOM 3267 C CA . TRP A 1 412 ? 20.699 -2.631 -52.238 1.00 94.00 412 TRP A CA 1
ATOM 3268 C C . TRP A 1 412 ? 21.690 -3.805 -52.290 1.00 94.00 412 TRP A C 1
ATOM 3270 O O . TRP A 1 412 ? 22.729 -3.774 -51.628 1.00 94.00 412 TRP A O 1
ATOM 3280 N N . TYR A 1 413 ? 21.434 -4.802 -53.136 1.00 93.75 413 TYR A N 1
ATOM 3281 C CA . TYR A 1 413 ? 22.295 -5.971 -53.304 1.00 93.75 413 TYR A CA 1
ATOM 3282 C C . TYR A 1 413 ? 23.691 -5.587 -53.825 1.00 93.75 413 TYR A C 1
ATOM 3284 O O . TYR A 1 413 ? 24.706 -6.026 -53.280 1.00 93.75 413 TYR A O 1
ATOM 3292 N N . ASN A 1 414 ? 23.764 -4.697 -54.821 1.00 94.25 414 ASN A N 1
ATOM 3293 C CA . ASN A 1 414 ? 25.032 -4.173 -55.337 1.00 94.25 414 ASN A CA 1
ATOM 3294 C C . ASN A 1 414 ? 25.801 -3.380 -54.269 1.00 94.25 414 ASN A C 1
ATOM 3296 O O . ASN A 1 414 ? 27.019 -3.515 -54.153 1.00 94.25 414 ASN A O 1
ATOM 3300 N N . MET A 1 415 ? 25.103 -2.580 -53.456 1.00 94.25 415 MET A N 1
ATOM 3301 C CA . MET A 1 415 ? 25.708 -1.888 -52.316 1.00 94.25 415 MET A CA 1
ATOM 3302 C C . MET A 1 415 ? 26.289 -2.887 -51.305 1.00 94.25 415 MET A C 1
ATOM 3304 O O . MET A 1 415 ? 27.403 -2.677 -50.828 1.00 94.25 415 MET A O 1
ATOM 3308 N N . MET A 1 416 ? 25.582 -3.977 -51.000 1.00 94.44 416 MET A N 1
ATOM 3309 C CA . MET A 1 416 ? 26.060 -5.022 -50.088 1.00 94.44 416 MET A CA 1
ATOM 3310 C C . MET A 1 416 ? 27.326 -5.717 -50.606 1.00 94.44 416 MET A C 1
ATOM 3312 O O . MET A 1 416 ? 28.280 -5.888 -49.846 1.00 94.44 416 MET A O 1
ATOM 3316 N N . GLN A 1 417 ? 27.378 -6.055 -51.899 1.00 95.12 417 GLN A N 1
ATOM 3317 C CA . GLN A 1 417 ? 28.580 -6.614 -52.534 1.00 95.12 417 GLN A CA 1
ATOM 3318 C C . GLN A 1 417 ? 29.760 -5.634 -52.502 1.00 95.12 417 GLN A C 1
ATOM 3320 O O . GLN A 1 417 ? 30.892 -6.013 -52.195 1.00 95.12 417 GLN A O 1
ATOM 3325 N N . GLU A 1 418 ? 29.501 -4.355 -52.770 1.00 94.81 418 GLU A N 1
ATOM 3326 C CA . GLU A 1 418 ? 30.523 -3.311 -52.714 1.00 94.81 418 GLU A CA 1
ATOM 3327 C C . GLU A 1 418 ? 31.037 -3.098 -51.280 1.00 94.81 418 GLU A C 1
ATOM 3329 O O . GLU A 1 418 ? 32.242 -2.954 -51.064 1.00 94.81 418 GLU A O 1
ATOM 3334 N N . MET A 1 419 ? 30.154 -3.155 -50.276 1.00 94.88 419 MET A N 1
ATOM 3335 C CA . MET A 1 419 ? 30.548 -3.129 -48.864 1.00 94.88 419 MET A CA 1
ATOM 3336 C C . MET A 1 419 ? 31.414 -4.340 -48.508 1.00 94.88 419 MET A C 1
ATOM 3338 O O . MET A 1 419 ? 32.446 -4.171 -47.861 1.00 94.88 419 MET A O 1
ATOM 3342 N N . GLU A 1 420 ? 31.055 -5.549 -48.950 1.00 95.75 420 GLU A N 1
ATOM 3343 C CA . GLU A 1 420 ? 31.870 -6.754 -48.738 1.00 95.75 420 GLU A CA 1
ATOM 3344 C C . GLU A 1 420 ? 33.278 -6.604 -49.340 1.00 95.75 420 GLU A C 1
ATOM 3346 O O . GLU A 1 420 ? 34.272 -6.953 -48.688 1.00 95.75 420 GLU A O 1
ATOM 3351 N N . ARG A 1 421 ? 33.377 -6.040 -50.553 1.00 95.56 421 ARG A N 1
ATOM 3352 C CA . ARG A 1 421 ? 34.649 -5.765 -51.235 1.00 95.56 421 ARG A CA 1
ATOM 3353 C C . ARG A 1 421 ? 35.506 -4.773 -50.449 1.00 95.56 421 ARG A C 1
ATOM 3355 O O . ARG A 1 421 ? 36.641 -5.101 -50.105 1.00 95.56 421 ARG A O 1
ATOM 3362 N N . VAL A 1 422 ? 34.954 -3.608 -50.099 1.00 94.94 422 VAL A N 1
ATOM 3363 C CA . VAL A 1 422 ? 35.665 -2.561 -49.338 1.00 94.94 422 VAL A CA 1
ATOM 3364 C C . VAL A 1 422 ? 36.120 -3.073 -47.969 1.00 94.94 422 VAL A C 1
ATOM 3366 O O . VAL A 1 422 ? 37.255 -2.834 -47.557 1.00 94.94 422 VAL A O 1
ATOM 3369 N N . LEU A 1 423 ? 35.275 -3.827 -47.260 1.00 94.50 423 LEU A N 1
ATOM 3370 C CA . LEU A 1 423 ? 35.650 -4.422 -45.975 1.00 94.50 423 LEU A CA 1
ATOM 3371 C C . LEU A 1 423 ? 36.726 -5.506 -46.135 1.00 94.50 423 LEU A C 1
ATOM 3373 O O . LEU A 1 423 ? 37.583 -5.641 -45.266 1.00 94.50 423 LEU A O 1
ATOM 3377 N N . THR A 1 424 ? 36.726 -6.264 -47.235 1.00 94.31 424 THR A N 1
ATOM 3378 C CA . THR A 1 424 ? 37.783 -7.246 -47.524 1.00 94.31 424 THR A CA 1
ATOM 3379 C C . THR A 1 424 ? 39.126 -6.563 -47.767 1.00 94.31 424 THR A C 1
ATOM 3381 O O . THR A 1 424 ? 40.129 -6.996 -47.199 1.00 94.31 424 THR A O 1
ATOM 3384 N N . GLU A 1 425 ? 39.141 -5.465 -48.523 1.00 93.19 425 GLU A N 1
ATOM 3385 C CA . GLU A 1 425 ? 40.346 -4.662 -48.766 1.00 93.19 425 GLU A CA 1
ATOM 3386 C C . GLU A 1 425 ? 40.942 -4.126 -47.456 1.00 93.19 425 GLU A C 1
ATOM 3388 O O . GLU A 1 425 ? 42.149 -4.247 -47.230 1.00 93.19 425 GLU A O 1
ATOM 3393 N N . LEU A 1 426 ? 40.087 -3.649 -46.544 1.00 90.56 426 LEU A N 1
ATOM 3394 C CA . LEU A 1 426 ? 40.486 -3.186 -45.209 1.00 90.56 426 LEU A CA 1
ATOM 3395 C C . LEU A 1 426 ? 41.065 -4.279 -44.301 1.00 90.56 426 LEU A C 1
ATOM 3397 O O . LEU A 1 426 ? 41.805 -3.966 -43.370 1.00 90.56 426 LEU A O 1
ATOM 3401 N N . LEU A 1 427 ? 40.713 -5.548 -44.518 1.00 90.50 427 LEU A N 1
ATOM 3402 C CA . LEU A 1 427 ? 41.291 -6.669 -43.768 1.00 90.50 427 LEU A CA 1
ATOM 3403 C C . LEU A 1 427 ? 42.642 -7.110 -44.337 1.00 90.50 427 LEU A C 1
ATOM 3405 O O . LEU A 1 427 ? 43.457 -7.653 -43.591 1.00 90.50 427 LEU A O 1
ATOM 3409 N N . SER A 1 428 ? 42.857 -6.905 -45.639 1.00 85.38 428 SER A N 1
ATOM 3410 C CA . SER A 1 428 ? 44.119 -7.204 -46.323 1.00 85.38 428 SER A CA 1
ATOM 3411 C C . SER A 1 428 ? 45.191 -6.119 -46.169 1.00 85.38 428 SER A C 1
ATOM 3413 O O . SER A 1 428 ? 46.365 -6.415 -46.389 1.00 85.38 428 SER A O 1
ATOM 3415 N N . SER A 1 429 ? 44.802 -4.898 -45.783 1.00 70.00 429 SER A N 1
ATOM 3416 C CA . SER A 1 429 ? 45.695 -3.804 -45.363 1.00 70.00 429 SER A CA 1
ATOM 3417 C C . SER A 1 429 ? 46.059 -3.883 -43.878 1.00 70.00 429 SER A C 1
ATOM 3419 O O . SER A 1 429 ? 47.222 -3.580 -43.539 1.00 70.00 429 SER A O 1
#

Organism: Leptomonas pyrrhocoris (NCBI:txid157538)

Nearest PDB structures (foldseek):
  7ajl-assembly1_AAA  TM=3.817E-01  e=2.118E+00  Mus musculus
  7jh6-assembly4_D  TM=3.339E-01  e=3.477E+00  synthetic construct

Solvent-accessible surface area (backbone atoms only — not comparable to full-atom values): 23828 Å² total; per-residue (Å²): 132,58,72,69,61,54,50,50,54,48,46,54,51,42,42,52,49,49,53,51,49,48,52,45,48,52,50,43,53,54,53,56,59,56,54,72,76,55,92,80,79,88,78,88,71,93,66,65,68,55,41,68,59,42,37,52,48,42,51,51,46,51,53,49,47,67,62,42,51,64,53,52,37,54,52,41,58,45,48,68,45,84,51,79,93,73,37,84,61,55,73,71,55,30,53,54,44,54,50,51,48,53,54,46,45,52,45,51,24,74,48,23,67,89,47,57,74,77,85,76,82,87,78,86,79,91,78,97,68,89,77,72,85,52,48,46,70,55,50,65,62,38,94,85,59,56,67,65,73,49,55,77,57,14,66,57,48,52,49,30,48,52,49,29,53,53,48,53,55,50,50,52,54,50,52,56,47,51,52,51,52,52,53,54,50,52,51,52,53,50,51,52,55,53,48,53,52,50,52,54,50,52,53,51,50,53,50,50,56,50,52,53,51,52,50,54,50,50,56,49,52,50,50,55,49,52,54,50,52,53,50,51,50,53,52,43,52,53,50,50,54,51,51,53,49,54,46,49,56,56,26,58,74,51,73,50,70,86,47,49,66,60,54,47,49,74,64,36,77,53,64,70,50,43,49,47,43,41,51,54,53,36,52,51,50,54,42,47,77,73,49,67,81,43,60,71,76,39,40,45,45,56,78,36,68,67,50,24,29,61,38,22,38,82,41,38,44,29,69,39,89,89,78,69,45,70,50,59,26,33,51,44,23,58,51,49,51,30,51,39,42,64,76,28,32,41,85,45,68,47,87,51,68,52,83,53,66,64,62,49,29,77,36,77,62,8,64,71,41,43,27,53,74,73,44,36,41,48,72,37,50,74,51,88,58,80,53,56,87,54,15,39,60,29,30,37,60,61,71,59,49,63,90,83,35,48,67,60,25,50,53,50,51,52,50,51,54,51,44,42,51,55,38,50,54,62,70,76,104

Sequence (429 aa):
MTEYKKLVALTDLLSADVTNLCSSIAKATHVAEDGKKGANAAAPSNTVADPEQLYLVSSRIYQSIVDGCPRIRKMVLKARETDPNKQIYNETMCRKIEELLKSFCSILQQLVPSFSSENVEPQNASQESKAENTNPVEVVLGIDFDVEAIMERSPALEKAEEVHNQYILKRSQEEAWQSRVEHGLSDVVTFESQNRFVVAAEEKFDRAALVERKRSDKARIIRLLEERETAKWKAELQRRDAEQKLLQEKTEAIHNVANIPSVLLAALPDAAMRRKLVGHTRQLITALLRTPEDLNIRRLRNNNEHLIGDYGHPCLIAINSADGKQCLCAPAVNVAEVLWCRIGYSIRYTNVPNRSVESVRLEKRGEELVLPCGRPLSVHTYSPLGFEDYSERFFELVEPNVMEEPDDWMVWYNMMQEMERVLTELLSS

pLDDT: mean 83.07, std 14.57, range [30.88, 96.69]

Radius of gyration: 68.0 Å; Cα contacts (8 Å, |Δi|>4): 374; chains: 1; bounding box: 125×42×166 Å

Foldseek 3Di:
DDLLVVLVVLLVVLLVLLVVLLVLVVQQVVVVVVVVVDPDDDDDDPNNPDLVVSLVSLVSNLVSCVVNLVSLLVVLVLLPDPPPVSNPDDPVVSVSSVVSLVSNLVSLCSQAVLLDQDDDDDDDDDDDDPPPSDNSSCLSNDPPNDSVVSSVRGPSSVVSVVSNVVVVVVVVVVVVVVVVVVVVVVVVVVVVVVVVVVVVVVVVVVVVVVVVVVVVVVVVVVVVVVVVVVVLVVVLVVVVVVVQVVLVVLLVVPVDLLCLVVLLCVLPVDLQLSLLLLVVLLVLLVCCVPPVPDPCSQKAFLLDLVSCARQNHLQWWAQDPVPRDIFSSNSRNSSSSSSLVNLAWDKDWDQDQDDDLVVCLPDPNQCVRAHSSRHGNVRIDGHDDSRNVGTTIMIGHDADDCVPCVPSNVVSNVSSVVNSVSSVVSNVD

Secondary structure (DSSP, 8-state):
--HHHHHHHHHHHHHHHHHHHHHHHHHHHHHHHHHTT--------TTS--HHHHHHHHHHHHHHHHHHHHHHHHHHHHHS---TTT--S-HHHHHHHHHHHHHHHHHHHHH-GGG--S-PPP-------------HHHHHHSTT--HHHHHTT-HHHHHHHHHHHHHHHHHHHHHHHHHHHHHHHHHHHHHHHHHHHHHHHHHHHHHHHHHHHHHHHHHHHHHHHHHHHHHHHHHHHHHHHHHHHHHHHHHHTT-SGGGHHHHHHHH---HHHHHHHHHHHHHHHHHHHH-TT-HHHHEEETT-HHHHHHH--TTEE-B-TTT-PBPTHHHHHHHHHHHHHHHTEEEEE-SS----HHHHHHSTHHHH-B-TTSSBGGGSEE---TTTTT--EEEEE----TTT-HHHHHHHHHHHHHHHHHHHHHHH-

Mean predicted aligned error: 16.57 Å

=== Feature glossary ===
Each block in this record encodes a different view of the same protein. In brief:

Predicted aligned error. PAE(i, j) answers: if I align the predicted and true structures on residue i, how far off (in Å) do I expect residue j to be? A block-diagonal PAE matrix with low values on the blocks and high values off-diagonal is the signature of a multi-domain protein with confidently predicted domains but uncertain inter-domain orientation.

Contact-map, Ramachandran, and PAE plots. Plot images: a contact map (which residues are close in 3D, as an N×N binary image), a Ramachandran scatter (backbone torsion angles, revealing secondary-structure composition at a glance), and — for AlphaFold structures — a PAE heatmap (pairwise prediction confidence).

Backbone torsions (φ/ψ). φ (phi) and ψ (psi) are the two rotatable backbone dihedrals per residue: φ is the C(i-1)–N–Cα–C torsion, ψ is the N–Cα–C–N(i+1) torsion, both in degrees on (−180°, 180°]. α-helical residues cluster near (−60°, −45°); β-strand residues near (−120°, +130°). A Ramachandran plot is simply a scatter of (φ, ψ) for every residue.

Foldseek 3Di. A 3Di character summarizes, for each residue, the relative orientation of the Cα frame of its nearest spatial neighbor. Because it encodes fold topology rather than chemistry, 3Di alignments detect remote structural similarity that sequence alignment misses.

Radius of gyration, Cα contacts, bounding box. Three whole-structure scalars: the radius of gyration (RMS distance of Cα from centroid, in Å), the count of Cα–Cα contacts (pairs closer than 8 Å and separated by more than four residues in sequence — i.e. tertiary, not local, contacts), and the bounding-box dimensions. Together they distinguish compact globular folds from extended fibres or disordered chains.

Sequence. Sequence gives the chain of amino acids in standard one-letter code (A=alanine, C=cysteine, …, Y=tyrosine), read N→C. It is the only feature that is directly encoded by the gene; all structural features are derived from the folded form of this sequence.

mmCIF coordinates. Atomic coordinates in PDBx/mmCIF format — the same representation the Protein Data Bank distributes. Each line of the _atom_site loop places one backbone atom in Cartesian space (units: ångströms, origin: arbitrary).

Secondary structure (3-state, P-SEA). Three-state secondary structure (P-SEA) collapses the eight DSSP classes into helix (a), strand (b), and coil (c). P-SEA assigns these from Cα geometry alone — distances and angles — without requiring backbone oxygens, so it works on any Cα trace.

InterPro / GO / CATH / organism. Functional annotations link the protein to curated databases. InterPro entries identify conserved domains and families by matching the sequence against member-database signatures (Pfam, PROSITE, CDD, …). Gene Ontology (GO) terms describe molecular function, biological process, and cellular component in a controlled vocabulary. CATH places the structure in a hierarchical fold classification (Class/Architecture/Topology/Homologous-superfamily). The organism is the source species.

B-factor. B-factor (Debye–Waller factor) reflects atomic displacement in the crystal lattice. It is an 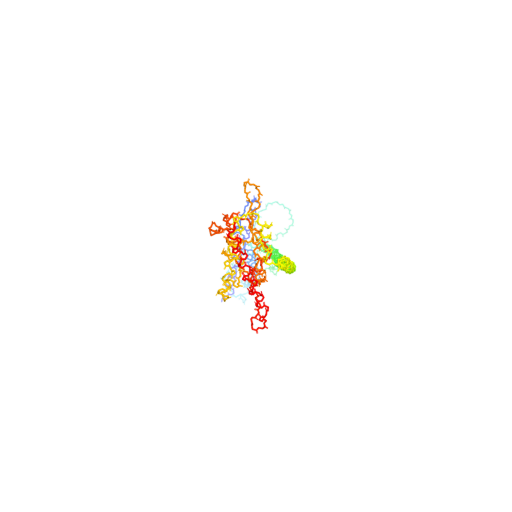experimental observable (units Å²), not a prediction; low values mean the atom is pinned down, high values mean it moves or is heterogeneous across the crystal.

Rendered structure images. Structure images are PyMOL renders from six orthogonal camera directions. Cartoon representation draws helices as coils and strands as arrows; sticks shows the backbone as bonds; surface shows the solvent-excluded envelope. Rainbow coloring maps sequence position to hue (blue→red, N→C); chain coloring assigns a distinct color per polypeptide.

Solvent-accessible surface area. Solvent-accessible surface area (SASA) is the area in Å² traced out by the centre of a 1.4 Å probe sphere (a water molecule) rolled over the protein's van der Waals surface (Shrake–Rupley / Lee–Richards construction). Buried residues have near-zero SASA; fully exposed residues can exceed 200 Å². The total SASA scales roughly with the number of surface residues.

Secondary structure (8-state, DSSP). The SS8 string is DSSP's per-residue secondary-structure call. α-helix (H) means an i→i+4 H-bond ladder; β-strand (E) means the residue participates in a β-sheet; 3₁₀ (G) and π (I) are tighter and wider helices; T/S are turns/bends; '-' is loop.

pLDDT. For AlphaFold models, the B-factor field carries pLDDT — the model's own estimate of local accuracy on a 0–100 scale. Regions with pLDDT<50 should be treated as essentially unmodeled; they often correspond to intrinsically disordered segments.

Nearest PDB structures. Nearest PDB neighbors are the top structural matches found by Foldseek when searching this structure against the entire Protein Data Bank. Each hit reports a TM-score (0 to 1; >0.5 almost always implies the same fold) and an E-value. These are *structural* homologs — they may share no detectable sequence similarity.